Protein AF-S3B3E5-F1 (afdb_monomer_lite)

Foldseek 3Di:
DDDDQQDLVNLQVLLLVLLLVLLQLLLVVLVVVVVPDDPPCPPDDPPDPDPDDDPDVDFPDFQLAFQLLLLSLLLSLVRHDPVSVVSSLSSLVSSLVRHPVAPAFCFCDRSYLLSSLLNLLSNCVSPVVSVVVSVVSLVVSLPDDPPPPVVPPDPPPCDPDDDDDDDDDDDDDDDDDDDDDDDDDDDDDDDDDDDDDDDDDDDDDDDDDDDDDDDDDDDDDDDDDDDPPDDDDDDDDDDDDDDDDDDDDDDDDDDDDDDDDDDDDDDDDDDDDDDDDDDDDDDDDDDDDDDDDDDDDDDDDDDDDDDDDDDDDDDDDDDDDDDDDPPPDPPDPPDPDDDDLDQQEDFQCDAFLGRHLLVSLLSVLLVPVPPPDDCPSVCVSLLSLLVCLVDLQSSSQQHHQPPPPVCNVSRRWAFLWCGRGLLSSLLSLLSVCVVPNDDPSSLSSNVSSLNQSVVQWDQAPLRQTKHDRTRCSPPDDDHHDDQQPFLGGMLLSNLLSQLSSCVSNVNVVSNVVSLVNVLSCLVSDDLVRNQDDPALLSQQFCGGHLLVQLLSLLLCVVVVGDPSSVVSNSVSSVVVSVCSVSLSVQSSSHSGQGRGNSVNSSSSSVSSPTDCSSSSSSSGD

Secondary structure (DSSP, 8-state):
-------HHHHHHHHHHHHHHHHHHHHHHHHHHHHTS-GGGTTS---PPPS-S----PPP---TT-SHHHHHHHHHHHHS-HHHHHHHHHHHHHHHHHTT-S---S-SSTT-HHHHHHHHHHHHTT-GGGHHHHHHHHHHHHHS-GGGGGGGS----------PPPPPPS--PPPPPPP--------PPPPP---------------------------PPPP----TT-------PPP-------------------PPPPP----------------------------------PPPPPPP-PPPP-----------PPPPP-----------------TT-B-HHHH-SSSSHHHHHHHHHH-TT-SSS-THHHHHHHHHHHHHT-STT-GGGBB--TT-TTTGGGTTSBB-STTTSHHHHHHHHHHHHHHH---HHHHHHHHHHHHHHHHT-EE-TTS-EE--SB--TTPPPPPS-----SSSSSHHHHHHHHHHHHHHHT-HHHHHHHHHHHHHHHHH--HHHHS--SSHHHHHSTTTSHHHHHHHHHHHHHTT--THHHHHHHHHHHHHHHTHHHHHHHHHH---TTTSHHHHHHHHHHHTT---TTGGGGT--

Radius of gyration: 34.85 Å; chains: 1; bounding box: 92×115×108 Å

pLDDT: mean 74.47, std 27.52, range [24.61, 98.88]

Sequence (621 aa):
MSQHALTHAGARAVALRLAVAALELWTERARCAAAQRPPDLLGGSLQVPGPSGEAGRGRPVEFPSDPGVPVLARLVAAMGDTEAANVAARACAVWARGAGRGPGHRGLYDGGLAGTLVGLRQGAVLHPALHPVADRLRERLLDQPNGALRGRAEPNSSGPRPAGPGPARPGDRPGPPGTGGAVRPAGPPGPVRPRTGGDGRPAAPGAGDRYAAPGTGDRPFPSGTTDPFRPANGGTAPSGSGGLPLSGTGGPAPSGNGGPPPPRNGGPASSRNGRPGAAGSGGPAPNGADTATPPGARPAPPQATGPGAGRPAGGGDGHPAPPVENVAGRRGAGLALVGDVRYGAVRFPDYDLILGPSGLLLAFVVDDAVRGTEGEGYGRYAAQLAQLCGEEGLPGLRAHYPDHPLLGWLHGRINTGMGHGAAGVVAALSAVVRRLGPRADLVSALRYACRWLRGESFDDARDIRTWAGCGLDGERRPPGAHARQAWCYGTPGVSWALWEAGEVLGDRDLADWAGAAFTSFADGFHEGFHLFGDDPGDRLGLCHGAAGVLAVADAVRRCGGPPAGAVLVERMLSHLVAHEEELWQLARERCGLLGGAGGVLAAMLTATGGDRSWLPCLGLR

Structure (mmCIF, N/CA/C/O backbone):
data_AF-S3B3E5-F1
#
_entry.id   AF-S3B3E5-F1
#
loop_
_atom_site.group_PDB
_atom_site.id
_atom_site.type_symbol
_atom_site.label_atom_id
_atom_site.label_alt_id
_atom_site.label_comp_id
_atom_site.label_asym_id
_atom_site.label_entity_id
_atom_site.label_seq_id
_atom_site.pdbx_PDB_ins_code
_atom_site.Cartn_x
_atom_site.Cartn_y
_atom_site.Cartn_z
_atom_site.occupancy
_atom_site.B_iso_or_equiv
_atom_site.auth_seq_id
_atom_site.auth_comp_id
_atom_site.auth_asym_id
_atom_site.auth_atom_id
_atom_site.pdbx_PDB_model_num
ATOM 1 N N . MET A 1 1 ? 26.149 -3.620 24.934 1.00 41.78 1 MET A N 1
ATOM 2 C CA . MET A 1 1 ? 24.822 -3.786 25.567 1.00 41.78 1 MET A CA 1
ATOM 3 C C . MET A 1 1 ? 24.129 -4.923 24.846 1.00 41.78 1 MET A C 1
ATOM 5 O O . MET A 1 1 ? 24.091 -4.868 23.623 1.00 41.78 1 MET A O 1
ATOM 9 N N . SER A 1 2 ? 23.641 -5.949 25.543 1.00 44.34 2 SER A N 1
ATOM 10 C CA . SER A 1 2 ? 22.840 -6.989 24.887 1.00 44.34 2 SER A CA 1
ATOM 11 C C . SER A 1 2 ? 21.527 -6.369 24.421 1.00 44.34 2 SER A C 1
ATOM 13 O O . SER A 1 2 ? 20.757 -5.885 25.249 1.00 44.34 2 SER A O 1
ATOM 15 N N . GLN A 1 3 ? 21.275 -6.365 23.112 1.00 51.59 3 GLN A N 1
ATOM 16 C CA . GLN A 1 3 ? 19.937 -6.095 22.599 1.00 51.59 3 GLN A CA 1
ATOM 17 C C . GLN A 1 3 ? 19.033 -7.221 23.107 1.00 51.59 3 GLN A C 1
ATOM 19 O O . GLN A 1 3 ? 19.159 -8.365 22.674 1.00 51.59 3 GLN A O 1
ATOM 24 N N . HIS A 1 4 ? 18.154 -6.918 24.065 1.00 57.66 4 HIS A N 1
ATOM 25 C CA . HIS A 1 4 ? 17.066 -7.830 24.393 1.00 57.66 4 HIS A CA 1
ATOM 26 C C . HIS A 1 4 ? 16.243 -8.029 23.122 1.00 57.66 4 HIS A C 1
ATOM 28 O O . HIS A 1 4 ? 15.758 -7.050 22.556 1.00 57.66 4 HIS A O 1
ATOM 34 N N . ALA A 1 5 ? 16.109 -9.280 22.676 1.00 74.25 5 ALA A N 1
ATOM 35 C CA . ALA A 1 5 ? 15.309 -9.615 21.507 1.00 74.25 5 ALA A CA 1
ATOM 36 C C . ALA A 1 5 ? 13.889 -9.063 21.697 1.00 74.25 5 ALA A C 1
ATOM 38 O O . ALA A 1 5 ? 13.175 -9.464 22.623 1.00 74.25 5 ALA A O 1
ATOM 39 N N . LEU A 1 6 ? 13.507 -8.100 20.856 1.00 82.38 6 LEU A N 1
ATOM 40 C CA . LEU A 1 6 ? 12.206 -7.455 20.939 1.00 82.38 6 LEU A CA 1
ATOM 41 C C . LEU A 1 6 ? 11.133 -8.495 20.618 1.00 82.38 6 LEU A C 1
ATOM 43 O O . LEU A 1 6 ? 11.014 -8.964 19.490 1.00 82.38 6 LEU A O 1
ATOM 47 N N . THR A 1 7 ? 10.331 -8.857 21.614 1.00 91.75 7 THR A N 1
ATOM 48 C CA . THR A 1 7 ? 9.237 -9.801 21.389 1.00 91.75 7 THR A CA 1
ATOM 49 C C . THR A 1 7 ? 8.143 -9.146 20.545 1.00 91.75 7 THR A C 1
ATOM 51 O O . THR A 1 7 ? 7.864 -7.951 20.678 1.00 91.75 7 THR A O 1
ATOM 54 N N . HIS A 1 8 ? 7.438 -9.942 19.733 1.00 94.25 8 HIS A N 1
ATOM 55 C CA . HIS A 1 8 ? 6.239 -9.480 19.019 1.00 94.25 8 HIS A CA 1
ATOM 56 C C . HIS A 1 8 ? 5.201 -8.848 19.969 1.00 94.25 8 HIS A C 1
ATOM 58 O O . HIS A 1 8 ? 4.501 -7.915 19.583 1.00 94.25 8 HIS A O 1
ATOM 64 N N . ALA A 1 9 ? 5.126 -9.315 21.222 1.00 95.88 9 ALA A N 1
ATOM 65 C CA . ALA A 1 9 ? 4.278 -8.729 22.257 1.00 95.88 9 ALA A CA 1
ATOM 66 C C . ALA A 1 9 ? 4.731 -7.311 22.661 1.00 95.88 9 ALA A C 1
ATOM 68 O O . ALA A 1 9 ? 3.890 -6.423 22.788 1.00 95.88 9 ALA A O 1
ATOM 69 N N . GLY A 1 10 ? 6.041 -7.075 22.801 1.00 96.44 10 GLY A N 1
ATOM 70 C CA . GLY A 1 10 ? 6.601 -5.744 23.049 1.00 96.44 10 GLY A CA 1
ATOM 71 C C . GLY A 1 10 ? 6.325 -4.775 21.897 1.00 96.44 10 GLY A C 1
ATOM 72 O O . GLY A 1 10 ? 5.800 -3.685 22.122 1.00 96.44 10 GLY A O 1
ATOM 73 N N . ALA A 1 11 ? 6.577 -5.204 20.655 1.00 97.31 11 ALA A N 1
ATOM 74 C CA . ALA A 1 11 ? 6.283 -4.400 19.466 1.00 97.31 11 ALA A CA 1
ATOM 75 C C . ALA A 1 11 ? 4.782 -4.065 19.343 1.00 97.31 11 ALA A C 1
ATOM 77 O O . ALA A 1 11 ? 4.423 -2.918 19.067 1.00 97.31 11 ALA A O 1
ATOM 78 N N . ARG A 1 12 ? 3.898 -5.035 19.630 1.00 97.94 12 ARG A N 1
ATOM 79 C CA . ARG A 1 12 ? 2.440 -4.832 19.689 1.00 97.94 12 ARG A CA 1
ATOM 80 C C . ARG A 1 12 ? 2.042 -3.805 20.748 1.00 97.94 12 ARG A C 1
ATOM 82 O O . ARG A 1 12 ? 1.206 -2.953 20.466 1.00 97.94 12 ARG A O 1
ATOM 89 N N . ALA A 1 13 ? 2.609 -3.885 21.952 1.00 97.69 13 ALA A N 1
ATOM 90 C CA . ALA A 1 13 ? 2.275 -2.982 23.053 1.00 97.69 13 ALA A CA 1
ATOM 91 C C . ALA A 1 13 ? 2.666 -1.526 22.747 1.00 97.69 13 ALA A C 1
ATOM 93 O O . ALA A 1 13 ? 1.877 -0.613 22.997 1.00 97.69 13 ALA A O 1
ATOM 94 N N . VAL A 1 14 ? 3.844 -1.310 22.146 1.00 97.62 14 VAL A N 1
ATOM 95 C CA . VAL A 1 14 ? 4.280 0.013 21.663 1.00 97.62 14 VAL A CA 1
ATOM 96 C C . VAL A 1 14 ? 3.331 0.530 20.580 1.00 97.62 14 VAL A C 1
ATOM 98 O O . VAL A 1 14 ? 2.771 1.617 20.729 1.00 97.62 14 VAL A O 1
ATOM 101 N N . ALA A 1 15 ? 3.077 -0.269 19.537 1.00 98.25 15 ALA A N 1
ATOM 102 C CA . ALA A 1 15 ? 2.210 0.127 18.429 1.00 98.25 15 ALA A CA 1
ATOM 103 C C . ALA A 1 15 ? 0.779 0.461 18.884 1.00 98.25 15 ALA A C 1
ATOM 105 O O . ALA A 1 15 ? 0.219 1.465 18.452 1.00 98.25 15 ALA A O 1
ATOM 106 N N . LEU A 1 16 ? 0.195 -0.338 19.784 1.00 98.38 16 LEU A N 1
ATOM 107 C CA . LEU A 1 16 ? -1.163 -0.124 20.288 1.00 98.38 16 LEU A CA 1
ATOM 108 C C . LEU A 1 16 ? -1.272 1.157 21.130 1.00 98.38 16 LEU A C 1
ATOM 110 O O . LEU A 1 16 ? -2.195 1.941 20.914 1.00 98.38 16 LEU A O 1
ATOM 114 N N . ARG A 1 17 ? -0.315 1.408 22.037 1.00 98.06 17 ARG A N 1
ATOM 115 C CA . ARG A 1 17 ? -0.258 2.641 22.847 1.00 98.06 17 ARG A CA 1
ATOM 116 C C . ARG A 1 17 ? -0.176 3.887 21.962 1.00 98.06 17 ARG A C 1
ATOM 118 O O . ARG A 1 17 ? -0.951 4.823 22.148 1.00 98.06 17 ARG A O 1
ATOM 125 N N . LEU A 1 18 ? 0.731 3.880 20.982 1.00 98.12 18 LEU A N 1
ATOM 126 C CA . LEU A 1 18 ? 0.880 4.980 20.027 1.00 98.12 18 LEU A CA 1
ATOM 127 C C . LEU A 1 18 ? -0.372 5.152 19.157 1.00 98.12 18 LEU A C 1
ATOM 129 O O . LEU A 1 18 ? -0.779 6.280 18.899 1.00 98.12 18 LEU A O 1
ATOM 133 N N . ALA A 1 19 ? -1.015 4.057 18.742 1.00 98.56 19 ALA A N 1
ATOM 134 C CA . ALA A 1 19 ? -2.210 4.092 17.903 1.00 98.56 19 ALA A CA 1
ATOM 135 C C . ALA A 1 19 ? -3.426 4.706 18.608 1.00 98.56 19 ALA A C 1
ATOM 137 O O . ALA A 1 19 ? -4.119 5.526 18.007 1.00 98.56 19 ALA A O 1
ATOM 138 N N . VAL A 1 20 ? -3.660 4.368 19.880 1.00 98.50 20 VAL A N 1
ATOM 139 C CA . VAL A 1 20 ? -4.708 5.003 20.696 1.00 98.50 20 VAL A CA 1
ATOM 140 C C . VAL A 1 20 ? -4.463 6.513 20.776 1.00 98.50 20 VAL A C 1
ATOM 142 O O . VAL A 1 20 ? -5.323 7.299 20.377 1.00 98.50 20 VAL A O 1
ATOM 145 N N . ALA A 1 21 ? -3.261 6.925 21.186 1.00 97.69 21 ALA A N 1
ATOM 146 C CA . ALA A 1 21 ? -2.917 8.337 21.344 1.00 97.69 21 ALA A CA 1
ATOM 147 C C . ALA A 1 21 ? -2.948 9.125 20.012 1.00 97.69 21 ALA A C 1
ATOM 149 O O . ALA A 1 21 ? -3.395 10.274 19.977 1.00 97.69 21 ALA A O 1
ATOM 150 N N . ALA A 1 22 ? -2.542 8.504 18.897 1.00 97.38 22 ALA A N 1
ATOM 151 C CA . ALA A 1 22 ? -2.638 9.084 17.557 1.00 97.38 22 ALA A CA 1
ATOM 152 C C . ALA A 1 22 ? -4.097 9.307 17.121 1.00 97.38 22 ALA A C 1
ATOM 154 O O . ALA A 1 22 ? -4.416 10.355 16.558 1.00 97.38 22 ALA A O 1
ATOM 155 N N . LEU A 1 23 ? -4.996 8.355 17.403 1.00 98.00 23 LEU A N 1
ATOM 156 C CA . LEU A 1 23 ? -6.424 8.480 17.095 1.00 98.00 23 LEU A CA 1
ATOM 157 C C . LEU A 1 23 ? -7.102 9.568 17.935 1.00 98.00 23 LEU A C 1
ATOM 159 O O . LEU A 1 23 ? -7.920 10.317 17.397 1.00 98.00 23 LEU A O 1
ATOM 163 N N . GLU A 1 24 ? -6.762 9.707 19.219 1.00 97.75 24 GLU A N 1
ATOM 164 C CA . GLU A 1 24 ? -7.287 10.790 20.063 1.00 97.75 24 GLU A CA 1
ATOM 165 C C . GLU A 1 24 ? -6.828 12.165 19.584 1.00 97.75 24 GLU A C 1
ATOM 167 O O . GLU A 1 24 ? -7.657 13.048 19.345 1.00 97.75 24 GLU A O 1
ATOM 172 N N . LEU A 1 25 ? -5.522 12.328 19.357 1.00 96.12 25 LEU A N 1
ATOM 173 C CA . LEU A 1 25 ? -4.958 13.578 18.863 1.00 96.12 25 LEU A CA 1
ATOM 174 C C . LEU A 1 25 ? -5.537 13.955 17.495 1.00 96.12 25 LEU A C 1
ATOM 176 O O . LEU A 1 25 ? -5.918 15.106 17.275 1.00 96.12 25 LEU A O 1
ATOM 180 N N . TRP A 1 26 ? -5.661 12.986 16.585 1.00 96.31 26 TRP A N 1
ATOM 181 C CA . TRP A 1 26 ? -6.309 13.195 15.295 1.00 96.31 26 TRP A CA 1
ATOM 182 C C . TRP A 1 26 ? -7.766 13.656 15.460 1.00 96.31 26 TRP A C 1
ATOM 184 O O . TRP A 1 26 ? -8.177 14.637 14.835 1.00 96.31 26 TRP A O 1
ATOM 194 N N . THR A 1 27 ? -8.525 12.996 16.343 1.00 96.19 27 THR A N 1
ATOM 195 C CA . THR A 1 27 ? -9.937 13.307 16.619 1.00 96.19 27 THR A CA 1
ATOM 196 C C . THR A 1 27 ? -10.112 14.743 17.101 1.00 96.19 27 THR A C 1
ATOM 198 O O . THR A 1 27 ? -11.030 15.431 16.649 1.00 96.19 27 THR A O 1
ATOM 201 N N . GLU A 1 28 ? -9.232 15.213 17.986 1.00 95.62 28 GLU A N 1
ATOM 202 C CA . GLU A 1 28 ? -9.309 16.570 18.524 1.00 95.62 28 GLU A CA 1
ATOM 203 C C . GLU A 1 28 ? -8.972 17.626 17.461 1.00 95.62 28 GLU A C 1
ATOM 205 O O . GLU A 1 28 ? -9.754 18.553 17.237 1.00 95.62 28 GLU A O 1
ATOM 210 N N . ARG A 1 29 ? -7.889 17.429 16.691 1.00 93.88 29 ARG A N 1
ATOM 211 C CA . ARG A 1 29 ? -7.556 18.305 15.549 1.00 93.88 29 ARG A CA 1
ATOM 212 C C . ARG A 1 29 ? -8.717 18.405 14.555 1.00 93.88 29 ARG A C 1
ATOM 214 O O . ARG A 1 29 ? -9.050 19.503 14.111 1.00 93.88 29 ARG A O 1
ATOM 221 N N . ALA A 1 30 ? -9.350 17.278 14.223 1.00 92.50 30 ALA A N 1
ATOM 222 C CA . ALA A 1 30 ? -10.464 17.226 13.281 1.00 92.50 30 ALA A CA 1
ATOM 223 C C . ALA A 1 30 ? -11.719 17.955 13.802 1.00 92.50 30 ALA A C 1
ATOM 225 O O . ALA A 1 30 ? -12.419 18.603 13.020 1.00 92.50 30 ALA A O 1
ATOM 226 N N . ARG A 1 31 ? -11.988 17.909 15.115 1.00 93.62 31 ARG A N 1
ATOM 227 C CA . ARG A 1 31 ? -13.070 18.677 15.760 1.00 93.62 31 ARG A CA 1
ATOM 228 C C . ARG A 1 31 ? -12.788 20.174 15.761 1.00 93.62 31 ARG A C 1
ATOM 230 O O . ARG A 1 31 ? -13.644 20.937 15.318 1.00 93.62 31 ARG A O 1
ATOM 237 N N . CYS A 1 32 ? -11.588 20.584 16.172 1.00 93.31 32 CYS A N 1
ATOM 238 C CA . CYS A 1 32 ? -11.148 21.978 16.114 1.00 93.31 32 CYS A CA 1
ATOM 239 C C . CYS A 1 32 ? -11.257 22.547 14.688 1.00 93.31 32 CYS A C 1
ATOM 241 O O . CYS A 1 32 ? -11.866 23.595 14.481 1.00 93.31 32 CYS A O 1
ATOM 243 N N . ALA A 1 33 ? -10.759 21.815 13.686 1.00 89.56 33 ALA A N 1
ATOM 244 C CA . ALA A 1 33 ? -10.844 22.213 12.282 1.00 89.56 33 ALA A CA 1
ATOM 245 C C . ALA A 1 33 ? -12.290 22.272 11.751 1.00 89.56 33 ALA A C 1
ATOM 247 O O . ALA A 1 33 ? -12.587 23.080 10.873 1.00 89.56 33 ALA A O 1
ATOM 248 N N . ALA A 1 34 ? -13.203 21.439 12.264 1.00 88.38 34 ALA A N 1
ATOM 249 C CA . ALA A 1 34 ? -14.621 21.509 11.918 1.00 88.38 34 ALA A CA 1
ATOM 250 C C . ALA A 1 34 ? -15.319 22.724 12.555 1.00 88.38 34 ALA A C 1
ATOM 252 O O . ALA A 1 34 ? -16.128 23.361 11.886 1.00 88.38 34 ALA A O 1
ATOM 253 N N . ALA A 1 35 ? -14.985 23.067 13.804 1.00 90.38 35 ALA A N 1
ATOM 254 C CA . ALA A 1 35 ? -15.540 24.221 14.516 1.00 90.38 35 ALA A CA 1
ATOM 255 C C . ALA A 1 35 ? -15.065 25.574 13.950 1.00 90.38 35 ALA A C 1
ATOM 257 O O . ALA A 1 35 ? -15.783 26.564 14.037 1.00 90.38 35 ALA A O 1
ATOM 258 N N . GLN A 1 36 ? -13.875 25.615 13.344 1.00 89.00 36 GLN A N 1
ATOM 259 C CA . GLN A 1 36 ? -13.301 26.816 12.722 1.00 89.00 36 GLN A CA 1
ATOM 260 C C . GLN A 1 36 ? -13.810 27.095 11.295 1.00 89.00 36 GLN A C 1
ATOM 262 O O . GLN A 1 36 ? -13.456 28.121 10.715 1.00 89.00 36 GLN A O 1
ATOM 267 N N . ARG A 1 37 ? -14.611 26.205 10.689 1.00 83.69 37 ARG A N 1
ATOM 268 C CA . ARG A 1 37 ? -15.130 26.417 9.327 1.00 83.69 37 ARG A CA 1
ATOM 269 C C . ARG A 1 37 ? -16.278 27.435 9.331 1.00 83.69 37 ARG A C 1
ATOM 271 O O . ARG A 1 37 ? -17.260 27.201 10.033 1.00 83.69 37 ARG A O 1
ATOM 278 N N . PRO A 1 38 ? -16.216 28.503 8.510 1.00 83.69 38 PRO A N 1
ATOM 279 C CA . PRO A 1 38 ? -17.339 29.420 8.344 1.00 83.69 38 PRO A CA 1
ATOM 280 C C . PRO A 1 38 ? -18.590 28.675 7.844 1.00 83.69 38 PRO A C 1
ATOM 282 O O . PRO A 1 38 ? -18.464 27.848 6.933 1.00 83.69 38 PRO A O 1
ATOM 285 N N . PRO A 1 39 ? -19.789 28.965 8.384 1.00 75.31 39 PRO A N 1
ATOM 286 C CA . PRO A 1 39 ? -21.024 28.296 7.967 1.00 75.31 39 PRO A CA 1
ATOM 287 C C . PRO A 1 39 ? -21.385 28.557 6.492 1.00 75.31 39 PRO A C 1
ATOM 289 O O . PRO A 1 39 ? -21.977 27.695 5.844 1.00 75.31 39 PRO A O 1
ATOM 292 N N . ASP A 1 40 ? -20.971 29.696 5.934 1.00 68.50 40 ASP A N 1
ATOM 293 C CA . ASP A 1 40 ? -21.466 30.193 4.642 1.00 68.50 40 ASP A CA 1
ATOM 294 C C . ASP A 1 40 ? -20.775 29.585 3.404 1.00 68.50 40 ASP A C 1
ATOM 296 O O . ASP A 1 40 ? -21.212 29.798 2.275 1.00 68.50 40 ASP A O 1
ATOM 300 N N . LEU A 1 41 ? -19.715 28.783 3.579 1.00 58.56 41 LEU A N 1
ATOM 301 C CA . LEU A 1 41 ? -18.969 28.171 2.464 1.00 58.56 41 LEU A CA 1
ATOM 302 C C . LEU A 1 41 ? -19.491 26.786 2.034 1.00 58.56 41 LEU A C 1
ATOM 304 O O . LEU A 1 41 ? -18.889 26.137 1.180 1.00 58.56 41 LEU A O 1
ATOM 308 N N . LEU A 1 42 ? -20.622 26.325 2.577 1.00 55.38 42 LEU A N 1
ATOM 309 C CA . LEU A 1 42 ? -21.165 24.980 2.319 1.00 55.38 42 LEU A CA 1
ATOM 310 C C . LEU A 1 42 ? -21.646 24.730 0.872 1.00 55.38 42 LEU A C 1
ATOM 3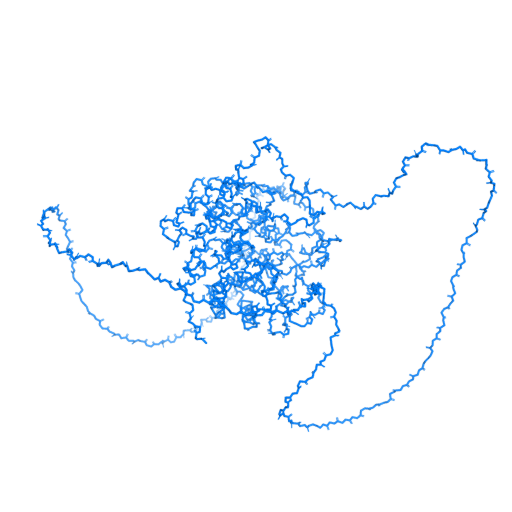12 O O . LEU A 1 42 ? -21.879 23.575 0.517 1.00 55.38 42 LEU A O 1
ATOM 316 N N . GLY A 1 43 ? -21.774 25.770 0.039 1.00 55.69 43 GLY A N 1
ATOM 317 C CA . GLY A 1 43 ? -22.126 25.657 -1.387 1.00 55.69 43 GLY A CA 1
ATOM 318 C C . GLY A 1 43 ? -20.952 25.789 -2.369 1.00 55.69 43 GLY A C 1
ATOM 319 O O . GLY A 1 43 ? -21.117 25.516 -3.557 1.00 55.69 43 GLY A O 1
ATOM 320 N N . GLY A 1 44 ? -19.772 26.213 -1.907 1.00 53.06 44 GLY A N 1
ATOM 321 C CA . GLY A 1 44 ? -18.610 26.439 -2.767 1.00 53.06 44 GLY A CA 1
ATOM 322 C C . GLY A 1 44 ? -17.811 25.159 -2.997 1.00 53.06 44 GLY A C 1
ATOM 323 O O . GLY A 1 44 ? -17.344 24.537 -2.044 1.00 53.06 44 GLY A O 1
ATOM 324 N N . SER A 1 45 ? -17.582 24.787 -4.260 1.00 53.03 45 SER A N 1
ATOM 325 C CA . SER A 1 45 ? -16.545 23.802 -4.588 1.00 53.03 45 SER A CA 1
ATOM 326 C C . SER A 1 45 ? -15.205 24.343 -4.098 1.00 53.03 45 SER A C 1
ATOM 328 O O . SER A 1 45 ? -14.717 25.327 -4.650 1.00 53.03 45 SER A O 1
ATOM 330 N N . LEU A 1 46 ? -14.612 23.710 -3.081 1.00 51.81 46 LEU A N 1
ATOM 331 C CA . LEU A 1 46 ? -13.271 24.045 -2.604 1.00 51.81 46 LEU A CA 1
ATOM 332 C C . LEU A 1 46 ? -12.287 23.887 -3.768 1.00 51.81 46 LEU A C 1
ATOM 334 O O . LEU A 1 46 ? -11.895 22.771 -4.108 1.00 51.81 46 LEU A O 1
ATOM 338 N N . GLN A 1 47 ? -11.900 25.003 -4.389 1.00 45.47 47 GLN A N 1
ATOM 339 C CA . GLN A 1 47 ? -10.752 25.027 -5.281 1.00 45.47 47 GLN A CA 1
ATOM 340 C C . GLN A 1 47 ? -9.527 24.728 -4.422 1.00 45.47 47 GLN A C 1
ATOM 342 O O . GLN A 1 47 ? -9.088 25.558 -3.627 1.00 45.47 47 GLN A O 1
ATOM 347 N N . VAL A 1 48 ? -9.008 23.508 -4.555 1.00 47.09 48 VAL A N 1
ATOM 348 C CA . VAL A 1 48 ? -7.679 23.169 -4.050 1.00 47.09 48 VAL A CA 1
ATOM 349 C C . VAL A 1 48 ? -6.702 24.115 -4.758 1.00 47.09 48 VAL A C 1
ATOM 351 O O . VAL A 1 48 ? -6.740 24.162 -5.991 1.00 47.09 48 VAL A O 1
ATOM 354 N N . PRO A 1 49 ? -5.871 24.886 -4.032 1.00 41.91 49 PRO A N 1
ATOM 355 C CA . PRO A 1 49 ? -4.888 25.759 -4.660 1.00 41.91 49 PRO A CA 1
ATOM 356 C C . PRO A 1 49 ? -4.031 24.967 -5.648 1.00 41.91 49 PRO A C 1
ATOM 358 O O . PRO A 1 49 ? -3.569 23.868 -5.332 1.00 41.91 49 PRO A O 1
ATOM 361 N N . GLY A 1 50 ? -3.850 25.505 -6.856 1.00 40.09 50 GLY A N 1
ATOM 362 C CA . GLY A 1 50 ? -3.029 24.857 -7.875 1.00 40.09 50 GLY A CA 1
ATOM 363 C C . GLY A 1 50 ? -1.586 24.657 -7.385 1.00 40.09 50 GLY A C 1
ATOM 364 O O . GLY A 1 50 ? -1.107 25.450 -6.576 1.00 40.09 50 GLY A O 1
ATOM 365 N N . PRO A 1 51 ? -0.856 23.642 -7.883 1.00 37.25 51 PRO A N 1
ATOM 366 C CA . PRO A 1 51 ? 0.491 23.289 -7.411 1.00 37.25 51 PRO A CA 1
ATOM 367 C C . PRO A 1 51 ? 1.592 24.309 -7.782 1.00 37.25 51 PRO A C 1
ATOM 369 O O . PRO A 1 51 ? 2.778 23.989 -7.751 1.00 37.25 51 PRO A O 1
ATOM 372 N N . SER A 1 52 ? 1.224 25.529 -8.173 1.00 36.03 52 SER A N 1
ATOM 373 C CA . SER A 1 52 ? 2.100 26.543 -8.753 1.00 36.03 52 SER A CA 1
ATOM 374 C C . SER A 1 52 ? 2.227 27.775 -7.854 1.00 36.03 52 SER A C 1
ATOM 376 O O . SER A 1 52 ? 1.352 28.638 -7.865 1.00 36.03 52 SER A O 1
ATOM 378 N N . GLY A 1 53 ? 3.371 27.897 -7.172 1.00 41.00 53 GLY A N 1
ATOM 379 C CA . GLY A 1 53 ? 3.904 29.197 -6.746 1.00 41.00 53 GLY A CA 1
ATOM 380 C C . GLY A 1 53 ? 3.544 29.682 -5.340 1.00 41.00 53 GLY A C 1
ATOM 381 O O . GLY A 1 53 ? 2.843 30.673 -5.206 1.00 41.00 53 GLY A O 1
ATOM 382 N N . GLU A 1 54 ? 4.073 29.020 -4.308 1.00 36.91 54 GLU A N 1
ATOM 383 C CA . GLU A 1 54 ? 4.979 29.607 -3.294 1.00 36.91 54 GLU A CA 1
ATOM 384 C C . GLU A 1 54 ? 5.090 28.665 -2.087 1.00 36.91 54 GLU A C 1
ATOM 386 O O . GLU A 1 54 ? 4.101 28.303 -1.453 1.00 36.91 54 GLU A O 1
ATOM 391 N N . ALA A 1 55 ? 6.320 28.267 -1.747 1.00 39.91 55 ALA A N 1
ATOM 392 C CA . ALA A 1 55 ? 6.611 27.326 -0.665 1.00 39.91 55 ALA A CA 1
ATOM 393 C C . ALA A 1 55 ? 6.575 27.990 0.727 1.00 39.91 55 ALA A C 1
ATOM 395 O O . ALA A 1 55 ? 7.491 27.837 1.540 1.00 39.91 55 ALA A O 1
ATOM 396 N N . GLY A 1 56 ? 5.488 28.704 1.031 1.00 39.44 56 GLY A N 1
ATOM 397 C CA . GLY A 1 56 ? 5.107 28.914 2.421 1.00 39.44 56 GLY A CA 1
ATOM 398 C C . GLY A 1 56 ? 4.948 27.544 3.082 1.00 39.44 56 GLY A C 1
ATOM 399 O O . GLY A 1 56 ? 4.292 26.666 2.524 1.00 39.44 56 GLY A O 1
ATOM 400 N N . ARG A 1 57 ? 5.553 27.337 4.261 1.00 50.25 57 ARG A N 1
ATOM 401 C CA . ARG A 1 57 ? 5.504 26.066 5.017 1.00 50.25 57 ARG A CA 1
ATOM 402 C C . ARG A 1 57 ? 4.123 25.820 5.651 1.00 50.25 57 ARG A C 1
ATOM 404 O O . ARG A 1 57 ? 4.011 25.549 6.846 1.00 50.25 57 ARG A O 1
ATOM 411 N N . GLY A 1 58 ? 3.059 25.963 4.864 1.00 49.94 58 GLY A N 1
ATOM 412 C CA . GLY A 1 58 ? 1.717 25.551 5.239 1.00 49.94 58 GLY A CA 1
ATOM 413 C C . GLY A 1 58 ? 1.719 24.050 5.495 1.00 49.94 58 GLY A C 1
ATOM 414 O O . GLY A 1 58 ? 2.258 23.282 4.698 1.00 49.94 58 GLY A O 1
ATOM 415 N N . ARG A 1 59 ? 1.147 23.629 6.627 1.00 55.44 59 ARG A N 1
ATOM 416 C CA . ARG A 1 59 ? 1.025 22.204 6.949 1.00 55.44 59 ARG A CA 1
ATOM 417 C C . ARG A 1 59 ? 0.311 21.481 5.799 1.00 55.44 59 ARG A C 1
ATOM 419 O O . ARG A 1 59 ? -0.727 21.985 5.361 1.00 55.44 59 ARG A O 1
ATOM 426 N N . PRO A 1 60 ? 0.817 20.324 5.331 1.00 54.75 60 PRO A N 1
ATOM 427 C CA . PRO A 1 60 ? 0.149 19.562 4.286 1.00 54.75 60 PRO A CA 1
ATOM 428 C C . PRO A 1 60 ? -1.283 19.247 4.724 1.00 54.75 60 PRO A C 1
ATOM 430 O O . PRO A 1 60 ? -1.518 18.780 5.841 1.00 54.75 60 PRO A O 1
ATOM 433 N N . VAL A 1 61 ? -2.247 19.557 3.856 1.00 57.41 61 VAL A N 1
ATOM 434 C CA . VAL A 1 61 ? -3.668 19.381 4.161 1.00 57.41 61 VAL A CA 1
ATOM 435 C C . VAL A 1 61 ? -3.969 17.888 4.208 1.00 57.41 61 VAL A C 1
ATOM 437 O O . VAL A 1 61 ? -3.952 17.204 3.190 1.00 57.41 61 VAL A O 1
ATOM 440 N N . GLU A 1 62 ? -4.251 17.381 5.404 1.00 67.56 62 GLU A N 1
ATOM 441 C CA . GLU A 1 62 ? -4.661 15.996 5.601 1.00 67.56 62 GLU A CA 1
ATOM 442 C C . GLU A 1 62 ? -6.005 15.758 4.896 1.00 67.56 62 GLU A C 1
ATOM 444 O O . GLU A 1 62 ? -7.027 16.352 5.253 1.00 67.56 62 GLU A O 1
ATOM 449 N N . PHE A 1 63 ? -6.004 14.922 3.854 1.00 72.12 63 PHE A N 1
ATOM 450 C CA . PHE A 1 63 ? -7.195 14.683 3.045 1.00 72.12 63 PHE A CA 1
ATOM 451 C C . PHE A 1 63 ? -8.284 13.985 3.883 1.00 72.12 63 PHE A C 1
ATOM 453 O O . PHE A 1 63 ? -8.057 12.861 4.335 1.00 72.12 63 PHE A O 1
ATOM 460 N N . PRO A 1 64 ? -9.503 14.554 4.029 1.00 73.62 64 PRO A N 1
ATOM 461 C CA . PRO A 1 64 ? -10.580 13.989 4.865 1.00 73.62 64 PRO A CA 1
ATOM 462 C C . PRO A 1 64 ? -11.131 12.623 4.422 1.00 73.62 64 PRO A C 1
ATOM 464 O O . PRO A 1 64 ? -12.128 12.151 4.958 1.00 73.62 64 PRO A O 1
ATOM 467 N N . SER A 1 65 ? -10.554 12.045 3.371 1.00 84.12 65 SER A N 1
ATOM 468 C CA . SER A 1 65 ? -11.019 10.863 2.645 1.00 84.12 65 SER A CA 1
ATOM 469 C C . SER A 1 65 ? -9.934 9.782 2.520 1.00 84.12 65 SER A C 1
ATOM 471 O O . SER A 1 65 ? -10.160 8.768 1.868 1.00 84.12 65 SER A O 1
ATOM 473 N N . ASP A 1 66 ? -8.767 9.978 3.147 1.00 91.44 66 ASP A N 1
ATOM 474 C CA . ASP A 1 66 ? -7.739 8.940 3.269 1.00 91.44 66 ASP A CA 1
ATOM 475 C C . ASP A 1 66 ? -8.188 7.829 4.255 1.00 91.44 66 ASP A C 1
ATOM 477 O O . ASP A 1 66 ? -8.758 8.145 5.307 1.00 91.44 66 ASP A O 1
ATOM 481 N N . PRO A 1 67 ? -7.959 6.535 3.945 1.00 95.88 67 PRO A N 1
ATOM 482 C CA . PRO A 1 67 ? -8.418 5.411 4.766 1.00 95.88 67 PRO A CA 1
ATOM 483 C C . PRO A 1 67 ? -7.581 5.129 6.030 1.00 95.88 67 PRO A C 1
ATOM 485 O O . PRO A 1 67 ? -7.953 4.243 6.797 1.00 95.88 67 PRO A O 1
ATOM 488 N N . GLY A 1 68 ? -6.478 5.842 6.286 1.00 96.75 68 GLY A N 1
ATOM 489 C CA . GLY A 1 68 ? -5.555 5.563 7.395 1.00 96.75 68 GLY A CA 1
ATOM 490 C C . GLY A 1 68 ? -6.217 5.553 8.774 1.00 96.75 68 GLY A C 1
ATOM 491 O O . GLY A 1 68 ? -6.024 4.615 9.546 1.00 96.75 68 GLY A O 1
ATOM 492 N N . VAL A 1 69 ? -7.070 6.541 9.055 1.00 97.50 69 VAL A N 1
ATOM 493 C CA . VAL A 1 69 ? -7.795 6.657 10.332 1.00 97.50 69 VAL A CA 1
ATOM 494 C C . VAL A 1 69 ? -8.770 5.491 10.570 1.00 97.50 69 VAL A C 1
ATOM 496 O O . VAL A 1 69 ? -8.646 4.849 11.613 1.00 97.50 69 VAL A O 1
ATOM 499 N N . PRO A 1 70 ? -9.721 5.157 9.669 1.00 98.06 70 PRO A N 1
ATOM 500 C CA . PRO A 1 70 ? -10.616 4.017 9.883 1.00 98.06 70 PRO A CA 1
ATOM 501 C C . PRO A 1 70 ? -9.902 2.654 9.857 1.00 98.06 70 PRO A C 1
ATOM 503 O O . PRO A 1 70 ? -10.314 1.759 10.594 1.00 98.06 70 PRO A O 1
ATOM 506 N N . VAL A 1 71 ? -8.816 2.492 9.085 1.00 98.38 71 VAL A N 1
ATOM 507 C CA . VAL A 1 71 ? -7.965 1.285 9.133 1.00 98.38 71 VAL A CA 1
ATOM 508 C C . VAL A 1 71 ? -7.331 1.126 10.517 1.00 98.38 71 VAL A C 1
ATOM 510 O O . VAL A 1 71 ? -7.476 0.073 11.144 1.00 98.38 71 VAL A O 1
ATOM 513 N N . LEU A 1 72 ? -6.682 2.177 11.032 1.00 98.62 72 LEU A N 1
ATOM 514 C CA . LEU A 1 72 ? -6.060 2.144 12.355 1.00 98.62 72 LEU A CA 1
ATOM 515 C C . LEU A 1 72 ? -7.105 1.942 13.462 1.00 98.62 72 LEU A C 1
ATOM 517 O O . LEU A 1 72 ? -6.887 1.146 14.371 1.00 98.62 72 LEU A O 1
ATOM 521 N N . ALA A 1 73 ? -8.263 2.601 13.363 1.00 98.56 73 ALA A N 1
ATOM 522 C CA . ALA A 1 73 ? -9.359 2.449 14.316 1.00 98.56 73 ALA A CA 1
ATOM 523 C C . ALA A 1 73 ? -9.854 0.995 14.407 1.00 98.56 73 ALA A C 1
ATOM 525 O O . ALA A 1 73 ? -9.979 0.468 15.513 1.00 98.56 73 ALA A O 1
ATOM 526 N N . ARG A 1 74 ? -10.077 0.307 13.276 1.00 98.25 74 ARG A N 1
ATOM 527 C CA . ARG A 1 74 ? -10.463 -1.117 13.287 1.00 98.25 74 ARG A CA 1
ATOM 528 C C . ARG A 1 74 ? -9.418 -1.979 13.998 1.00 98.25 74 ARG A C 1
ATOM 530 O O . ARG A 1 74 ? -9.785 -2.815 14.820 1.00 98.25 74 ARG A O 1
ATOM 537 N N . LEU A 1 75 ? -8.134 -1.768 13.707 1.00 98.50 75 LEU A N 1
ATOM 538 C CA . LEU A 1 75 ? -7.037 -2.518 14.326 1.00 98.50 75 LEU A CA 1
ATOM 539 C C . LEU A 1 75 ? -6.958 -2.288 15.840 1.00 98.50 75 LEU A C 1
ATOM 541 O O . LEU A 1 75 ? -6.871 -3.250 16.599 1.00 98.50 75 LEU A O 1
ATOM 545 N N . VAL A 1 76 ? -7.052 -1.033 16.283 1.00 98.62 76 VAL A N 1
ATOM 546 C CA . VAL A 1 76 ? -7.055 -0.668 17.708 1.00 98.62 76 VAL A CA 1
ATOM 547 C C . VAL A 1 76 ? -8.240 -1.300 18.440 1.00 98.62 76 VAL A C 1
ATOM 549 O O . VAL A 1 76 ? -8.045 -1.904 19.491 1.00 98.62 76 VAL A O 1
ATOM 552 N N . ALA A 1 77 ? -9.446 -1.238 17.871 1.00 98.25 77 ALA A N 1
ATOM 553 C CA . ALA A 1 77 ? -10.635 -1.839 18.473 1.00 98.25 77 ALA A CA 1
ATOM 554 C C . ALA A 1 77 ? -10.596 -3.377 18.518 1.00 98.25 77 ALA A C 1
ATOM 556 O O . ALA A 1 77 ? -11.135 -3.971 19.445 1.00 98.25 77 ALA A O 1
ATOM 557 N N . ALA A 1 78 ? -9.958 -4.027 17.538 1.00 97.75 78 ALA A N 1
ATOM 558 C CA . ALA A 1 78 ? -9.819 -5.483 17.500 1.00 97.75 78 ALA A CA 1
ATOM 559 C C . ALA A 1 78 ? -8.700 -6.024 18.413 1.00 97.75 78 ALA A C 1
ATOM 561 O O . ALA A 1 78 ? -8.709 -7.205 18.757 1.00 97.75 78 ALA A O 1
ATOM 562 N N . MET A 1 79 ? -7.709 -5.196 18.768 1.00 97.44 79 MET A N 1
ATOM 563 C CA . MET A 1 79 ? -6.496 -5.631 19.479 1.00 97.44 79 MET A CA 1
ATOM 564 C C . MET A 1 79 ? -6.319 -5.045 20.883 1.00 97.44 79 MET A C 1
ATOM 566 O O . MET A 1 79 ? -5.461 -5.554 21.616 1.00 97.44 79 MET A O 1
ATOM 570 N N . GLY A 1 80 ? -7.053 -3.985 21.223 1.00 95.88 80 GLY A N 1
ATOM 571 C CA . GLY A 1 80 ? -7.020 -3.310 22.517 1.00 95.88 80 GLY A CA 1
ATOM 572 C C . GLY A 1 80 ? -8.163 -3.699 23.451 1.00 95.88 80 GLY A C 1
ATOM 573 O O . GLY A 1 80 ? -8.879 -4.673 23.227 1.00 95.88 80 GLY A O 1
ATOM 574 N N . ASP A 1 81 ? -8.301 -2.931 24.527 1.00 96.75 81 ASP A N 1
ATOM 575 C CA . ASP A 1 81 ? -9.379 -3.058 25.504 1.00 96.75 81 ASP A CA 1
ATOM 576 C C . ASP A 1 81 ? -10.606 -2.195 25.139 1.00 96.75 81 ASP A C 1
ATOM 578 O O . ASP A 1 81 ? -10.680 -1.559 24.083 1.00 96.75 81 ASP A O 1
ATOM 582 N N . THR A 1 82 ? -11.592 -2.166 26.036 1.00 97.75 82 THR A N 1
ATOM 583 C CA . THR A 1 82 ? -12.821 -1.375 25.894 1.00 97.75 82 THR A CA 1
ATOM 584 C C . THR A 1 82 ? -12.558 0.130 25.749 1.00 97.75 82 THR A C 1
ATOM 586 O O . THR A 1 82 ? -13.313 0.816 25.061 1.00 97.75 82 THR A O 1
ATOM 589 N N . GLU A 1 83 ? -11.512 0.677 26.373 1.00 97.94 83 GLU A N 1
ATOM 590 C CA . GLU A 1 83 ? -11.185 2.103 26.278 1.00 97.94 83 GLU A CA 1
ATOM 591 C C . GLU A 1 83 ? -10.577 2.428 24.908 1.00 97.94 83 GLU A C 1
ATOM 593 O O . GLU A 1 83 ? -11.060 3.331 24.216 1.00 97.94 83 GLU A O 1
ATOM 598 N N . ALA A 1 84 ? -9.621 1.614 24.458 1.00 97.94 84 ALA A N 1
ATOM 599 C CA . ALA A 1 84 ? -9.046 1.686 23.118 1.00 97.94 84 ALA A CA 1
ATOM 600 C C . ALA A 1 84 ? -10.117 1.533 22.016 1.00 97.94 84 ALA A C 1
ATOM 602 O O . ALA A 1 84 ? -10.142 2.305 21.052 1.00 97.94 84 ALA A O 1
ATOM 603 N N . ALA A 1 85 ? -11.060 0.599 22.178 1.00 98.06 85 ALA A N 1
ATOM 604 C CA . ALA A 1 85 ? -12.191 0.430 21.264 1.00 98.06 85 ALA A CA 1
ATOM 605 C C . ALA A 1 85 ? -13.116 1.663 21.234 1.00 98.06 85 ALA A C 1
ATOM 607 O O . ALA A 1 85 ? -13.549 2.092 20.161 1.00 98.06 85 ALA A O 1
ATOM 608 N N . ASN A 1 86 ? -13.364 2.296 22.386 1.00 98.25 86 ASN A N 1
ATOM 609 C CA . ASN A 1 86 ? -14.129 3.543 22.462 1.00 98.25 86 ASN A CA 1
ATOM 610 C C . ASN A 1 86 ? -13.403 4.717 21.779 1.00 98.25 86 ASN A C 1
ATOM 612 O O . ASN A 1 86 ? -14.049 5.516 21.098 1.00 98.25 86 ASN A O 1
ATOM 616 N N . VAL A 1 87 ? -12.077 4.828 21.919 1.00 98.44 87 VAL A N 1
ATOM 617 C CA . VAL A 1 87 ? -11.248 5.806 21.186 1.00 98.44 87 VAL A CA 1
ATOM 618 C C . VAL A 1 87 ? -11.387 5.606 19.677 1.00 98.44 87 VAL A C 1
ATOM 620 O O . VAL A 1 87 ? -11.736 6.544 18.954 1.00 98.44 87 VAL A O 1
ATOM 623 N N . ALA A 1 88 ? -11.190 4.374 19.208 1.00 98.44 88 ALA A N 1
ATOM 624 C CA . ALA A 1 88 ? -11.314 4.004 17.804 1.00 98.44 88 ALA A CA 1
ATOM 625 C C . ALA A 1 88 ? -12.701 4.328 17.227 1.00 98.44 88 ALA A C 1
ATOM 627 O O . ALA A 1 88 ? -12.808 4.951 16.165 1.00 98.44 88 ALA A O 1
ATOM 628 N N . ALA A 1 89 ? -13.772 3.981 17.948 1.00 98.50 89 ALA A N 1
ATOM 629 C CA . ALA A 1 89 ? -15.135 4.298 17.542 1.00 98.50 89 ALA A CA 1
ATOM 630 C C . ALA A 1 89 ? -15.360 5.819 17.431 1.00 98.50 89 ALA A C 1
ATOM 632 O O . ALA A 1 89 ? -15.933 6.273 16.436 1.00 98.50 89 ALA A O 1
ATOM 633 N N . ARG A 1 90 ? -14.870 6.627 18.387 1.00 98.25 90 ARG A N 1
ATOM 634 C CA . ARG A 1 90 ? -14.961 8.101 18.321 1.00 98.25 90 ARG A CA 1
ATOM 635 C C . ARG A 1 90 ? -14.212 8.672 17.115 1.00 98.25 90 ARG A C 1
ATOM 637 O O . ARG A 1 90 ? -14.780 9.509 16.411 1.00 98.25 90 ARG A O 1
ATOM 644 N N . ALA A 1 91 ? -12.987 8.215 16.861 1.00 97.62 91 ALA A N 1
ATOM 645 C CA . ALA A 1 91 ? -12.172 8.675 15.737 1.00 97.62 91 ALA A CA 1
ATOM 646 C C . ALA A 1 91 ? -12.840 8.359 14.391 1.00 97.62 91 ALA A C 1
ATOM 648 O O . ALA A 1 91 ? -13.042 9.253 13.565 1.00 97.62 91 ALA A O 1
ATOM 649 N N . CYS A 1 92 ? -13.302 7.118 14.211 1.00 98.12 92 CYS A N 1
ATOM 650 C CA . CYS A 1 92 ? -14.032 6.703 13.015 1.00 98.12 92 CYS A CA 1
ATOM 651 C C . CYS A 1 92 ? -15.320 7.526 12.795 1.00 98.12 92 CYS A C 1
ATOM 653 O O . CYS A 1 92 ? -15.610 7.936 11.671 1.00 98.12 92 CYS A O 1
ATOM 655 N N . ALA A 1 93 ? -16.071 7.833 13.860 1.00 97.50 93 ALA A N 1
ATOM 656 C CA . ALA A 1 93 ? -17.288 8.648 13.785 1.00 97.50 93 ALA A CA 1
ATOM 657 C C . ALA A 1 93 ? -17.034 10.136 13.475 1.00 97.50 93 ALA A C 1
ATOM 659 O O . ALA A 1 93 ? -17.951 10.839 13.040 1.00 97.50 93 ALA A O 1
ATOM 660 N N . VAL A 1 94 ? -15.823 10.647 13.722 1.00 96.31 94 VAL A N 1
ATOM 661 C CA . VAL A 1 94 ? -15.409 11.996 13.304 1.00 96.31 94 VAL A CA 1
ATOM 662 C C . VAL A 1 94 ? -14.926 11.976 11.852 1.00 96.31 94 VAL A C 1
ATOM 664 O O . VAL A 1 94 ? -15.384 12.805 11.065 1.00 96.31 94 VAL A O 1
ATOM 667 N N . TRP A 1 95 ? -14.119 10.983 11.461 1.00 96.44 95 TRP A N 1
ATOM 668 C CA . TRP A 1 95 ? -13.691 10.762 10.071 1.00 96.44 95 TRP A CA 1
ATOM 669 C C . TRP A 1 95 ? -14.881 10.633 9.112 1.00 96.44 95 TRP A C 1
ATOM 671 O O . TRP A 1 95 ? -14.950 11.345 8.111 1.00 96.44 95 TRP A O 1
ATOM 681 N N . ALA A 1 96 ? -15.894 9.838 9.467 1.00 96.50 96 ALA A N 1
ATOM 682 C CA . ALA A 1 96 ? -17.069 9.605 8.624 1.00 96.50 96 ALA A CA 1
ATOM 683 C C . ALA A 1 96 ? -17.876 10.879 8.280 1.00 96.50 96 ALA A C 1
ATOM 685 O O . ALA A 1 96 ? -18.579 10.903 7.274 1.00 96.50 96 ALA A O 1
ATOM 686 N N . ARG A 1 97 ? -17.762 11.965 9.064 1.00 94.62 97 ARG A N 1
ATOM 687 C CA . ARG A 1 97 ? -18.411 13.265 8.766 1.00 94.62 97 ARG A CA 1
ATOM 688 C C . ARG A 1 97 ? -17.678 14.057 7.674 1.00 94.62 97 ARG A C 1
ATOM 690 O O . ARG A 1 97 ? -18.270 14.950 7.052 1.00 94.62 97 ARG A O 1
ATOM 697 N N . GLY A 1 98 ? -16.390 13.762 7.487 1.00 90.25 98 GLY A N 1
ATOM 698 C CA . GLY A 1 98 ? -15.505 14.313 6.460 1.00 90.25 98 GLY A CA 1
ATOM 699 C C . GLY A 1 98 ? -15.326 13.411 5.235 1.00 90.25 98 GLY A C 1
ATOM 700 O O . GLY A 1 98 ? -14.937 13.921 4.187 1.00 90.25 98 GLY A O 1
ATOM 701 N N . ALA A 1 99 ? -15.651 12.120 5.334 1.00 90.75 99 ALA A N 1
ATOM 702 C CA . ALA A 1 99 ? -15.560 11.159 4.237 1.00 90.75 99 ALA A CA 1
ATOM 703 C C . ALA A 1 99 ? -16.267 11.662 2.961 1.00 90.75 99 ALA A C 1
ATOM 705 O O . ALA A 1 99 ? -17.380 12.191 3.010 1.00 90.75 99 ALA A O 1
ATOM 706 N N . GLY A 1 100 ? -15.599 11.538 1.811 1.00 83.12 100 GLY A N 1
ATOM 707 C CA . GLY A 1 100 ? -16.068 12.056 0.522 1.00 83.12 100 GLY A CA 1
ATOM 708 C C . GLY A 1 100 ? -15.877 13.567 0.313 1.00 83.12 100 GLY A C 1
ATOM 709 O O . GLY A 1 100 ? -16.055 14.042 -0.808 1.00 83.12 100 GLY A O 1
ATOM 710 N N . ARG A 1 101 ? -15.469 14.338 1.335 1.00 83.50 101 ARG A N 1
ATOM 711 C CA . ARG A 1 101 ? -15.056 15.750 1.191 1.00 83.50 101 ARG A CA 1
ATOM 712 C C . ARG A 1 101 ? -13.579 15.833 0.782 1.00 83.50 101 ARG A C 1
ATOM 714 O O . ARG A 1 101 ? -12.735 16.291 1.550 1.00 83.50 101 ARG A O 1
ATOM 721 N N . GLY A 1 102 ? -13.275 15.352 -0.419 1.00 79.19 102 GLY A N 1
ATOM 722 C CA . GLY A 1 102 ? -11.944 15.383 -1.032 1.00 79.19 102 GLY A CA 1
ATOM 723 C C . GLY A 1 102 ? -11.999 15.865 -2.486 1.00 79.19 102 GLY A C 1
ATOM 724 O O . GLY A 1 102 ? -13.061 16.297 -2.939 1.00 79.19 102 GLY A O 1
ATOM 725 N N . PRO A 1 103 ? -10.898 15.756 -3.254 1.00 79.25 103 PRO A N 1
ATOM 726 C CA . PRO A 1 103 ? -10.872 16.174 -4.659 1.00 79.25 103 PRO A CA 1
ATOM 727 C C . PRO A 1 103 ? -11.783 15.332 -5.575 1.00 79.25 103 PRO A C 1
ATOM 729 O O . PRO A 1 103 ? -11.975 15.674 -6.738 1.00 79.25 103 PRO A O 1
ATOM 732 N N . GLY A 1 104 ? -12.352 14.226 -5.074 1.00 83.75 104 GLY A N 1
ATOM 733 C CA . GLY A 1 104 ? -13.420 13.477 -5.747 1.00 83.75 104 GLY A CA 1
ATOM 734 C C . GLY A 1 104 ? -12.975 12.643 -6.953 1.00 83.75 104 GLY A C 1
ATOM 735 O O . GLY A 1 104 ? -13.824 12.118 -7.676 1.00 83.75 104 GLY A O 1
ATOM 736 N N . HIS A 1 105 ? -11.665 12.504 -7.173 1.00 89.06 105 HIS A N 1
ATOM 737 C CA . HIS A 1 105 ? -11.103 11.568 -8.149 1.00 89.06 105 HIS A CA 1
ATOM 738 C C . HIS A 1 105 ? -11.339 10.112 -7.715 1.00 89.06 105 HIS A C 1
ATOM 740 O O . HIS A 1 105 ? -11.684 9.842 -6.565 1.00 89.06 105 HIS A O 1
ATOM 746 N N . ARG A 1 106 ? -11.198 9.152 -8.636 1.00 90.50 106 ARG A N 1
ATOM 747 C CA . ARG A 1 106 ? -11.524 7.736 -8.364 1.00 90.50 106 ARG A CA 1
ATOM 748 C C . ARG A 1 106 ? -10.408 6.942 -7.685 1.00 90.50 106 ARG A C 1
ATOM 750 O O . ARG A 1 106 ? -10.642 5.781 -7.366 1.00 90.50 106 ARG A O 1
ATOM 757 N N . GLY A 1 107 ? -9.245 7.551 -7.468 1.00 92.31 107 GLY A N 1
ATOM 758 C CA . GLY A 1 107 ? -8.070 6.888 -6.923 1.00 92.31 107 GLY A CA 1
ATOM 759 C C . GLY A 1 107 ? -8.269 6.304 -5.530 1.00 92.31 107 GLY A C 1
ATOM 760 O O . GLY A 1 107 ? -9.226 6.612 -4.807 1.00 92.31 107 GLY A O 1
ATOM 761 N N . LEU A 1 108 ? -7.329 5.441 -5.163 1.00 94.31 108 LEU A N 1
ATOM 762 C CA . LEU A 1 108 ? -7.277 4.793 -3.859 1.00 94.31 108 LEU A CA 1
ATOM 763 C C . LEU A 1 108 ? -6.709 5.722 -2.777 1.00 94.31 108 LEU A C 1
ATOM 765 O O . LEU A 1 108 ? -7.092 5.614 -1.616 1.00 94.31 108 LEU A O 1
ATOM 769 N N . TYR A 1 109 ? -5.846 6.660 -3.163 1.00 94.44 109 TYR A N 1
ATOM 770 C CA . TYR A 1 109 ? -5.177 7.589 -2.250 1.00 94.44 109 TYR A CA 1
ATOM 771 C C . TYR A 1 109 ? -5.460 9.054 -2.614 1.00 94.44 109 TYR A C 1
ATOM 773 O O . TYR A 1 109 ? -6.380 9.339 -3.380 1.00 94.44 109 TYR A O 1
ATOM 781 N N . ASP A 1 110 ? -4.754 10.001 -1.988 1.00 87.19 110 ASP A N 1
ATOM 782 C CA . ASP A 1 110 ? -4.884 11.454 -2.207 1.00 87.19 110 ASP A CA 1
ATOM 783 C C . ASP A 1 110 ? -6.328 11.982 -2.094 1.00 87.19 110 ASP A C 1
ATOM 785 O O . ASP A 1 110 ? -6.790 12.834 -2.856 1.00 87.19 110 ASP A O 1
ATOM 789 N N . GLY A 1 111 ? -7.088 11.416 -1.150 1.00 86.81 111 GLY A N 1
ATOM 790 C CA . GLY A 1 111 ? -8.494 11.754 -0.919 1.00 86.81 111 GLY A CA 1
ATOM 791 C C . GLY A 1 111 ? -9.466 11.258 -1.997 1.00 86.81 111 GLY A C 1
ATOM 792 O O . GLY A 1 111 ? -10.558 11.817 -2.128 1.00 86.81 111 GLY A O 1
ATOM 793 N N . GLY A 1 112 ? -9.077 10.246 -2.774 1.00 93.12 112 GLY A N 1
ATOM 794 C CA . GLY A 1 112 ? -9.916 9.623 -3.789 1.00 93.12 112 GLY A CA 1
ATOM 795 C C . GLY A 1 112 ? -11.074 8.784 -3.229 1.00 93.12 112 GLY A C 1
ATOM 796 O O . GLY A 1 112 ? -11.136 8.393 -2.056 1.00 93.12 112 GLY A O 1
ATOM 797 N N . LEU A 1 113 ? -12.047 8.518 -4.098 1.00 94.75 113 LEU A N 1
ATOM 798 C CA . LEU A 1 113 ? -13.295 7.842 -3.753 1.00 94.75 113 LEU A CA 1
ATOM 799 C C . LEU A 1 113 ? -13.114 6.340 -3.478 1.00 94.75 113 LEU A C 1
ATOM 801 O O . LEU A 1 113 ? -13.870 5.797 -2.675 1.00 94.75 113 LEU A O 1
ATOM 805 N N . ALA A 1 114 ? -12.117 5.672 -4.069 1.00 94.81 114 ALA A N 1
ATOM 806 C CA . ALA A 1 114 ? -11.813 4.280 -3.727 1.00 94.81 114 ALA A CA 1
ATOM 807 C C . ALA A 1 114 ? -11.203 4.172 -2.316 1.00 94.81 114 ALA A C 1
ATOM 809 O O . ALA A 1 114 ? -11.600 3.300 -1.545 1.00 94.81 114 ALA A O 1
ATOM 810 N N . GLY A 1 115 ? -10.347 5.125 -1.923 1.00 95.81 115 GLY A N 1
ATOM 811 C CA . GLY A 1 115 ? -9.875 5.265 -0.538 1.00 95.81 115 GLY A CA 1
ATOM 812 C C . GLY A 1 115 ? -11.011 5.531 0.446 1.00 95.81 115 GLY A C 1
ATOM 813 O O . GLY A 1 115 ? -11.091 4.905 1.503 1.00 95.81 115 GLY A O 1
ATOM 814 N N . THR A 1 116 ? -11.964 6.379 0.052 1.00 96.38 116 THR A N 1
ATOM 815 C CA . THR A 1 116 ? -13.188 6.621 0.832 1.00 96.38 116 THR A CA 1
ATOM 816 C C . THR A 1 116 ? -14.013 5.340 1.005 1.00 96.38 116 THR A C 1
ATOM 818 O O . THR A 1 116 ? -14.472 5.061 2.111 1.00 96.38 116 THR A O 1
ATOM 821 N N . LEU A 1 117 ? -14.187 4.540 -0.057 1.00 96.19 117 LEU A N 1
ATOM 822 C CA . LEU A 1 117 ? -14.905 3.260 -0.008 1.00 96.19 117 LEU A CA 1
ATOM 823 C C . LEU A 1 117 ? -14.238 2.280 0.967 1.00 96.19 117 LEU A C 1
ATOM 825 O O . LEU A 1 117 ? -14.923 1.726 1.828 1.00 96.19 117 LEU A O 1
ATOM 829 N N . VAL A 1 118 ? -12.913 2.122 0.883 1.00 96.81 118 VAL A N 1
ATOM 830 C CA . VAL A 1 118 ? -12.131 1.328 1.844 1.00 96.81 118 VAL A CA 1
ATOM 831 C C . VAL A 1 118 ? -12.373 1.833 3.263 1.00 96.81 118 VAL A C 1
ATOM 833 O O . VAL A 1 118 ? -12.762 1.053 4.128 1.00 96.81 118 VAL A O 1
ATOM 836 N N . GLY A 1 119 ? -12.207 3.135 3.509 1.00 96.94 119 GLY A N 1
ATOM 837 C CA . GLY A 1 119 ? -12.377 3.711 4.841 1.00 96.94 119 GLY A CA 1
ATOM 838 C C . GLY A 1 119 ? -13.784 3.509 5.414 1.00 96.94 119 GLY A C 1
ATOM 839 O O . GLY A 1 119 ? -13.925 3.182 6.591 1.00 96.94 119 GLY A O 1
ATOM 840 N N . LEU A 1 120 ? -14.827 3.603 4.583 1.00 97.12 120 LEU A N 1
ATOM 841 C CA . LEU A 1 120 ? -16.205 3.310 4.987 1.00 97.12 120 LEU A CA 1
ATOM 842 C C . LEU A 1 120 ? -16.406 1.825 5.323 1.00 97.12 120 LEU A C 1
ATOM 844 O O . LEU A 1 120 ? -17.044 1.528 6.329 1.00 97.12 120 LEU A O 1
ATOM 848 N N . ARG A 1 121 ? -15.847 0.891 4.538 1.00 96.38 121 ARG A N 1
ATOM 849 C CA . ARG A 1 121 ? -15.920 -0.557 4.828 1.00 96.38 121 ARG A CA 1
ATOM 850 C C . ARG A 1 121 ? -15.171 -0.929 6.106 1.00 96.38 121 ARG A C 1
ATOM 852 O O . ARG A 1 121 ? -15.689 -1.704 6.903 1.00 96.38 121 ARG A O 1
ATOM 859 N N . GLN A 1 122 ? -13.993 -0.349 6.325 1.00 97.25 122 GLN A N 1
ATOM 860 C CA . GLN A 1 122 ? -13.202 -0.571 7.537 1.00 97.25 122 GLN A CA 1
ATOM 861 C C . GLN A 1 122 ? -13.884 0.035 8.772 1.00 97.25 122 GLN A C 1
ATOM 863 O O . G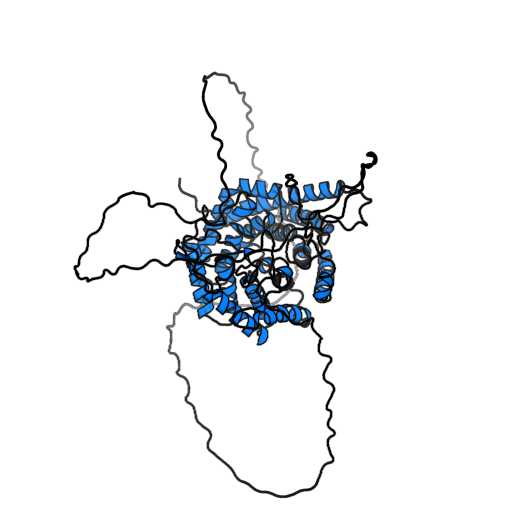LN A 1 122 ? -13.989 -0.617 9.809 1.00 97.25 122 GLN A O 1
ATOM 868 N N . GLY A 1 123 ? -14.446 1.239 8.632 1.00 97.31 123 GLY A N 1
ATOM 869 C CA . GLY A 1 123 ? -15.219 1.899 9.679 1.00 97.31 123 GLY A CA 1
ATOM 870 C C . GLY A 1 123 ? -16.560 1.233 9.999 1.00 97.31 123 GLY A C 1
ATOM 871 O O . GLY A 1 123 ? -17.034 1.345 11.129 1.00 97.31 123 GLY A O 1
ATOM 872 N N . ALA A 1 124 ? -17.168 0.512 9.051 1.00 97.38 124 ALA A N 1
ATOM 873 C CA . ALA A 1 124 ? -18.466 -0.137 9.244 1.00 97.38 124 ALA A CA 1
ATOM 874 C C . ALA A 1 124 ? -18.456 -1.237 10.322 1.00 97.38 124 ALA A C 1
ATOM 876 O O . ALA A 1 124 ? -19.486 -1.482 10.943 1.00 97.38 124 ALA A O 1
ATOM 877 N N . VAL A 1 125 ? -17.287 -1.818 10.623 1.00 96.31 125 VAL A N 1
ATOM 878 C CA . VAL A 1 125 ? -17.090 -2.736 11.763 1.00 96.31 125 VAL A CA 1
ATOM 879 C C . VAL A 1 125 ? -17.390 -2.053 13.105 1.00 96.31 125 VAL A C 1
ATOM 881 O O . VAL A 1 125 ? -17.896 -2.690 14.023 1.00 96.31 125 VAL A O 1
ATOM 884 N N . LEU A 1 126 ? -17.102 -0.752 13.214 1.00 97.62 126 LEU A N 1
ATOM 885 C CA . LEU A 1 126 ? -17.351 0.059 14.413 1.00 97.62 126 LEU A CA 1
ATOM 886 C C . LEU A 1 126 ? -18.694 0.797 14.342 1.00 97.62 126 LEU A C 1
ATOM 888 O O . LEU A 1 126 ? -19.312 1.061 15.370 1.00 97.62 126 LEU A O 1
ATOM 892 N N . HIS A 1 127 ? -19.144 1.129 13.129 1.00 97.94 127 HIS A N 1
ATOM 893 C CA . HIS A 1 127 ? -20.374 1.873 12.859 1.00 97.94 127 HIS A CA 1
ATOM 894 C C . HIS A 1 127 ? -21.158 1.222 11.711 1.00 97.94 127 HIS A C 1
ATOM 896 O O . HIS A 1 127 ? -21.061 1.691 10.575 1.00 97.94 127 HIS A O 1
ATOM 902 N N . PRO A 1 128 ? -21.981 0.186 11.968 1.00 97.31 128 PRO A N 1
ATOM 903 C CA . PRO A 1 128 ? -22.691 -0.553 10.915 1.00 97.31 128 PRO A CA 1
ATOM 904 C C . PRO A 1 128 ? -23.561 0.315 9.988 1.00 97.31 128 PRO A C 1
ATOM 906 O O . PRO A 1 128 ? -23.763 -0.021 8.822 1.00 97.31 128 PRO A O 1
ATOM 909 N N . ALA A 1 129 ? -24.006 1.486 10.458 1.00 96.94 129 ALA A N 1
ATOM 910 C CA . ALA A 1 129 ? -24.701 2.496 9.654 1.00 96.94 129 ALA A CA 1
ATOM 911 C C . ALA A 1 129 ? -23.880 3.050 8.463 1.00 96.94 129 ALA A C 1
ATOM 913 O O . ALA A 1 129 ? -24.445 3.702 7.585 1.00 96.94 129 ALA A O 1
ATOM 914 N N . LEU A 1 130 ? -22.568 2.790 8.398 1.00 96.62 130 LEU A N 1
ATOM 915 C CA . LEU A 1 130 ? -21.722 3.127 7.250 1.00 96.62 130 LEU A CA 1
ATOM 916 C C . LEU A 1 130 ? -21.866 2.138 6.081 1.00 96.62 130 LEU A C 1
ATOM 918 O O . LEU A 1 130 ? -21.551 2.526 4.956 1.00 96.62 130 LEU A O 1
ATOM 922 N N . HIS A 1 131 ? -22.384 0.915 6.292 1.00 95.19 131 HIS A N 1
ATOM 923 C CA . HIS A 1 131 ? -22.552 -0.070 5.210 1.00 95.19 131 HIS A CA 1
ATOM 924 C C . HIS A 1 131 ? -23.362 0.490 4.021 1.00 95.19 131 HIS A C 1
ATOM 926 O O . HIS A 1 131 ? -22.793 0.552 2.931 1.00 95.19 131 HIS A O 1
ATOM 932 N N . PRO A 1 132 ? -24.584 1.047 4.191 1.00 95.31 132 PRO A N 1
ATOM 933 C CA . PRO A 1 132 ? -25.352 1.579 3.061 1.00 95.31 132 PRO A CA 1
ATOM 934 C C . PRO A 1 132 ? -24.697 2.787 2.373 1.00 95.31 132 PRO A C 1
ATOM 936 O O . PRO A 1 132 ? -25.028 3.104 1.233 1.00 95.31 132 PRO A O 1
ATOM 939 N N . VAL A 1 133 ? -23.794 3.501 3.057 1.00 95.88 133 VAL A N 1
ATOM 940 C CA . VAL A 1 133 ? -23.014 4.596 2.454 1.00 95.88 133 VAL A CA 1
ATOM 941 C C . VAL A 1 133 ? -21.909 4.024 1.564 1.00 95.88 133 VAL A C 1
ATOM 943 O O . VAL A 1 133 ? -21.716 4.508 0.450 1.00 95.88 133 VAL A O 1
ATOM 946 N N . ALA A 1 134 ? -21.228 2.974 2.031 1.00 95.38 134 ALA A N 1
ATOM 947 C CA . ALA A 1 134 ? -20.227 2.242 1.264 1.00 95.38 134 ALA A CA 1
ATOM 948 C C . ALA A 1 134 ? -20.841 1.565 0.025 1.00 95.38 134 ALA A C 1
ATOM 950 O O . ALA A 1 134 ? -20.284 1.684 -1.062 1.00 95.38 134 ALA A O 1
ATOM 951 N N . ASP A 1 135 ? -22.012 0.931 0.160 1.00 93.25 135 ASP A N 1
ATOM 952 C CA . ASP A 1 135 ? -22.720 0.289 -0.957 1.00 93.25 135 ASP A CA 1
ATOM 953 C C . ASP A 1 135 ? -23.074 1.294 -2.067 1.00 93.25 135 ASP A C 1
ATOM 955 O O . ASP A 1 135 ? -22.664 1.101 -3.212 1.00 93.25 135 ASP A O 1
ATOM 959 N N . ARG A 1 136 ? -23.691 2.435 -1.719 1.00 93.81 136 ARG A N 1
ATOM 960 C CA . ARG A 1 136 ? -23.994 3.509 -2.687 1.00 93.81 136 ARG A CA 1
ATOM 961 C C . ARG A 1 136 ? -22.747 4.121 -3.329 1.00 93.81 136 ARG A C 1
ATOM 963 O O . ARG A 1 136 ? -22.787 4.548 -4.483 1.00 93.81 136 ARG A O 1
ATOM 970 N N . LEU A 1 137 ? -21.637 4.213 -2.590 1.00 94.38 137 LEU A N 1
ATOM 971 C CA . LEU A 1 137 ? -20.377 4.711 -3.144 1.00 94.38 137 LEU A CA 1
ATOM 972 C C . LEU A 1 137 ? -19.756 3.703 -4.120 1.00 94.38 137 LEU A C 1
ATOM 974 O O . LEU A 1 137 ? -19.268 4.119 -5.171 1.00 94.38 137 LEU A O 1
ATOM 978 N N . ARG A 1 138 ? -19.814 2.398 -3.815 1.00 92.81 138 ARG A N 1
ATOM 979 C CA . ARG A 1 138 ? -19.423 1.331 -4.748 1.00 92.81 138 ARG A CA 1
ATOM 980 C C . ARG A 1 138 ? -20.251 1.410 -6.025 1.00 92.81 138 ARG A C 1
ATOM 982 O O . ARG A 1 138 ? -19.658 1.494 -7.091 1.00 92.81 138 ARG A O 1
ATOM 989 N N . GLU A 1 139 ? -21.580 1.415 -5.925 1.00 91.06 139 GLU A N 1
ATOM 990 C CA . GLU A 1 139 ? -22.496 1.497 -7.078 1.00 91.06 139 GLU A CA 1
ATOM 991 C C . GLU A 1 139 ? -22.112 2.668 -7.993 1.00 91.06 139 GLU A C 1
ATOM 993 O O . GLU A 1 139 ? -21.767 2.473 -9.157 1.00 91.06 139 GLU A O 1
ATOM 998 N N . ARG A 1 140 ? -21.962 3.869 -7.422 1.00 91.56 140 ARG A N 1
ATOM 999 C CA . ARG A 1 140 ? -21.495 5.057 -8.151 1.00 91.56 140 ARG A CA 1
ATOM 1000 C C . ARG A 1 140 ? -20.117 4.889 -8.816 1.00 91.56 140 ARG A C 1
ATOM 1002 O O . ARG A 1 140 ? -19.886 5.474 -9.874 1.00 91.56 140 ARG A O 1
ATOM 1009 N N . LEU A 1 141 ? -19.183 4.155 -8.211 1.00 91.06 141 LEU A N 1
ATOM 1010 C CA . LEU A 1 141 ? -17.858 3.890 -8.790 1.00 91.06 141 LEU A CA 1
ATOM 1011 C C . LEU A 1 141 ? -17.897 2.871 -9.942 1.00 91.06 141 LEU A C 1
ATOM 1013 O O . LEU A 1 141 ? -17.039 2.926 -10.829 1.00 91.06 141 LEU A O 1
ATOM 1017 N N . LEU A 1 142 ? -18.885 1.975 -9.953 1.00 88.50 142 LEU A N 1
ATOM 1018 C CA . LEU A 1 142 ? -19.138 1.042 -11.052 1.00 88.50 142 LEU A CA 1
ATOM 1019 C C . LEU A 1 142 ? -19.849 1.755 -12.218 1.00 88.50 142 LEU A C 1
ATOM 1021 O O . LEU A 1 142 ? -19.372 1.693 -13.354 1.00 88.50 142 LEU A O 1
ATOM 1025 N N . ASP A 1 143 ? -20.908 2.513 -11.925 1.00 85.62 143 ASP A N 1
ATOM 1026 C CA . ASP A 1 143 ? -21.785 3.143 -12.923 1.00 85.62 143 ASP A CA 1
ATOM 1027 C C . ASP A 1 143 ? -21.101 4.236 -13.755 1.00 85.62 143 ASP A C 1
ATOM 1029 O O . ASP A 1 143 ? -21.361 4.384 -14.950 1.00 85.62 143 ASP A O 1
ATOM 1033 N N . GLN A 1 144 ? -20.220 5.046 -13.156 1.00 77.38 144 GLN A N 1
ATOM 1034 C CA . GLN A 1 144 ? -19.657 6.188 -13.879 1.00 77.38 144 GLN A CA 1
ATOM 1035 C C . GLN A 1 144 ? -18.684 5.748 -14.991 1.00 77.38 144 GLN A C 1
ATOM 1037 O O . GLN A 1 144 ? -17.660 5.134 -14.676 1.00 77.38 144 GLN A O 1
ATOM 1042 N N . PRO A 1 145 ? -18.870 6.142 -16.268 1.00 66.44 145 PRO A N 1
ATOM 1043 C CA . PRO A 1 145 ? -17.932 5.824 -17.349 1.00 66.44 145 PRO A CA 1
ATOM 1044 C C . PRO A 1 145 ? -16.583 6.545 -17.175 1.00 66.44 145 PRO A C 1
ATOM 1046 O O . PRO A 1 145 ? -16.509 7.631 -16.597 1.00 66.44 145 PRO A O 1
ATOM 1049 N N . ASN A 1 146 ? -15.490 5.959 -17.677 1.00 59.97 146 ASN A N 1
ATOM 1050 C CA . ASN A 1 146 ? -14.127 6.503 -17.520 1.00 59.97 146 ASN A CA 1
ATOM 1051 C C . ASN A 1 146 ? -13.938 7.892 -18.152 1.00 59.97 146 ASN A C 1
ATOM 1053 O O . ASN A 1 146 ? -13.257 8.738 -17.580 1.00 59.97 146 ASN A O 1
ATOM 1057 N N . GLY A 1 147 ? -14.575 8.157 -19.297 1.00 56.19 147 GLY A N 1
ATOM 1058 C CA . GLY A 1 147 ? -14.418 9.430 -20.011 1.00 56.19 147 GLY A CA 1
ATOM 1059 C C . GLY A 1 147 ? -15.017 10.649 -19.296 1.00 56.19 147 GLY A C 1
ATOM 1060 O O . GLY A 1 147 ? -14.515 11.757 -19.468 1.00 56.19 147 GLY A O 1
ATOM 1061 N N . ALA A 1 148 ? -16.046 10.468 -18.459 1.00 48.25 148 ALA A N 1
ATOM 1062 C CA . ALA A 1 148 ? -16.861 11.575 -17.939 1.00 48.25 148 ALA A CA 1
ATOM 1063 C C . ALA A 1 148 ? -16.135 12.531 -16.969 1.00 48.25 148 ALA A C 1
ATOM 1065 O O . ALA A 1 148 ? -16.640 13.619 -16.708 1.00 48.25 148 ALA A O 1
ATOM 1066 N N . LEU A 1 149 ? -14.961 12.157 -16.446 1.00 47.16 149 LEU A N 1
ATOM 1067 C CA . LEU A 1 149 ? -14.165 13.007 -15.547 1.00 47.16 149 LEU A CA 1
ATOM 1068 C C . LEU A 1 149 ? -12.936 13.646 -16.216 1.00 47.16 149 LEU A C 1
ATOM 1070 O O . LEU A 1 149 ? -12.372 14.582 -15.654 1.00 47.16 149 LEU A O 1
ATOM 1074 N N . ARG A 1 150 ? -12.556 13.235 -17.438 1.00 52.47 150 ARG A N 1
ATOM 1075 C CA . ARG A 1 150 ? -11.460 13.889 -18.184 1.00 52.47 150 ARG A CA 1
ATOM 1076 C C . ARG A 1 150 ? -11.790 15.344 -18.569 1.00 52.47 150 ARG A C 1
ATOM 1078 O O . ARG A 1 150 ? -10.879 16.131 -18.782 1.00 52.47 150 ARG A O 1
ATOM 1085 N N . GLY A 1 151 ? -13.072 15.720 -18.608 1.00 39.31 151 GLY A N 1
ATOM 1086 C CA . GLY A 1 151 ? -13.552 17.038 -19.052 1.00 39.31 151 GLY A CA 1
ATOM 1087 C C . GLY A 1 151 ? -13.486 18.195 -18.041 1.00 39.31 151 GLY A C 1
ATOM 1088 O O . GLY A 1 151 ? -14.096 19.227 -18.303 1.00 39.31 151 GLY A O 1
ATOM 1089 N N . ARG A 1 152 ? -12.820 18.048 -16.883 1.00 42.84 152 ARG A N 1
ATOM 1090 C CA . ARG A 1 152 ? -12.656 19.139 -15.889 1.00 42.84 152 ARG A CA 1
ATOM 1091 C C . ARG A 1 152 ? -11.225 19.380 -15.394 1.00 42.84 152 ARG A C 1
ATOM 1093 O O . ARG A 1 152 ? -11.026 20.257 -14.562 1.00 42.84 152 ARG A O 1
ATOM 1100 N N . ALA A 1 153 ? -10.233 18.652 -15.904 1.00 42.00 153 ALA A N 1
ATOM 1101 C CA . ALA A 1 153 ? -8.841 19.048 -15.714 1.00 42.00 153 ALA A CA 1
ATOM 1102 C C . ALA A 1 153 ? -8.550 20.230 -16.651 1.00 42.00 153 ALA A C 1
ATOM 1104 O O . ALA A 1 153 ? -8.535 20.055 -17.870 1.00 42.00 153 ALA A O 1
ATOM 1105 N N . GLU A 1 154 ? -8.384 21.432 -16.095 1.00 38.38 154 GLU A N 1
ATOM 1106 C CA . GLU A 1 154 ? -8.109 22.634 -16.888 1.00 38.38 154 GLU A CA 1
ATOM 1107 C C . GLU A 1 154 ? -6.816 22.490 -17.711 1.00 38.38 154 GLU A C 1
ATOM 1109 O O . GLU A 1 154 ? -5.846 21.879 -17.244 1.00 38.38 154 GLU A O 1
ATOM 1114 N N . PRO A 1 155 ? -6.754 23.079 -18.920 1.00 37.12 155 PRO A N 1
ATOM 1115 C CA . PRO A 1 155 ? -5.534 23.131 -19.708 1.00 37.12 155 PRO A CA 1
ATOM 1116 C C . PRO A 1 155 ? -4.563 24.158 -19.107 1.00 37.12 155 PRO A C 1
ATOM 1118 O O . PRO A 1 155 ? -4.370 25.245 -19.651 1.00 37.12 155 PRO A O 1
ATOM 1121 N N . ASN A 1 156 ? -3.892 23.787 -18.013 1.00 39.91 156 ASN A N 1
ATOM 1122 C CA . ASN A 1 156 ? -2.709 24.487 -17.503 1.00 39.91 156 ASN A CA 1
ATOM 1123 C C . ASN A 1 156 ? -1.488 24.223 -18.405 1.00 39.91 156 ASN A C 1
ATOM 1125 O O . ASN A 1 156 ? -0.453 23.709 -17.992 1.00 39.91 156 ASN A O 1
ATOM 1129 N N . SER A 1 157 ? -1.631 24.605 -19.672 1.00 40.03 157 SER A N 1
ATOM 1130 C CA . SER A 1 157 ? -0.548 24.853 -20.613 1.00 40.03 157 SER A CA 1
ATOM 1131 C C . SER A 1 157 ? -0.527 26.352 -20.904 1.00 40.03 157 SER A C 1
ATOM 1133 O O . SER A 1 157 ? -0.867 26.801 -22.002 1.00 40.03 157 SER A O 1
ATOM 1135 N N . SER A 1 158 ? -0.148 27.142 -19.898 1.00 37.28 158 SER A N 1
ATOM 1136 C CA . SER A 1 158 ? 0.192 28.554 -20.066 1.00 37.28 158 SER A CA 1
ATOM 1137 C C . SER A 1 158 ? 1.525 28.676 -20.812 1.00 37.28 158 SER A C 1
ATOM 1139 O O . SER A 1 158 ? 2.540 29.085 -20.248 1.00 37.28 158 SER A O 1
ATOM 1141 N N . GLY A 1 159 ? 1.524 28.303 -22.094 1.00 39.31 159 GLY A N 1
ATOM 1142 C CA . GLY A 1 159 ? 2.571 28.720 -23.015 1.00 39.31 159 GLY A CA 1
ATOM 1143 C C . GLY A 1 159 ? 2.630 30.253 -23.043 1.00 39.31 159 GLY A C 1
ATOM 1144 O O . GLY A 1 159 ? 1.588 30.903 -22.879 1.00 39.31 159 GLY A O 1
ATOM 1145 N N . PRO A 1 160 ? 3.817 30.856 -23.217 1.00 34.50 160 PRO A N 1
ATOM 1146 C CA . PRO A 1 160 ? 3.952 32.305 -23.211 1.00 34.50 160 PRO A CA 1
ATOM 1147 C C . PRO A 1 160 ? 3.085 32.905 -24.321 1.00 34.50 160 PRO A C 1
ATOM 1149 O O . PRO A 1 160 ? 3.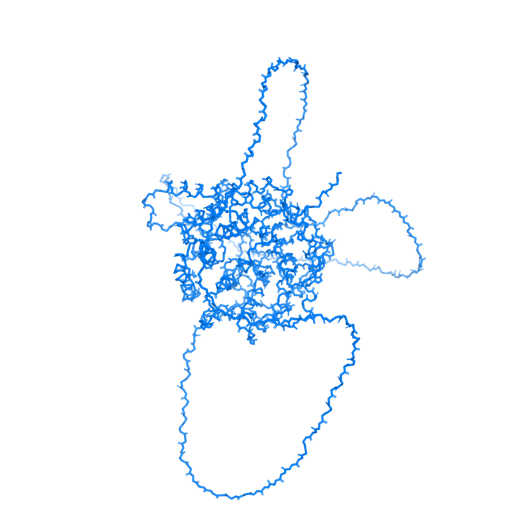326 32.681 -25.508 1.00 34.50 160 PRO A O 1
ATOM 1152 N N . ARG A 1 161 ? 2.060 33.678 -23.937 1.00 39.31 161 ARG A N 1
ATOM 1153 C CA . ARG A 1 161 ? 1.303 34.487 -24.898 1.00 39.31 161 ARG A CA 1
ATOM 1154 C C . ARG A 1 161 ? 2.286 35.443 -25.585 1.00 39.31 161 ARG A C 1
ATOM 1156 O O . ARG A 1 161 ? 3.044 36.104 -24.870 1.00 39.31 161 ARG A O 1
ATOM 1163 N N . PRO A 1 162 ? 2.274 35.569 -26.925 1.00 39.16 162 PRO A N 1
ATOM 1164 C CA . PRO A 1 162 ? 3.044 36.615 -27.585 1.00 39.16 162 PRO A CA 1
ATOM 1165 C C . PRO A 1 162 ? 2.591 37.973 -27.041 1.00 39.16 162 PRO A C 1
ATOM 1167 O O . PRO A 1 162 ? 1.393 38.207 -26.862 1.00 39.16 162 PRO A O 1
ATOM 1170 N N . ALA A 1 163 ? 3.551 38.844 -26.734 1.00 38.78 163 ALA A N 1
ATOM 1171 C CA . ALA A 1 163 ? 3.271 40.135 -26.123 1.00 38.78 163 ALA A CA 1
ATOM 1172 C C . ALA A 1 163 ? 2.416 40.999 -27.065 1.00 38.78 163 ALA A C 1
ATOM 1174 O O . ALA A 1 163 ? 2.896 41.489 -28.086 1.00 38.78 163 ALA A O 1
ATOM 1175 N N . GLY A 1 164 ? 1.144 41.190 -26.710 1.00 45.50 164 GLY A N 1
ATOM 1176 C CA . GLY A 1 164 ? 0.314 42.222 -27.323 1.00 45.50 164 GLY A CA 1
ATOM 1177 C C . GLY A 1 164 ? 0.873 43.612 -26.987 1.00 45.50 164 GLY A C 1
ATOM 1178 O O . GLY A 1 164 ? 1.423 43.791 -25.897 1.00 45.50 164 GLY A O 1
ATOM 1179 N N . PRO A 1 165 ? 0.756 44.601 -27.891 1.00 40.12 165 PRO A N 1
ATOM 1180 C CA . PRO A 1 165 ? 1.278 45.939 -27.645 1.00 40.12 165 PRO A CA 1
ATOM 1181 C C . PRO A 1 165 ? 0.559 46.584 -26.453 1.00 40.12 165 PRO A C 1
ATOM 1183 O O . PRO A 1 165 ? -0.669 46.669 -26.424 1.00 40.12 165 PRO A O 1
ATOM 1186 N N . GLY A 1 166 ? 1.333 47.027 -25.460 1.00 48.44 166 GLY A N 1
ATOM 1187 C CA . GLY A 1 166 ? 0.804 47.713 -24.282 1.00 48.44 166 GLY A CA 1
ATOM 1188 C C . GLY A 1 166 ? 0.224 49.098 -24.615 1.00 48.44 166 GLY A C 1
ATOM 1189 O O . GLY A 1 166 ? 0.622 49.708 -25.611 1.00 48.44 166 GLY A O 1
ATOM 1190 N N . PRO A 1 167 ? -0.702 49.623 -23.792 1.00 41.25 167 PRO A N 1
ATOM 1191 C CA . PRO A 1 167 ? -1.316 50.925 -24.028 1.00 41.25 167 PRO A CA 1
ATOM 1192 C C . PRO A 1 167 ? -0.292 52.062 -23.901 1.00 41.25 167 PRO A C 1
ATOM 1194 O O . PRO A 1 167 ? 0.514 52.098 -22.969 1.00 41.25 167 PRO A O 1
ATOM 1197 N N . ALA A 1 168 ? -0.345 53.009 -24.838 1.00 38.44 168 ALA A N 1
ATOM 1198 C CA . ALA A 1 168 ? 0.550 54.159 -24.872 1.00 38.44 168 ALA A CA 1
ATOM 1199 C C . ALA A 1 168 ? 0.334 55.098 -23.671 1.00 38.44 168 ALA A C 1
ATOM 1201 O O . ALA A 1 168 ? -0.800 55.384 -23.281 1.00 38.44 168 ALA A O 1
ATOM 1202 N N . ARG A 1 169 ? 1.431 55.634 -23.118 1.00 43.88 169 ARG A N 1
ATOM 1203 C CA . ARG A 1 169 ? 1.371 56.761 -22.176 1.00 43.88 169 ARG A CA 1
ATOM 1204 C C . ARG A 1 169 ? 1.068 58.061 -22.937 1.00 43.88 169 ARG A C 1
ATOM 1206 O O . ARG A 1 169 ? 1.614 58.251 -24.023 1.00 43.88 169 ARG A O 1
ATOM 1213 N N . PRO A 1 170 ? 0.239 58.966 -22.390 1.00 40.66 170 PRO A N 1
ATOM 1214 C CA . PRO A 1 170 ? -0.022 60.256 -23.012 1.00 40.66 170 PRO A CA 1
ATOM 1215 C C . PRO A 1 170 ? 1.135 61.227 -22.749 1.00 40.66 170 PRO A C 1
ATOM 1217 O O . PRO A 1 170 ? 1.509 61.445 -21.599 1.00 40.66 170 PRO A O 1
ATOM 1220 N N . GLY A 1 171 ? 1.641 61.853 -23.813 1.00 46.66 171 GLY A N 1
ATOM 1221 C CA . GLY A 1 171 ? 2.607 62.948 -23.723 1.00 46.66 171 GLY A CA 1
ATOM 1222 C C . GLY A 1 171 ? 3.943 62.665 -24.398 1.00 46.66 171 GLY A C 1
ATOM 1223 O O . GLY A 1 171 ? 4.921 62.417 -23.712 1.00 46.66 171 GLY A O 1
ATOM 1224 N N . ASP A 1 172 ? 3.972 62.772 -25.727 1.00 36.34 172 ASP A N 1
ATOM 1225 C CA . ASP A 1 172 ? 5.017 63.521 -26.436 1.00 36.34 172 ASP A CA 1
ATOM 1226 C C . ASP A 1 172 ? 4.524 63.910 -27.842 1.00 36.34 172 ASP A C 1
ATOM 1228 O O . ASP A 1 172 ? 3.700 63.217 -28.445 1.00 36.34 172 ASP A O 1
ATOM 1232 N N . ARG A 1 173 ? 4.954 65.078 -28.338 1.00 41.69 173 ARG A N 1
ATOM 1233 C CA . ARG A 1 173 ? 4.547 65.626 -29.650 1.00 41.69 173 ARG A CA 1
ATOM 1234 C C . ARG A 1 173 ? 5.516 65.187 -30.764 1.00 41.69 173 ARG A C 1
ATOM 1236 O O . ARG A 1 173 ? 6.691 64.966 -30.485 1.00 41.69 173 ARG A O 1
ATOM 1243 N N . PRO A 1 174 ? 5.059 65.079 -32.027 1.00 45.25 174 PRO A N 1
ATOM 1244 C CA . PRO A 1 174 ? 5.854 64.493 -33.105 1.00 45.25 174 PRO A CA 1
ATOM 1245 C C . PRO A 1 174 ? 6.866 65.465 -33.732 1.00 45.25 174 PRO A C 1
ATOM 1247 O O . PRO A 1 174 ? 6.567 66.641 -33.945 1.00 45.25 174 PRO A O 1
ATOM 1250 N N . GLY A 1 175 ? 8.027 64.929 -34.120 1.00 45.25 175 GLY A N 1
ATOM 1251 C CA . GLY A 1 175 ? 8.935 65.520 -35.110 1.00 45.25 175 GLY A CA 1
ATOM 1252 C C . GLY A 1 175 ? 8.697 64.943 -36.522 1.00 45.25 175 GLY A C 1
ATOM 1253 O O . GLY A 1 175 ? 8.139 63.850 -36.639 1.00 45.25 175 GLY A O 1
ATOM 1254 N N . PRO A 1 176 ? 9.076 65.661 -37.599 1.00 52.00 176 PRO A N 1
ATOM 1255 C CA . PRO A 1 176 ? 8.753 65.297 -38.986 1.00 52.00 176 PRO A CA 1
ATOM 1256 C C . PRO A 1 176 ? 9.643 64.171 -39.568 1.00 52.00 176 PRO A C 1
ATOM 1258 O O . PRO A 1 176 ? 10.704 63.874 -39.015 1.00 52.00 176 PRO A O 1
ATOM 1261 N N . PRO A 1 177 ? 9.233 63.529 -40.683 1.00 47.66 177 PRO A N 1
ATOM 1262 C CA . PRO A 1 177 ? 9.835 62.278 -41.150 1.00 47.66 177 PRO A CA 1
ATOM 1263 C C . PRO A 1 177 ? 11.141 62.464 -41.940 1.00 47.66 177 PRO A C 1
ATOM 1265 O O . PRO A 1 177 ? 11.202 63.232 -42.900 1.00 47.66 177 PRO A O 1
ATOM 1268 N N . GLY A 1 178 ? 12.160 61.677 -41.583 1.00 37.88 178 GLY A N 1
ATOM 1269 C CA . GLY A 1 178 ? 13.389 61.488 -42.361 1.00 37.88 178 GLY A CA 1
ATOM 1270 C C . GLY A 1 178 ? 13.309 60.251 -43.264 1.00 37.88 178 GLY A C 1
ATOM 1271 O O . GLY A 1 178 ? 12.812 59.202 -42.860 1.00 37.88 178 GLY A O 1
ATOM 1272 N N . THR A 1 179 ? 13.787 60.377 -44.501 1.00 40.59 179 THR A N 1
ATOM 1273 C CA . THR A 1 179 ? 13.654 59.372 -45.568 1.00 40.59 179 THR A CA 1
ATOM 1274 C C . THR A 1 179 ? 14.812 58.372 -45.657 1.00 40.59 179 THR A C 1
ATOM 1276 O O . THR A 1 179 ? 15.968 58.784 -45.676 1.00 40.59 179 THR A O 1
ATOM 1279 N N . GLY A 1 180 ? 14.483 57.112 -45.964 1.00 35.47 180 GLY A N 1
ATOM 1280 C CA . GLY A 1 180 ? 15.310 56.235 -46.811 1.00 35.47 180 GLY A CA 1
ATOM 1281 C C . GLY A 1 180 ? 16.342 55.334 -46.116 1.00 35.47 180 GLY A C 1
ATOM 1282 O O . GLY A 1 180 ? 16.949 55.700 -45.118 1.00 35.47 180 GLY A O 1
ATOM 1283 N N . GLY A 1 181 ? 16.565 54.145 -46.693 1.00 33.91 181 GLY A N 1
ATOM 1284 C CA . GLY A 1 181 ? 17.610 53.208 -46.254 1.00 33.91 181 GLY A CA 1
ATOM 1285 C C . GLY A 1 181 ? 17.306 51.745 -46.589 1.00 33.91 181 GLY A C 1
ATOM 1286 O O . GLY A 1 181 ? 16.798 51.009 -45.751 1.00 33.91 181 GLY A O 1
ATOM 1287 N N . ALA A 1 182 ? 17.609 51.309 -47.816 1.00 40.59 182 ALA A N 1
ATOM 1288 C CA . ALA A 1 182 ? 17.471 49.906 -48.218 1.00 40.59 182 ALA A CA 1
ATOM 1289 C C . ALA A 1 182 ? 18.649 49.045 -47.720 1.00 40.59 182 ALA A C 1
ATOM 1291 O O . ALA A 1 182 ? 19.791 49.502 -47.724 1.00 40.59 182 ALA A O 1
ATOM 1292 N N . VAL A 1 183 ? 18.396 47.771 -47.392 1.00 39.53 183 VAL A N 1
ATOM 1293 C CA . VAL A 1 183 ? 19.441 46.769 -47.098 1.00 39.53 183 VAL A CA 1
ATOM 1294 C C . VAL A 1 183 ? 19.219 45.514 -47.953 1.00 39.53 183 VAL A C 1
ATOM 1296 O O . VAL A 1 183 ? 18.093 45.051 -48.122 1.00 39.53 183 VAL A O 1
ATOM 1299 N N . ARG A 1 184 ? 20.308 45.004 -48.545 1.00 39.34 184 ARG A N 1
ATOM 1300 C CA . ARG A 1 184 ? 20.353 43.863 -49.484 1.00 39.34 184 ARG A CA 1
ATOM 1301 C C . ARG A 1 184 ? 20.572 42.519 -48.747 1.00 39.34 184 ARG A C 1
ATOM 1303 O O . ARG A 1 184 ? 20.996 42.541 -47.594 1.00 39.34 184 ARG A O 1
ATOM 1310 N N . PRO A 1 185 ? 20.284 41.361 -49.381 1.00 51.25 185 PRO A N 1
ATOM 1311 C CA . PRO A 1 185 ? 20.273 40.057 -48.707 1.00 51.25 185 PRO A CA 1
ATOM 1312 C C . PRO A 1 185 ? 21.657 39.395 -48.542 1.00 51.25 185 PRO A C 1
ATOM 1314 O O . PRO A 1 185 ? 22.672 39.879 -49.039 1.00 51.25 185 PRO A O 1
ATOM 1317 N N . ALA A 1 186 ? 21.649 38.270 -47.819 1.00 38.09 186 ALA A N 1
ATOM 1318 C CA . ALA A 1 186 ? 22.800 37.522 -47.309 1.00 38.09 186 ALA A CA 1
ATOM 1319 C C . ALA A 1 186 ? 23.726 36.875 -48.364 1.00 38.09 186 ALA A C 1
ATOM 1321 O O . ALA A 1 186 ? 23.314 36.566 -49.481 1.00 38.09 186 ALA A O 1
ATOM 1322 N N . GLY A 1 187 ? 24.969 36.598 -47.944 1.00 38.25 187 GLY A N 1
ATOM 1323 C CA . GLY A 1 187 ? 25.953 35.776 -48.662 1.00 38.25 187 GLY A CA 1
ATOM 1324 C C . GLY A 1 187 ? 26.169 34.382 -48.026 1.00 38.25 187 GLY A C 1
ATOM 1325 O O . GLY A 1 187 ? 25.806 34.187 -46.865 1.00 38.25 187 GLY A O 1
ATOM 1326 N N . PRO A 1 188 ? 26.737 33.409 -48.771 1.00 55.28 188 PRO A N 1
ATOM 1327 C CA . PRO A 1 188 ? 26.848 31.996 -48.371 1.00 55.28 188 PRO A CA 1
ATOM 1328 C C . PRO A 1 188 ? 28.118 31.652 -47.547 1.00 55.28 188 PRO A C 1
ATOM 1330 O O . PRO A 1 188 ? 29.050 32.456 -47.491 1.00 55.28 188 PRO A O 1
ATOM 1333 N N . PRO A 1 189 ? 28.183 30.458 -46.911 1.00 52.91 189 PRO A N 1
ATOM 1334 C CA . PRO A 1 189 ? 29.264 30.073 -45.992 1.00 52.91 189 PRO A CA 1
ATOM 1335 C C . PRO A 1 189 ? 30.548 29.563 -46.678 1.00 52.91 189 PRO A C 1
ATOM 1337 O O . PRO A 1 189 ? 30.522 29.049 -47.795 1.00 52.91 189 PRO A O 1
ATOM 1340 N N . GLY A 1 190 ? 31.678 29.670 -45.964 1.00 41.78 190 GLY A N 1
ATOM 1341 C CA . GLY A 1 190 ? 33.006 29.212 -46.404 1.00 41.78 190 GLY A CA 1
ATOM 1342 C C . GLY A 1 190 ? 33.344 27.744 -46.058 1.00 41.78 190 GLY A C 1
ATOM 1343 O O . GLY A 1 190 ? 32.632 27.117 -45.272 1.00 41.78 190 GLY A O 1
ATOM 1344 N N . PRO A 1 191 ? 34.428 27.178 -46.634 1.00 57.16 191 PRO A N 1
ATOM 1345 C CA . PRO A 1 191 ? 34.676 25.733 -46.648 1.00 57.16 191 PRO A CA 1
ATOM 1346 C C . PRO A 1 191 ? 35.559 25.191 -45.507 1.00 57.16 191 PRO A C 1
ATOM 1348 O O . PRO A 1 191 ? 36.440 25.864 -44.972 1.00 57.16 191 PRO A O 1
ATOM 1351 N N . VAL A 1 192 ? 35.367 23.901 -45.219 1.00 41.47 192 VAL A N 1
ATOM 1352 C CA . VAL A 1 192 ? 36.150 23.078 -44.279 1.00 41.47 192 VAL A CA 1
ATOM 1353 C C . VAL A 1 192 ? 37.495 22.650 -44.895 1.00 41.47 192 VAL A C 1
ATOM 1355 O O . VAL A 1 192 ? 37.563 22.336 -46.082 1.00 41.47 192 VAL A O 1
ATOM 1358 N N . ARG A 1 193 ? 38.563 22.572 -44.084 1.00 42.69 193 ARG A N 1
ATOM 1359 C CA . ARG A 1 193 ? 39.848 21.932 -44.448 1.00 42.69 193 ARG A CA 1
ATOM 1360 C C . ARG A 1 193 ? 40.018 20.567 -43.757 1.00 42.69 193 ARG A C 1
ATOM 1362 O O . ARG A 1 193 ? 39.647 20.451 -42.591 1.00 42.69 193 ARG A O 1
ATOM 1369 N N . PRO A 1 194 ? 40.632 19.566 -44.416 1.00 53.03 194 PRO A N 1
ATOM 1370 C CA . PRO A 1 194 ? 40.923 18.266 -43.815 1.00 53.03 194 PRO A CA 1
ATOM 1371 C C . PRO A 1 194 ? 42.270 18.245 -43.071 1.00 53.03 194 PRO A C 1
ATOM 1373 O O . PRO A 1 194 ? 43.165 19.049 -43.345 1.00 53.03 194 PRO A O 1
ATOM 1376 N N . ARG A 1 195 ? 42.444 17.252 -42.191 1.00 43.50 195 ARG A N 1
ATOM 1377 C CA . ARG A 1 195 ? 43.750 16.812 -41.677 1.00 43.50 195 ARG A CA 1
ATOM 1378 C C . ARG A 1 195 ? 43.924 15.312 -41.923 1.00 43.50 195 ARG A C 1
ATOM 1380 O O . ARG A 1 195 ? 43.192 14.500 -41.370 1.00 43.50 195 ARG A O 1
ATOM 1387 N N . THR A 1 196 ? 44.919 14.975 -42.737 1.00 42.69 196 THR A N 1
ATOM 1388 C CA . THR A 1 196 ? 45.678 13.716 -42.657 1.00 42.69 196 THR A CA 1
ATOM 1389 C C . THR A 1 196 ? 46.399 13.669 -41.295 1.00 42.69 196 THR A C 1
ATOM 1391 O O . THR A 1 196 ? 46.596 14.717 -40.679 1.00 42.69 196 THR A O 1
ATOM 1394 N N . GLY A 1 197 ? 46.826 12.549 -40.715 1.00 35.09 197 GLY A N 1
ATOM 1395 C CA . GLY A 1 197 ? 47.001 11.159 -41.158 1.00 35.09 197 GLY A CA 1
ATOM 1396 C C . GLY A 1 197 ? 48.214 10.601 -40.381 1.00 35.09 197 GLY A C 1
ATOM 1397 O O . GLY A 1 197 ? 49.103 11.386 -40.050 1.00 35.09 197 GLY A O 1
ATOM 1398 N N . GLY A 1 198 ? 48.266 9.309 -40.039 1.00 32.19 198 GLY A N 1
ATOM 1399 C CA . GLY A 1 198 ? 49.402 8.757 -39.281 1.00 32.19 198 GLY A CA 1
ATOM 1400 C C . GLY A 1 198 ? 49.150 7.380 -38.665 1.00 32.19 198 GLY A C 1
ATOM 1401 O O . GLY A 1 198 ? 48.437 7.263 -37.671 1.00 32.19 198 GLY A O 1
ATOM 1402 N N . ASP A 1 199 ? 49.753 6.355 -39.264 1.00 41.19 199 ASP A N 1
ATOM 1403 C CA . ASP A 1 199 ? 49.694 4.949 -38.846 1.00 41.19 199 ASP A CA 1
ATOM 1404 C C . ASP A 1 199 ? 50.599 4.621 -37.642 1.00 41.19 199 ASP A C 1
ATOM 1406 O O . ASP A 1 199 ? 51.537 5.356 -37.334 1.00 41.19 199 ASP A O 1
ATOM 1410 N N . GLY A 1 200 ? 50.377 3.465 -36.996 1.00 31.11 200 GLY A N 1
ATOM 1411 C CA . GLY A 1 200 ? 51.310 2.953 -35.980 1.00 31.11 200 GLY A CA 1
ATOM 1412 C C . GLY A 1 200 ? 50.814 1.794 -35.106 1.00 31.11 200 GLY A C 1
ATOM 1413 O O . GLY A 1 200 ? 50.552 1.980 -33.922 1.00 31.11 200 GLY A O 1
ATOM 1414 N N . ARG A 1 201 ? 50.744 0.575 -35.654 1.00 41.06 201 ARG A N 1
ATOM 1415 C CA . ARG A 1 201 ? 50.745 -0.698 -34.887 1.00 41.06 201 ARG A CA 1
ATOM 1416 C C . ARG A 1 201 ? 52.157 -1.309 -34.997 1.00 41.06 201 ARG A C 1
ATOM 1418 O O . ARG A 1 201 ? 52.776 -1.082 -36.037 1.00 41.06 201 ARG A O 1
ATOM 1425 N N . PRO A 1 202 ? 52.671 -2.095 -34.019 1.00 52.28 202 PRO A N 1
ATOM 1426 C CA . PRO A 1 202 ? 52.243 -3.505 -33.936 1.00 52.28 202 PRO A CA 1
ATOM 1427 C C . PRO A 1 202 ? 52.340 -4.229 -32.560 1.00 52.28 202 PRO A C 1
ATOM 1429 O O . PRO A 1 202 ? 52.952 -3.752 -31.618 1.00 52.28 202 PRO A O 1
ATOM 1432 N N . ALA A 1 203 ? 51.778 -5.449 -32.552 1.00 32.81 203 ALA A N 1
ATOM 1433 C CA . ALA A 1 203 ? 52.183 -6.674 -31.826 1.00 32.81 203 ALA A CA 1
ATOM 1434 C C . ALA A 1 203 ? 52.232 -6.766 -30.271 1.00 32.81 203 ALA A C 1
ATOM 1436 O O . ALA A 1 203 ? 52.913 -6.025 -29.574 1.00 32.81 203 ALA A O 1
ATOM 1437 N N . ALA A 1 204 ? 51.578 -7.825 -29.768 1.00 35.91 204 ALA A N 1
ATOM 1438 C CA . ALA A 1 204 ? 51.846 -8.524 -28.493 1.00 35.91 204 ALA A CA 1
ATOM 1439 C C . ALA A 1 204 ? 52.906 -9.656 -28.744 1.00 35.91 204 ALA A C 1
ATOM 1441 O O . ALA A 1 204 ? 53.358 -9.712 -29.892 1.00 35.91 204 ALA A O 1
ATOM 1442 N N . PRO A 1 205 ? 53.318 -10.575 -27.818 1.00 51.91 205 PRO A N 1
ATOM 1443 C CA . PRO A 1 205 ? 52.552 -11.191 -26.711 1.00 51.91 205 PRO A CA 1
ATOM 1444 C C . PRO A 1 205 ? 53.331 -11.454 -25.387 1.00 51.91 205 PRO A C 1
ATOM 1446 O O . PRO A 1 205 ? 54.516 -11.162 -25.270 1.00 51.91 205 PRO A O 1
ATOM 1449 N N . GLY A 1 206 ? 52.675 -12.082 -24.398 1.00 28.36 206 GLY A N 1
ATOM 1450 C CA . GLY A 1 206 ? 53.331 -12.671 -23.217 1.00 28.36 206 GLY A CA 1
ATOM 1451 C C . GLY A 1 206 ? 52.338 -13.231 -22.187 1.00 28.36 206 GLY A C 1
ATOM 1452 O O . GLY A 1 206 ? 51.419 -12.526 -21.785 1.00 28.36 206 GLY A O 1
ATOM 1453 N N . ALA A 1 207 ? 52.509 -14.490 -21.769 1.00 33.19 207 ALA A N 1
ATOM 1454 C CA . ALA A 1 207 ? 51.676 -15.176 -20.768 1.00 33.19 207 ALA A CA 1
ATOM 1455 C C . ALA A 1 207 ? 52.487 -15.504 -19.497 1.00 33.19 207 ALA A C 1
ATOM 1457 O O . ALA A 1 207 ? 53.704 -15.660 -19.592 1.00 33.19 207 ALA A O 1
ATOM 1458 N N . GLY A 1 208 ? 51.833 -15.664 -18.334 1.00 28.17 208 GLY A N 1
ATOM 1459 C CA . GLY A 1 208 ? 52.506 -16.160 -17.120 1.00 28.17 208 GLY A CA 1
ATOM 1460 C C . GLY A 1 208 ? 51.815 -15.903 -15.768 1.00 28.17 208 GLY A C 1
ATOM 1461 O O . GLY A 1 208 ? 52.161 -14.959 -15.073 1.00 28.17 208 GLY A O 1
ATOM 1462 N N . ASP A 1 209 ? 50.881 -16.777 -15.384 1.00 29.97 209 ASP A N 1
ATOM 1463 C CA . ASP A 1 209 ? 50.878 -17.515 -14.102 1.00 29.97 209 ASP A CA 1
ATOM 1464 C C . ASP A 1 209 ? 51.529 -16.903 -12.825 1.00 29.97 209 ASP A C 1
ATOM 1466 O O . ASP A 1 209 ? 52.750 -16.962 -12.675 1.00 29.97 209 ASP A O 1
ATOM 1470 N N . ARG A 1 210 ? 50.716 -16.530 -11.807 1.00 29.56 210 ARG A N 1
ATOM 1471 C CA . ARG A 1 210 ? 50.569 -17.242 -10.493 1.00 29.56 210 ARG A CA 1
ATOM 1472 C C . ARG A 1 210 ? 49.966 -16.417 -9.337 1.00 29.56 210 ARG A C 1
ATOM 1474 O O . ARG A 1 210 ? 50.041 -15.197 -9.283 1.00 29.56 210 ARG A O 1
ATOM 1481 N N . TYR A 1 211 ? 49.404 -17.167 -8.385 1.00 31.14 211 TYR A N 1
ATOM 1482 C CA . TYR A 1 211 ? 48.895 -16.765 -7.066 1.00 31.14 211 TYR A CA 1
ATOM 1483 C C . TYR A 1 211 ? 49.822 -15.842 -6.249 1.00 31.14 211 TYR A C 1
ATOM 1485 O O . TYR A 1 211 ? 50.968 -16.211 -6.003 1.00 31.14 211 TYR A O 1
ATOM 1493 N N . ALA A 1 212 ? 49.249 -14.786 -5.653 1.00 28.34 212 ALA A N 1
ATOM 1494 C CA . ALA A 1 212 ? 49.472 -14.416 -4.247 1.00 28.34 212 ALA A CA 1
ATOM 1495 C C . ALA A 1 212 ? 48.420 -13.400 -3.746 1.00 28.34 212 ALA A C 1
ATOM 1497 O O . ALA A 1 212 ? 48.144 -12.395 -4.392 1.00 28.34 212 ALA A O 1
ATOM 1498 N N . ALA A 1 213 ? 47.894 -13.645 -2.549 1.00 30.30 213 ALA A N 1
ATOM 1499 C CA . ALA A 1 213 ? 47.232 -12.679 -1.667 1.00 30.30 213 ALA A CA 1
ATOM 1500 C C . ALA A 1 213 ? 47.831 -12.880 -0.252 1.00 30.30 213 ALA A C 1
ATOM 1502 O O . ALA A 1 213 ? 48.461 -13.923 -0.044 1.00 30.30 213 ALA A O 1
ATOM 1503 N N . PRO A 1 214 ? 47.639 -11.981 0.736 1.00 44.78 214 PRO A N 1
ATOM 1504 C CA . PRO A 1 214 ? 46.863 -10.738 0.718 1.00 44.78 214 PRO A CA 1
ATOM 1505 C C . PRO A 1 214 ? 47.692 -9.480 1.062 1.00 44.78 214 PRO A C 1
ATOM 1507 O O . PRO A 1 214 ? 48.792 -9.563 1.603 1.00 44.78 214 PRO A O 1
ATOM 1510 N N . GLY A 1 215 ? 47.129 -8.294 0.815 1.00 27.72 215 GLY A N 1
ATOM 1511 C CA . GLY A 1 215 ? 47.723 -7.018 1.226 1.00 27.72 215 GLY A CA 1
ATOM 1512 C C . GLY A 1 215 ? 46.662 -5.945 1.455 1.00 27.72 215 GLY A C 1
ATOM 1513 O O . GLY A 1 215 ? 46.051 -5.461 0.508 1.00 27.72 215 GLY A O 1
ATOM 1514 N N . THR A 1 216 ? 46.441 -5.579 2.716 1.00 38.47 216 THR A N 1
ATOM 1515 C CA . THR A 1 216 ? 45.595 -4.447 3.123 1.00 38.47 216 THR A CA 1
ATOM 1516 C C . THR A 1 216 ? 46.243 -3.121 2.723 1.00 38.47 216 THR A C 1
ATOM 1518 O O . THR A 1 216 ? 47.400 -2.888 3.075 1.00 38.47 216 THR A O 1
ATOM 1521 N N . GLY A 1 217 ? 45.509 -2.229 2.053 1.00 28.17 217 GLY A N 1
ATOM 1522 C CA . GLY A 1 217 ? 46.032 -0.913 1.683 1.00 28.17 217 GLY A CA 1
ATOM 1523 C C . GLY A 1 217 ? 44.962 0.069 1.211 1.00 28.17 217 GLY A C 1
ATOM 1524 O O . GLY A 1 217 ? 44.551 0.031 0.054 1.00 28.17 217 GLY A O 1
ATOM 1525 N N . ASP A 1 218 ? 44.566 0.987 2.092 1.00 35.75 218 ASP A N 1
ATOM 1526 C CA . ASP A 1 218 ? 43.748 2.154 1.752 1.00 35.75 218 ASP A CA 1
ATOM 1527 C C . ASP A 1 218 ? 44.463 3.071 0.749 1.00 35.75 218 ASP A C 1
ATOM 1529 O O . ASP A 1 218 ? 45.497 3.645 1.096 1.00 35.75 218 ASP A O 1
ATOM 1533 N N . ARG A 1 219 ? 43.869 3.307 -0.434 1.00 33.06 219 ARG A N 1
ATOM 1534 C CA . ARG A 1 219 ? 43.954 4.585 -1.180 1.00 33.06 219 ARG A CA 1
ATOM 1535 C C . ARG A 1 219 ? 42.696 4.819 -2.037 1.00 33.06 219 ARG A C 1
ATOM 1537 O O . ARG A 1 219 ? 42.123 3.856 -2.541 1.00 33.06 219 ARG A O 1
ATOM 1544 N N . PRO A 1 220 ? 42.258 6.081 -2.217 1.00 36.62 220 PRO A N 1
ATOM 1545 C CA . PRO A 1 220 ? 41.007 6.403 -2.902 1.00 36.62 220 PRO A CA 1
ATOM 1546 C C . PRO A 1 220 ? 41.152 6.447 -4.432 1.00 36.62 220 PRO A C 1
ATOM 1548 O O . PRO A 1 220 ? 42.168 6.907 -4.954 1.00 36.62 220 PRO A O 1
ATOM 1551 N N . PHE A 1 221 ? 40.090 6.062 -5.145 1.00 31.02 221 PHE A N 1
ATOM 1552 C CA . PHE A 1 221 ? 39.904 6.350 -6.574 1.00 31.02 221 PHE A CA 1
ATOM 1553 C C . PHE A 1 221 ? 38.981 7.572 -6.779 1.00 31.02 221 PHE A C 1
ATOM 1555 O O . PHE A 1 221 ? 38.158 7.868 -5.909 1.00 31.02 221 PHE A O 1
ATOM 1562 N N . PRO A 1 222 ? 39.119 8.313 -7.897 1.00 37.00 222 PRO A N 1
ATOM 1563 C CA . PRO A 1 222 ? 38.440 9.588 -8.097 1.00 37.00 222 PRO A CA 1
ATOM 1564 C C . PRO A 1 222 ? 36.987 9.417 -8.556 1.00 37.00 222 PRO A C 1
ATOM 1566 O O . PRO A 1 222 ? 36.658 8.544 -9.359 1.00 37.00 222 PRO A O 1
ATOM 1569 N N . SER A 1 223 ? 36.120 10.307 -8.080 1.00 32.09 223 SER A N 1
ATOM 1570 C CA . SER A 1 223 ? 34.721 10.411 -8.491 1.00 32.09 223 SER A CA 1
ATOM 1571 C C . SER A 1 223 ? 34.574 11.163 -9.819 1.00 32.09 223 SER A C 1
ATOM 1573 O O . SER A 1 223 ? 35.199 12.200 -10.036 1.00 32.09 223 SER A O 1
ATOM 1575 N N . GLY A 1 224 ? 33.716 10.657 -10.710 1.00 29.64 224 GLY A N 1
ATOM 1576 C CA . GLY A 1 224 ? 33.545 11.233 -12.045 1.00 29.64 224 GLY A CA 1
ATOM 1577 C C . GLY A 1 224 ? 32.358 10.677 -12.826 1.00 29.64 224 GLY A C 1
ATOM 1578 O O . GLY A 1 224 ? 32.549 10.029 -13.849 1.00 29.64 224 GLY A O 1
ATOM 1579 N N . THR A 1 225 ? 31.133 10.907 -12.349 1.00 31.14 225 THR A N 1
ATOM 1580 C CA . THR A 1 225 ? 29.889 10.960 -13.154 1.00 31.14 225 THR A CA 1
ATOM 1581 C C . THR A 1 225 ? 28.740 11.463 -12.273 1.00 31.14 225 THR A C 1
ATOM 1583 O O . THR A 1 225 ? 28.703 11.177 -11.079 1.00 31.14 225 THR A O 1
ATOM 1586 N N . THR A 1 226 ? 27.836 12.268 -12.833 1.00 31.28 226 THR A N 1
ATOM 1587 C CA . THR A 1 226 ? 26.757 12.944 -12.091 1.00 31.28 226 THR A CA 1
ATOM 1588 C C . THR A 1 226 ? 25.446 12.162 -12.141 1.00 31.28 226 THR A C 1
ATOM 1590 O O . THR A 1 226 ? 24.877 11.991 -13.217 1.00 31.28 226 THR A O 1
ATOM 1593 N N . ASP A 1 227 ? 24.954 11.752 -10.974 1.00 38.91 227 ASP A N 1
ATOM 1594 C CA . ASP A 1 227 ? 23.617 11.183 -10.761 1.00 38.91 227 ASP A CA 1
ATOM 1595 C C . ASP A 1 227 ? 22.583 12.320 -10.564 1.00 38.91 227 ASP A C 1
ATOM 1597 O O . ASP A 1 227 ? 22.826 13.204 -9.733 1.00 38.91 227 ASP A O 1
ATOM 1601 N N . PRO A 1 228 ? 21.448 12.341 -11.295 1.00 33.06 228 PRO A N 1
ATOM 1602 C CA . PRO A 1 228 ? 20.413 13.368 -11.150 1.00 33.06 228 PRO A CA 1
ATOM 1603 C C . PRO A 1 228 ? 19.631 13.346 -9.818 1.00 33.06 228 PRO A C 1
ATOM 1605 O O . PRO A 1 228 ? 18.829 14.252 -9.599 1.00 33.06 228 PRO A O 1
ATOM 1608 N N . PHE A 1 229 ? 19.839 12.376 -8.917 1.00 37.97 229 PHE A N 1
ATOM 1609 C CA . PHE A 1 229 ? 19.068 12.241 -7.666 1.00 37.97 229 PHE A CA 1
ATOM 1610 C C . PHE A 1 229 ? 19.723 12.813 -6.390 1.00 37.97 229 PHE A C 1
ATOM 1612 O O . PHE A 1 229 ? 19.294 12.487 -5.281 1.00 37.97 229 PHE A O 1
ATOM 1619 N N . ARG A 1 230 ? 20.734 13.690 -6.494 1.00 32.91 230 ARG A N 1
ATOM 1620 C CA . ARG A 1 230 ? 21.429 14.248 -5.314 1.00 32.91 230 ARG A CA 1
ATOM 1621 C C . ARG A 1 230 ? 21.010 15.695 -4.976 1.00 32.91 230 ARG A C 1
ATOM 1623 O O . ARG A 1 230 ? 21.273 16.586 -5.783 1.00 32.91 230 ARG A O 1
ATOM 1630 N N . PRO A 1 231 ? 20.445 15.979 -3.782 1.00 34.16 231 PRO A N 1
ATOM 1631 C CA . PRO A 1 231 ? 20.209 17.352 -3.331 1.00 34.16 231 PRO A CA 1
ATOM 1632 C C . PRO A 1 231 ? 21.524 18.064 -2.962 1.00 34.16 231 PRO A C 1
ATOM 1634 O O . PRO A 1 231 ? 22.507 17.439 -2.553 1.00 34.16 231 PRO A O 1
ATOM 1637 N N . ALA A 1 232 ? 21.547 19.390 -3.113 1.00 30.20 232 ALA A N 1
ATOM 1638 C CA . ALA A 1 232 ? 22.726 20.215 -2.861 1.00 30.20 232 ALA A CA 1
ATOM 1639 C C . ALA A 1 232 ? 22.852 20.599 -1.374 1.00 30.20 232 ALA A C 1
ATOM 1641 O O . ALA A 1 232 ? 22.083 21.414 -0.868 1.00 30.20 232 ALA A O 1
ATOM 1642 N N . ASN A 1 233 ? 23.865 20.065 -0.685 1.00 33.16 233 ASN A N 1
ATOM 1643 C CA . ASN A 1 233 ? 24.160 20.424 0.705 1.00 33.16 233 ASN A CA 1
ATOM 1644 C C . ASN A 1 233 ? 24.909 21.764 0.798 1.00 33.16 233 ASN A C 1
ATOM 1646 O O . ASN A 1 233 ? 26.123 21.822 0.599 1.00 33.16 233 ASN A O 1
ATOM 1650 N N . GLY A 1 234 ? 24.195 22.829 1.168 1.00 31.19 234 GLY A N 1
ATOM 1651 C CA . GLY A 1 234 ? 24.790 24.084 1.633 1.00 31.19 234 GLY A CA 1
ATOM 1652 C C . GLY A 1 234 ? 25.142 24.001 3.119 1.00 31.19 234 GLY A C 1
ATOM 1653 O O . GLY A 1 234 ? 24.255 24.063 3.965 1.00 31.19 234 GLY A O 1
ATOM 1654 N N . GLY A 1 235 ? 26.427 23.847 3.447 1.00 27.73 235 GLY A N 1
ATOM 1655 C CA . GLY A 1 235 ? 26.899 23.781 4.832 1.00 27.73 235 GLY A CA 1
ATOM 1656 C C . GLY A 1 235 ? 27.309 25.144 5.395 1.00 27.73 235 GLY A C 1
ATOM 1657 O O . GLY A 1 235 ? 28.160 25.819 4.819 1.00 27.73 235 GLY A O 1
ATOM 1658 N N . THR A 1 236 ? 26.782 25.506 6.566 1.00 30.56 236 THR A N 1
ATOM 1659 C CA . THR A 1 236 ? 27.315 26.582 7.421 1.00 30.56 236 THR A CA 1
ATOM 1660 C C . THR A 1 236 ? 27.812 25.989 8.735 1.00 30.56 236 THR A C 1
ATOM 1662 O O . THR A 1 236 ? 27.032 25.397 9.480 1.00 30.56 236 THR A O 1
ATOM 1665 N N . ALA A 1 237 ? 29.106 26.139 9.019 1.00 28.52 237 ALA A N 1
ATOM 1666 C CA . ALA A 1 237 ? 29.727 25.648 10.248 1.00 28.52 237 ALA A CA 1
ATOM 1667 C C . ALA A 1 237 ? 29.504 26.611 11.434 1.00 28.52 237 ALA A C 1
ATOM 1669 O O . ALA A 1 237 ? 29.519 27.826 11.226 1.00 28.52 237 ALA A O 1
ATOM 1670 N N . PRO A 1 238 ? 29.373 26.110 12.677 1.00 35.62 238 PRO A N 1
ATOM 1671 C CA . PRO A 1 238 ? 29.423 26.938 13.875 1.00 35.62 238 PRO A CA 1
ATOM 1672 C C . PRO A 1 238 ? 30.857 27.050 14.417 1.00 35.62 238 PRO A C 1
ATOM 1674 O O . PRO A 1 238 ? 31.544 26.051 14.634 1.00 35.62 238 PRO A O 1
ATOM 1677 N N . SER A 1 239 ? 31.296 28.276 14.694 1.00 30.62 239 SER A N 1
ATOM 1678 C CA . SER A 1 239 ? 32.466 28.553 15.530 1.00 30.62 239 SER A CA 1
ATOM 1679 C C . SER A 1 239 ? 32.101 28.411 17.013 1.00 30.62 239 SER A C 1
ATOM 1681 O O . SER A 1 239 ? 31.054 28.881 17.452 1.00 30.62 239 SER A O 1
ATOM 1683 N N . GLY A 1 240 ? 32.964 27.769 17.802 1.00 27.27 240 GLY A N 1
ATOM 1684 C CA . GLY A 1 240 ? 32.792 27.655 19.255 1.00 27.27 240 GLY A CA 1
ATOM 1685 C C . GLY A 1 240 ? 33.764 28.537 20.038 1.00 27.27 240 GLY A C 1
ATOM 1686 O O . GLY A 1 240 ? 34.815 28.905 19.516 1.00 27.27 240 GLY A O 1
ATOM 1687 N N . SER A 1 241 ? 33.436 28.836 21.302 1.00 28.73 241 SER A N 1
ATOM 1688 C CA . SER A 1 241 ? 34.354 28.807 22.468 1.00 28.73 241 SER A CA 1
ATOM 1689 C C . SER A 1 241 ? 33.776 29.523 23.704 1.00 28.73 241 SER A C 1
ATOM 1691 O O . SER A 1 241 ? 33.103 30.539 23.578 1.00 28.73 241 SER A O 1
ATOM 1693 N N . GLY A 1 242 ? 34.125 29.024 24.903 1.00 25.02 242 GLY A N 1
ATOM 1694 C CA . GLY A 1 242 ? 34.280 29.855 26.110 1.00 25.02 242 GLY A CA 1
ATOM 1695 C C . GLY A 1 242 ? 33.357 29.605 27.319 1.00 25.02 242 GLY A C 1
ATOM 1696 O O . GLY A 1 242 ? 32.209 30.022 27.312 1.00 25.02 242 GLY A O 1
ATOM 1697 N N . GLY A 1 243 ? 33.930 29.102 28.427 1.00 24.61 243 GLY A N 1
ATOM 1698 C CA . GLY A 1 243 ? 33.646 29.678 29.761 1.00 24.61 243 GLY A CA 1
ATOM 1699 C C . GLY A 1 243 ? 32.871 28.858 30.811 1.00 24.61 243 GLY A C 1
ATOM 1700 O O . GLY A 1 243 ? 31.657 28.948 30.907 1.00 24.61 243 GLY A O 1
ATOM 1701 N N . LEU A 1 244 ? 33.625 28.161 31.670 1.00 27.70 244 LEU A N 1
ATOM 1702 C CA . LEU A 1 244 ? 33.310 27.634 33.024 1.00 27.70 244 LEU A CA 1
ATOM 1703 C C . LEU A 1 244 ? 32.883 28.740 34.051 1.00 27.70 244 LEU A C 1
ATOM 1705 O O . LEU A 1 244 ? 32.935 29.904 33.652 1.00 27.70 244 LEU A O 1
ATOM 1709 N N . PRO A 1 245 ? 32.610 28.483 35.372 1.00 43.06 245 PRO A N 1
ATOM 1710 C CA . PRO A 1 245 ? 32.639 27.230 36.169 1.00 43.06 245 PRO A CA 1
ATOM 1711 C C . PRO A 1 245 ? 31.464 26.979 37.175 1.00 43.06 245 PRO A C 1
ATOM 1713 O O . PRO A 1 245 ? 30.536 27.759 37.346 1.00 43.06 245 PRO A O 1
ATOM 1716 N N . LEU A 1 246 ? 31.607 25.849 37.883 1.00 32.53 246 LEU A N 1
ATOM 1717 C CA . LEU A 1 246 ? 30.877 25.255 39.023 1.00 32.53 246 LEU A CA 1
ATOM 1718 C C . LEU A 1 246 ? 30.412 26.160 40.197 1.00 32.53 246 LEU A C 1
ATOM 1720 O O . LEU A 1 246 ? 31.211 26.908 40.759 1.00 32.53 246 LEU A O 1
ATOM 1724 N N . SER A 1 247 ? 29.176 25.911 40.678 1.00 29.25 247 SER A N 1
ATOM 1725 C CA . SER A 1 247 ? 28.669 25.949 42.085 1.00 29.25 247 SER A CA 1
ATOM 1726 C C . SER A 1 247 ? 27.181 25.504 42.126 1.00 29.25 247 SER A C 1
ATOM 1728 O O . SER A 1 247 ? 26.525 25.574 41.093 1.00 29.25 247 SER A O 1
ATOM 1730 N N . GLY A 1 248 ? 26.555 25.045 43.225 1.00 27.91 248 GLY A N 1
ATOM 1731 C CA . GLY A 1 248 ? 27.053 24.631 44.551 1.00 27.91 248 GLY A CA 1
ATOM 1732 C C . GLY A 1 248 ? 25.910 24.292 45.553 1.00 27.91 248 GLY A C 1
ATOM 1733 O O . GLY A 1 248 ? 24.911 24.993 45.578 1.00 27.91 248 GLY A O 1
ATOM 1734 N N . THR A 1 249 ? 26.065 23.212 46.345 1.00 30.64 249 THR A N 1
ATOM 1735 C CA . THR A 1 249 ? 25.397 22.838 47.637 1.00 30.64 249 THR A CA 1
ATOM 1736 C C . THR A 1 249 ? 23.957 23.289 47.993 1.00 30.64 249 THR A C 1
ATOM 1738 O O . THR A 1 249 ? 23.709 24.479 48.161 1.00 30.64 249 THR A O 1
ATOM 1741 N N . GLY A 1 250 ? 23.083 22.341 48.391 1.00 28.30 250 GLY A N 1
ATOM 1742 C CA . GLY A 1 250 ? 21.938 22.632 49.285 1.00 28.30 250 GLY A CA 1
ATOM 1743 C C . GLY A 1 250 ? 20.776 21.619 49.284 1.00 28.30 250 GLY A C 1
ATOM 1744 O O . GLY A 1 250 ? 19.979 21.605 48.355 1.00 28.30 250 GLY A O 1
ATOM 1745 N N . GLY A 1 251 ? 20.646 20.806 50.344 1.00 25.84 251 GLY A N 1
ATOM 1746 C CA . GLY A 1 251 ? 19.379 20.133 50.717 1.00 25.84 251 GLY A CA 1
ATOM 1747 C C . GLY A 1 251 ? 18.484 21.045 51.588 1.00 25.84 251 GLY A C 1
ATOM 1748 O O . GLY A 1 251 ? 18.828 22.222 51.706 1.00 25.84 251 GLY A O 1
ATOM 1749 N N . PRO A 1 252 ? 17.405 20.558 52.254 1.00 42.88 252 PRO A N 1
ATOM 1750 C CA . PRO A 1 252 ? 17.153 19.166 52.661 1.00 42.88 252 PRO A CA 1
ATOM 1751 C C . PRO A 1 252 ? 15.727 18.622 52.363 1.00 42.88 252 PRO A C 1
ATOM 1753 O O . PRO A 1 252 ? 14.865 19.307 51.822 1.00 42.88 252 PRO A O 1
ATOM 1756 N N . ALA A 1 253 ? 15.481 17.367 52.762 1.00 33.66 253 ALA A N 1
ATOM 1757 C CA . ALA A 1 253 ? 14.155 16.732 52.805 1.00 33.66 253 ALA A CA 1
ATOM 1758 C C . ALA A 1 253 ? 13.296 17.219 53.997 1.00 33.66 253 ALA A C 1
ATOM 1760 O O . ALA A 1 253 ? 13.811 17.880 54.903 1.00 33.66 253 ALA A O 1
ATOM 1761 N N . PRO A 1 254 ? 12.014 16.806 54.066 1.00 49.94 254 PRO A N 1
ATOM 1762 C CA . PRO A 1 254 ? 11.667 15.920 55.184 1.00 49.94 254 PRO A CA 1
ATOM 1763 C C . PRO A 1 254 ? 10.767 14.712 54.846 1.00 49.94 254 PRO A C 1
ATOM 1765 O O . PRO A 1 254 ? 10.176 14.581 53.779 1.00 49.94 254 PRO A O 1
ATOM 1768 N N . SER A 1 255 ? 10.708 13.820 55.833 1.00 34.22 255 SER A N 1
ATOM 1769 C CA . SER A 1 255 ? 10.016 12.529 55.928 1.00 34.22 255 SER A CA 1
ATOM 1770 C C . SER A 1 255 ? 8.484 12.542 55.815 1.00 34.22 255 SER A C 1
ATOM 1772 O O . SER A 1 255 ? 7.834 13.459 56.310 1.00 34.22 255 SER A O 1
ATOM 1774 N N . GLY A 1 256 ? 7.911 11.412 55.376 1.00 33.69 256 GLY A N 1
ATOM 1775 C CA . GLY A 1 256 ? 6.493 11.072 55.563 1.00 33.69 256 GLY A CA 1
ATOM 1776 C C . GLY A 1 256 ? 6.228 9.565 55.435 1.00 33.69 256 GLY A C 1
ATOM 1777 O O . GLY A 1 256 ? 6.056 9.061 54.331 1.00 33.69 256 GLY A O 1
ATOM 1778 N N . ASN A 1 257 ? 6.204 8.839 56.559 1.00 34.00 257 ASN A N 1
ATOM 1779 C CA . ASN A 1 257 ? 5.890 7.402 56.591 1.00 34.00 257 ASN A CA 1
ATOM 1780 C C . ASN A 1 257 ? 4.385 7.144 56.396 1.00 34.00 257 ASN A C 1
ATOM 1782 O O . ASN A 1 257 ? 3.567 7.724 57.107 1.00 34.00 257 ASN A O 1
ATOM 1786 N N . GLY A 1 258 ? 4.032 6.188 55.531 1.00 36.12 258 GLY A N 1
ATOM 1787 C CA . GLY A 1 258 ? 2.680 5.632 55.405 1.00 36.12 258 GLY A CA 1
ATOM 1788 C C . GLY A 1 258 ? 2.743 4.122 55.166 1.00 36.12 258 GLY A C 1
ATOM 1789 O O . GLY A 1 258 ? 3.204 3.685 54.117 1.00 36.12 258 GLY A O 1
ATOM 1790 N N . GLY A 1 259 ? 2.339 3.326 56.161 1.00 36.75 259 GLY A N 1
ATOM 1791 C CA . GLY A 1 259 ? 2.396 1.858 56.106 1.00 36.75 259 GLY A CA 1
ATOM 1792 C C . GLY A 1 259 ? 1.235 1.208 55.329 1.00 36.75 259 GLY A C 1
ATOM 1793 O O . GLY A 1 259 ? 0.227 1.865 55.063 1.00 36.75 259 GLY A O 1
ATOM 1794 N N . PRO A 1 260 ? 1.349 -0.087 54.975 1.00 47.94 260 PRO A N 1
ATOM 1795 C CA . PRO A 1 260 ? 0.331 -0.808 54.210 1.00 47.94 260 PRO A CA 1
ATOM 1796 C C . PRO A 1 260 ? -0.888 -1.220 55.065 1.00 47.94 260 PRO A C 1
ATOM 1798 O O . PRO A 1 260 ? -0.747 -1.451 56.269 1.00 47.94 260 PRO A O 1
ATOM 1801 N N . PRO A 1 261 ? -2.086 -1.367 54.462 1.00 52.75 261 PRO A N 1
ATOM 1802 C CA . PRO A 1 261 ? -3.290 -1.814 55.164 1.00 52.75 261 PRO A CA 1
ATOM 1803 C C . PRO A 1 261 ? -3.300 -3.336 55.448 1.00 52.75 261 PRO A C 1
ATOM 1805 O O . PRO A 1 261 ? -2.682 -4.108 54.711 1.00 52.75 261 PRO A O 1
ATOM 1808 N N . PRO A 1 262 ? -4.027 -3.792 56.491 1.00 53.88 262 PRO A N 1
ATOM 1809 C CA . PRO A 1 262 ? -4.073 -5.195 56.918 1.00 53.88 262 PRO A CA 1
ATOM 1810 C C . PRO A 1 262 ? -4.979 -6.093 56.041 1.00 53.88 262 PRO A C 1
ATOM 1812 O O . PRO A 1 262 ? -5.852 -5.592 55.324 1.00 53.88 262 PRO A O 1
ATOM 1815 N N . PRO A 1 263 ? -4.819 -7.432 56.110 1.00 52.19 263 PRO A N 1
ATOM 1816 C CA . PRO A 1 263 ? -5.538 -8.377 55.256 1.00 52.19 263 PRO A CA 1
ATOM 1817 C C . PRO A 1 263 ? -7.003 -8.583 55.676 1.00 52.19 263 PRO A C 1
ATOM 1819 O O . PRO A 1 263 ? -7.337 -8.603 56.860 1.00 52.19 263 PRO A O 1
ATOM 1822 N N . ARG A 1 264 ? -7.879 -8.833 54.694 1.00 45.59 264 ARG A N 1
ATOM 1823 C CA . ARG A 1 264 ? -9.264 -9.276 54.921 1.00 45.59 264 ARG A CA 1
ATOM 1824 C C . ARG A 1 264 ? -9.369 -10.799 54.828 1.00 45.59 264 ARG A C 1
ATOM 1826 O O . ARG A 1 264 ? -9.322 -11.347 53.733 1.00 45.59 264 ARG A O 1
ATOM 1833 N N . ASN A 1 265 ? -9.598 -11.453 55.966 1.00 40.59 265 ASN A N 1
ATOM 1834 C CA . ASN A 1 265 ? -10.117 -12.821 56.023 1.00 40.59 265 ASN A CA 1
ATOM 1835 C C . ASN A 1 265 ? -11.646 -12.785 56.178 1.00 40.59 265 ASN A C 1
ATOM 1837 O O . ASN A 1 265 ? -12.162 -12.089 57.048 1.00 40.59 265 ASN A O 1
ATOM 1841 N N . GLY A 1 266 ? -12.361 -13.560 55.361 1.00 38.06 266 GLY A N 1
ATOM 1842 C CA . GLY A 1 266 ? -13.816 -13.715 55.426 1.00 38.06 266 GLY A CA 1
ATOM 1843 C C . GLY A 1 266 ? -14.246 -14.958 54.651 1.00 38.06 266 GLY A C 1
ATOM 1844 O O . GLY A 1 266 ? -14.125 -14.990 53.431 1.00 38.06 266 GLY A O 1
ATOM 1845 N N . GLY A 1 267 ? -14.667 -15.996 55.379 1.00 35.59 267 GLY A N 1
ATOM 1846 C CA . GLY A 1 267 ? -14.974 -17.326 54.845 1.00 35.59 267 GLY A CA 1
ATOM 1847 C C . GLY A 1 267 ? -16.328 -17.454 54.121 1.00 35.59 267 GLY A C 1
ATOM 1848 O O . GLY A 1 267 ? -17.023 -16.462 53.903 1.00 35.59 267 GLY A O 1
ATOM 1849 N N . PRO A 1 268 ? -16.698 -18.684 53.717 1.00 51.78 268 PRO A N 1
ATOM 1850 C CA . PRO A 1 268 ? -17.645 -18.920 52.628 1.00 51.78 268 PRO A CA 1
ATOM 1851 C C . PRO A 1 268 ? -19.118 -18.965 53.056 1.00 51.78 268 PRO A C 1
ATOM 1853 O O . PRO A 1 268 ? -19.460 -19.452 54.133 1.00 51.78 268 PRO A O 1
ATOM 1856 N N . ALA A 1 269 ? -20.005 -18.579 52.136 1.00 36.59 269 ALA A N 1
ATOM 1857 C CA . ALA A 1 269 ? -21.441 -18.833 52.227 1.00 36.59 269 ALA A CA 1
ATOM 1858 C C . ALA A 1 269 ? -21.830 -20.033 51.347 1.00 36.59 269 ALA A C 1
ATOM 1860 O O . ALA A 1 269 ? -21.511 -20.077 50.160 1.00 36.59 269 ALA A O 1
ATOM 1861 N N . SER A 1 270 ? -22.539 -21.000 51.932 1.00 36.59 270 SER A N 1
ATOM 1862 C CA . SER A 1 270 ? -23.054 -22.186 51.243 1.00 36.59 270 SER A CA 1
ATOM 1863 C C . SER A 1 270 ? -24.565 -22.307 51.432 1.00 36.59 270 SER A C 1
ATOM 1865 O O . SER A 1 270 ? -25.060 -22.209 52.551 1.00 36.59 270 SER A O 1
ATOM 1867 N N . SER A 1 271 ? -25.300 -22.494 50.334 1.00 34.06 271 SER A N 1
ATOM 1868 C CA . SER A 1 271 ? -26.667 -23.049 50.220 1.00 34.06 271 SER A CA 1
ATOM 1869 C C . SER A 1 271 ? -27.239 -22.641 48.857 1.00 34.06 271 SER A C 1
ATOM 1871 O O . SER A 1 271 ? -26.881 -21.595 48.336 1.00 34.06 271 SER A O 1
ATOM 1873 N N . ARG A 1 272 ? -28.175 -23.336 48.215 1.00 33.53 272 ARG A N 1
ATOM 1874 C CA . ARG A 1 272 ? -28.609 -24.743 48.102 1.00 33.53 272 ARG A CA 1
ATOM 1875 C C . ARG A 1 272 ? -29.889 -24.646 47.253 1.00 33.53 272 ARG A C 1
ATOM 1877 O O . ARG A 1 272 ? -30.705 -23.773 47.514 1.00 33.53 272 ARG A O 1
ATOM 1884 N N . ASN A 1 273 ? -30.098 -25.615 46.364 1.00 34.38 273 ASN A N 1
ATOM 1885 C CA . ASN A 1 273 ? -31.362 -25.914 45.668 1.00 34.38 273 ASN A CA 1
ATOM 1886 C C . ASN A 1 273 ? -31.808 -24.904 44.569 1.00 34.38 273 ASN A C 1
ATOM 1888 O O . ASN A 1 273 ? -31.731 -23.699 44.746 1.00 34.38 273 ASN A O 1
ATOM 1892 N N . GLY A 1 274 ? -32.302 -25.352 43.407 1.00 30.67 274 GLY A N 1
ATOM 1893 C CA . GLY A 1 274 ? -32.473 -26.747 42.984 1.00 30.67 274 GLY A CA 1
ATOM 1894 C C . GLY A 1 274 ? -32.754 -26.950 41.488 1.00 30.67 274 GLY A C 1
ATOM 1895 O O . GLY A 1 274 ? -33.095 -26.025 40.759 1.00 30.67 274 GLY A O 1
ATOM 1896 N N . ARG A 1 275 ? -32.598 -28.209 41.061 1.00 40.72 275 ARG A N 1
ATOM 1897 C CA . ARG A 1 275 ? -33.075 -28.808 39.798 1.00 40.72 275 ARG A CA 1
ATOM 1898 C C . ARG A 1 275 ? -34.287 -29.701 40.129 1.00 40.72 275 ARG A C 1
ATOM 1900 O O . ARG A 1 275 ? -34.363 -30.172 41.266 1.00 40.72 275 ARG A O 1
ATOM 1907 N N . PRO A 1 276 ? -35.212 -29.953 39.186 1.00 52.94 276 PRO A N 1
ATOM 1908 C CA . PRO A 1 276 ? -35.095 -31.146 38.321 1.00 52.94 276 PRO A CA 1
ATOM 1909 C C . PRO A 1 276 ? -35.496 -30.876 36.848 1.00 52.94 276 PRO A C 1
ATOM 1911 O O . PRO A 1 276 ? -36.091 -29.848 36.556 1.00 52.94 276 PRO A O 1
ATOM 1914 N N . GLY A 1 277 ? -35.199 -31.739 35.866 1.00 35.22 277 GLY A N 1
ATOM 1915 C CA . GLY A 1 277 ? -34.452 -33.010 35.886 1.00 35.22 277 GLY A CA 1
ATOM 1916 C C . GLY A 1 277 ? -34.502 -33.746 34.523 1.00 35.22 277 GLY A C 1
ATOM 1917 O O . GLY A 1 277 ? -35.113 -33.229 33.598 1.00 35.22 277 GLY A O 1
ATOM 1918 N N . ALA A 1 278 ? -33.908 -34.955 34.463 1.00 36.09 278 ALA A N 1
ATOM 1919 C CA . ALA A 1 278 ? -34.026 -36.004 33.414 1.00 36.09 278 ALA A CA 1
ATOM 1920 C C . ALA A 1 278 ? -33.548 -35.692 31.960 1.00 36.09 278 ALA A C 1
ATOM 1922 O O . ALA A 1 278 ? -33.686 -34.574 31.488 1.00 36.09 278 ALA A O 1
ATOM 1923 N N . ALA A 1 279 ? -33.007 -36.637 31.165 1.00 34.81 279 ALA A N 1
ATOM 1924 C CA . ALA A 1 279 ? -32.414 -37.968 31.429 1.00 34.81 279 ALA A CA 1
ATOM 1925 C C . ALA A 1 279 ? -31.594 -38.477 30.201 1.00 34.81 279 ALA A C 1
ATOM 1927 O O . ALA A 1 279 ? -31.765 -37.958 29.102 1.00 34.81 279 ALA A O 1
ATOM 1928 N N . GLY A 1 280 ? -30.765 -39.522 30.392 1.00 33.12 280 GLY A N 1
ATOM 1929 C CA . GLY A 1 280 ? -30.058 -40.303 29.345 1.00 33.12 280 GLY A CA 1
ATOM 1930 C C . GLY A 1 280 ? -28.532 -40.067 29.309 1.00 33.12 280 GLY A C 1
ATOM 1931 O O . GLY A 1 280 ? -28.113 -38.995 28.895 1.00 33.12 280 GLY A O 1
ATOM 1932 N N . SER A 1 281 ? -27.617 -40.884 29.864 1.00 35.09 281 SER A N 1
ATOM 1933 C CA . SER A 1 281 ? -27.284 -42.324 29.680 1.00 35.09 281 SER A CA 1
ATOM 1934 C C . SER A 1 281 ? -26.828 -42.686 28.251 1.00 35.09 281 SER A C 1
ATOM 1936 O O . SER A 1 281 ? -27.625 -42.532 27.336 1.00 35.09 281 SER A O 1
ATOM 1938 N N . GLY A 1 282 ? -25.624 -43.217 27.988 1.00 31.30 282 GLY A N 1
ATOM 1939 C CA . GLY A 1 282 ? -24.493 -43.579 28.864 1.00 31.30 282 GLY A CA 1
ATOM 1940 C C . GLY A 1 282 ? -23.212 -43.882 28.049 1.00 31.30 282 GLY A C 1
ATOM 1941 O O . GLY A 1 282 ? -23.252 -43.849 26.824 1.00 31.30 282 GLY A O 1
ATOM 1942 N N . GLY A 1 283 ? -22.074 -44.123 28.719 1.00 32.12 283 GLY A N 1
ATOM 1943 C CA . GLY A 1 283 ? -20.776 -44.459 28.086 1.00 32.12 283 GLY A CA 1
ATOM 1944 C C . GLY A 1 283 ? -20.595 -45.968 27.803 1.00 32.12 283 GLY A C 1
ATOM 1945 O O . GLY A 1 283 ? -21.611 -46.654 27.699 1.00 32.12 283 GLY A O 1
ATOM 1946 N N . PRO A 1 284 ? -19.358 -46.529 27.762 1.00 53.44 284 PRO A N 1
ATOM 1947 C CA . PRO A 1 284 ? -18.048 -45.909 28.037 1.00 53.44 284 PRO A CA 1
ATOM 1948 C C . PRO A 1 284 ? -16.949 -46.176 26.968 1.00 53.44 284 PRO A C 1
ATOM 1950 O O . PRO A 1 284 ? -17.127 -46.965 26.046 1.00 53.44 284 PRO A O 1
ATOM 1953 N N . ALA A 1 285 ? -15.772 -45.560 27.141 1.00 41.81 285 ALA A N 1
ATOM 1954 C CA . ALA A 1 285 ? -14.504 -46.010 26.536 1.00 41.81 285 ALA A CA 1
ATOM 1955 C C . ALA A 1 285 ? -13.804 -47.045 27.449 1.00 41.81 285 ALA A C 1
ATOM 1957 O O . ALA A 1 285 ? -14.154 -47.124 28.632 1.00 41.81 285 ALA A O 1
ATOM 1958 N N . PRO A 1 286 ? -12.809 -47.814 26.955 1.00 58.53 286 PRO A N 1
ATOM 1959 C CA . PRO A 1 286 ? -11.424 -47.428 27.292 1.00 58.53 286 PRO A CA 1
ATOM 1960 C C . PRO A 1 286 ? -10.315 -47.790 26.266 1.00 58.53 286 PRO A C 1
ATOM 1962 O O . PRO A 1 286 ? -10.455 -48.717 25.481 1.00 58.53 286 PRO A O 1
ATOM 1965 N N . ASN A 1 287 ? -9.183 -47.079 26.397 1.00 36.31 287 ASN A N 1
ATOM 1966 C CA . ASN A 1 287 ? -7.765 -47.460 26.187 1.00 36.31 287 ASN A CA 1
ATOM 1967 C C . ASN A 1 287 ? -7.309 -48.302 24.968 1.00 36.31 287 ASN A C 1
ATOM 1969 O O . ASN A 1 287 ? -7.733 -49.438 24.788 1.00 36.31 287 ASN A O 1
ATOM 1973 N N . GLY A 1 288 ? -6.249 -47.843 24.279 1.00 31.03 288 GLY A N 1
ATOM 1974 C CA . GLY A 1 288 ? -5.468 -48.698 23.366 1.00 31.03 288 GLY A CA 1
ATOM 1975 C C . GLY A 1 288 ? -4.299 -48.021 22.632 1.00 31.03 288 GLY A C 1
ATOM 1976 O O . GLY A 1 288 ? -4.510 -47.456 21.572 1.00 31.03 288 GLY A O 1
ATOM 1977 N N . ALA A 1 289 ? -3.110 -48.112 23.240 1.00 32.38 289 ALA A N 1
ATOM 1978 C CA . ALA A 1 289 ? -1.718 -48.084 22.741 1.00 32.38 289 ALA A CA 1
ATOM 1979 C C . ALA A 1 289 ? -1.312 -47.696 21.290 1.00 32.38 289 ALA A C 1
ATOM 1981 O O . ALA A 1 289 ? -2.004 -47.909 20.301 1.00 32.38 289 ALA A O 1
ATOM 1982 N N . ASP A 1 290 ? -0.053 -47.248 21.214 1.00 38.12 290 ASP A N 1
ATOM 1983 C CA . ASP A 1 290 ? 0.794 -47.022 20.037 1.00 38.12 290 ASP A CA 1
ATOM 1984 C C . ASP A 1 290 ? 0.775 -48.112 18.948 1.00 38.12 290 ASP A C 1
ATOM 1986 O O . ASP A 1 290 ? 0.731 -49.308 19.238 1.00 38.12 290 ASP A O 1
ATOM 1990 N N . THR A 1 291 ? 1.032 -47.712 17.696 1.00 34.69 291 THR A N 1
ATOM 1991 C CA . THR A 1 291 ? 2.125 -48.297 16.881 1.00 34.69 291 THR A CA 1
ATOM 1992 C C . THR A 1 291 ? 2.416 -47.467 15.625 1.00 34.69 291 THR A C 1
ATOM 1994 O O . THR A 1 291 ? 1.513 -47.001 14.934 1.00 34.69 291 THR A O 1
ATOM 1997 N N . ALA A 1 292 ? 3.701 -47.297 15.301 1.00 39.81 292 ALA A N 1
ATOM 1998 C CA . ALA A 1 292 ? 4.143 -46.687 14.046 1.00 39.81 292 ALA A CA 1
ATOM 1999 C C . ALA A 1 292 ? 4.038 -47.676 12.868 1.00 39.81 292 ALA A C 1
ATOM 2001 O O . ALA A 1 292 ? 4.209 -48.879 13.049 1.00 39.81 292 ALA A O 1
ATOM 2002 N N . THR A 1 293 ? 3.820 -47.174 11.647 1.00 37.44 293 THR A N 1
ATOM 2003 C CA . THR A 1 293 ? 3.875 -47.962 10.398 1.00 37.44 293 THR A CA 1
ATOM 2004 C C . THR A 1 293 ? 4.685 -47.197 9.331 1.00 37.44 293 THR A C 1
ATOM 2006 O O . THR A 1 293 ? 4.480 -45.990 9.190 1.00 37.44 293 THR A O 1
ATOM 2009 N N . PRO A 1 294 ? 5.623 -47.842 8.603 1.00 44.41 294 PRO A N 1
ATOM 2010 C CA . PRO A 1 294 ? 6.511 -47.189 7.628 1.00 44.41 294 PRO A CA 1
ATOM 2011 C C . PRO A 1 294 ? 5.865 -46.999 6.233 1.00 44.41 294 PRO A C 1
ATOM 2013 O O . PRO A 1 294 ? 4.824 -47.594 5.950 1.00 44.41 294 PRO A O 1
ATOM 2016 N N . PRO A 1 295 ? 6.466 -46.190 5.332 1.00 50.91 295 PRO A N 1
ATOM 2017 C CA . PRO A 1 295 ? 5.856 -45.834 4.047 1.00 50.91 295 PRO A CA 1
ATOM 2018 C C . PRO A 1 295 ? 6.019 -46.917 2.966 1.00 50.91 295 PRO A C 1
ATOM 2020 O O . PRO A 1 295 ? 7.116 -47.427 2.738 1.00 50.91 295 PRO A O 1
ATOM 2023 N N . GLY A 1 296 ? 4.934 -47.205 2.239 1.00 37.00 296 GLY A N 1
ATOM 2024 C CA . GLY A 1 296 ? 4.897 -48.164 1.130 1.00 37.00 296 GLY A CA 1
ATOM 2025 C C . GLY A 1 296 ? 4.629 -47.524 -0.241 1.00 37.00 296 GLY A C 1
ATOM 2026 O O . GLY A 1 296 ? 3.651 -46.809 -0.409 1.00 37.00 296 GLY A O 1
ATOM 2027 N N . ALA A 1 297 ? 5.518 -47.824 -1.194 1.00 34.06 297 ALA A N 1
ATOM 2028 C CA . ALA A 1 297 ? 5.384 -47.848 -2.663 1.00 34.06 297 ALA A CA 1
ATOM 2029 C C . ALA A 1 297 ? 4.349 -46.951 -3.400 1.00 34.06 297 ALA A C 1
ATOM 2031 O O . ALA A 1 297 ? 3.135 -47.098 -3.279 1.00 34.06 297 ALA A O 1
ATOM 2032 N N . ARG A 1 298 ? 4.855 -46.152 -4.357 1.00 42.09 298 ARG A N 1
ATOM 2033 C CA . ARG A 1 298 ? 4.069 -45.573 -5.467 1.00 42.09 298 ARG A CA 1
ATOM 2034 C C . ARG A 1 298 ? 3.648 -46.657 -6.481 1.00 42.09 298 ARG A C 1
ATOM 2036 O O . ARG A 1 298 ? 4.502 -47.468 -6.840 1.00 42.09 298 ARG A O 1
ATOM 2043 N N . PRO A 1 299 ? 2.433 -46.608 -7.059 1.00 48.44 299 PRO A N 1
ATOM 2044 C CA . PRO A 1 299 ? 2.111 -47.319 -8.295 1.00 48.44 299 PRO A CA 1
ATOM 2045 C C . PRO A 1 299 ? 2.527 -46.520 -9.548 1.00 48.44 299 PRO A C 1
ATOM 2047 O O . PRO A 1 299 ? 2.508 -45.288 -9.558 1.00 48.44 299 PRO A O 1
ATOM 2050 N N . ALA A 1 300 ? 2.893 -47.235 -10.614 1.00 42.69 300 ALA A N 1
ATOM 2051 C CA . ALA A 1 300 ? 3.186 -46.692 -11.946 1.00 42.69 300 ALA A CA 1
ATOM 2052 C C . ALA A 1 300 ? 1.897 -46.541 -12.797 1.00 42.69 300 ALA A C 1
ATOM 2054 O O . ALA A 1 300 ? 0.898 -47.197 -12.493 1.00 42.69 300 ALA A O 1
ATOM 2055 N N . PRO A 1 301 ? 1.880 -45.697 -13.851 1.00 51.59 301 PRO A N 1
ATOM 2056 C CA . PRO A 1 301 ? 0.673 -45.439 -14.641 1.00 51.59 301 PRO A CA 1
ATOM 2057 C C . PRO A 1 301 ? 0.364 -46.555 -15.662 1.00 51.59 301 PRO A C 1
ATOM 2059 O O . PRO A 1 301 ? 1.291 -47.186 -16.178 1.00 51.59 301 PRO A O 1
ATOM 2062 N N . PRO A 1 302 ? -0.918 -46.778 -16.016 1.00 51.78 302 PRO A N 1
ATOM 2063 C CA . PRO A 1 302 ? -1.302 -47.707 -17.077 1.00 51.78 302 PRO A CA 1
ATOM 2064 C C . PRO A 1 302 ? -0.991 -47.148 -18.476 1.00 51.78 302 PRO A C 1
ATOM 2066 O O . PRO A 1 302 ? -1.079 -45.945 -18.723 1.00 51.78 302 PRO A O 1
ATOM 2069 N N . GLN A 1 303 ? -0.637 -48.045 -19.398 1.00 39.84 303 GLN A N 1
ATOM 2070 C CA . GLN A 1 303 ? -0.289 -47.718 -20.784 1.00 39.84 303 GLN A CA 1
ATOM 2071 C C . GLN A 1 303 ? -1.521 -47.534 -21.685 1.00 39.84 303 GLN A C 1
ATOM 2073 O O . GLN A 1 303 ? -2.614 -48.021 -21.398 1.00 39.84 303 GLN A O 1
ATOM 2078 N N . ALA A 1 304 ? -1.315 -46.842 -22.806 1.00 38.09 304 ALA A N 1
ATOM 2079 C CA . ALA A 1 304 ? -2.338 -46.574 -23.809 1.00 38.09 304 ALA A CA 1
ATOM 2080 C C . ALA A 1 304 ? -2.726 -47.819 -24.629 1.00 38.09 304 ALA A C 1
ATOM 2082 O O . ALA A 1 304 ? -1.888 -48.658 -24.953 1.00 38.09 304 ALA A O 1
ATOM 2083 N N . THR A 1 305 ? -3.985 -47.863 -25.065 1.00 43.75 305 THR A N 1
ATOM 2084 C CA . THR A 1 305 ? -4.451 -48.697 -26.183 1.00 43.75 305 THR A CA 1
ATOM 2085 C C . THR A 1 305 ? -5.138 -47.792 -27.208 1.00 43.75 305 THR A C 1
ATOM 2087 O O . THR A 1 305 ? -5.874 -46.877 -26.841 1.00 43.75 305 THR A O 1
ATOM 2090 N N . GLY A 1 306 ? -4.820 -47.972 -28.493 1.00 38.28 306 GLY A N 1
ATOM 2091 C CA . GLY A 1 306 ? -5.331 -47.130 -29.583 1.00 38.28 306 GLY A CA 1
ATOM 2092 C C . GLY A 1 306 ? -6.614 -47.680 -30.225 1.00 38.28 306 GLY A C 1
ATOM 2093 O O . GLY A 1 306 ? -6.912 -48.865 -30.064 1.00 38.28 306 GLY A O 1
ATOM 2094 N N . PRO A 1 307 ? -7.366 -46.862 -30.985 1.00 48.75 307 PRO A N 1
ATOM 2095 C CA . PRO A 1 307 ? -8.555 -47.315 -31.699 1.00 48.75 307 PRO A CA 1
ATOM 2096 C C . PRO A 1 307 ? -8.220 -47.847 -33.103 1.00 48.75 307 PRO A C 1
ATOM 2098 O O . PRO A 1 307 ? -7.562 -47.180 -33.903 1.00 48.75 307 PRO A O 1
ATOM 2101 N N . GLY A 1 308 ? -8.718 -49.045 -33.414 1.00 37.44 308 GLY A N 1
ATOM 2102 C CA . GLY A 1 308 ? -8.700 -49.616 -34.762 1.00 37.44 308 GLY A CA 1
ATOM 2103 C C . GLY A 1 308 ? -9.808 -49.055 -35.662 1.00 37.44 308 GLY A C 1
ATOM 2104 O O . GLY A 1 308 ? -10.826 -48.552 -35.187 1.00 37.44 308 GLY A O 1
ATOM 2105 N N . ALA A 1 309 ? -9.611 -49.153 -36.977 1.00 40.44 309 ALA A N 1
ATOM 2106 C CA . ALA A 1 309 ? -10.568 -48.686 -37.977 1.00 40.44 309 ALA A CA 1
ATOM 2107 C C . ALA A 1 309 ? -11.788 -49.618 -38.118 1.00 40.44 309 ALA A C 1
ATOM 2109 O O . ALA A 1 309 ? -11.662 -50.838 -38.042 1.00 40.44 309 ALA A O 1
ATOM 2110 N N . GLY A 1 310 ? -12.953 -49.040 -38.425 1.00 33.91 310 GLY A N 1
ATOM 2111 C CA . GLY A 1 310 ? -14.178 -49.781 -38.728 1.00 33.91 310 GLY A CA 1
ATOM 2112 C C . GLY A 1 310 ? -15.170 -48.931 -39.519 1.00 33.91 310 GLY A C 1
ATOM 2113 O O . GLY A 1 310 ? -15.871 -48.098 -38.955 1.00 33.91 310 GLY A O 1
ATOM 2114 N N . ARG A 1 311 ? -15.223 -49.141 -40.837 1.00 43.09 311 ARG A N 1
ATOM 2115 C CA . ARG A 1 311 ? -16.224 -48.571 -41.754 1.00 43.09 311 ARG A CA 1
ATOM 2116 C C . ARG A 1 311 ? -17.196 -49.693 -42.142 1.00 43.09 311 ARG A C 1
ATOM 2118 O O . ARG A 1 311 ? -16.747 -50.826 -42.308 1.00 43.09 311 ARG A O 1
ATOM 2125 N N . PRO A 1 312 ? -18.485 -49.399 -42.344 1.00 52.59 312 PRO A N 1
ATOM 2126 C CA . PRO A 1 312 ? -19.046 -49.696 -43.666 1.00 52.59 312 PRO A CA 1
ATOM 2127 C C . PRO A 1 312 ? -19.915 -48.549 -44.213 1.00 52.59 312 PRO A C 1
ATOM 2129 O O . PRO A 1 312 ? -20.019 -47.485 -43.607 1.00 52.59 312 PRO A O 1
ATOM 2132 N N . ALA A 1 313 ? -20.463 -48.739 -45.415 1.00 44.03 313 ALA A N 1
ATOM 2133 C CA . ALA A 1 313 ? -21.155 -47.717 -46.203 1.00 44.03 313 ALA A CA 1
ATOM 2134 C C . ALA A 1 313 ? -22.498 -48.219 -46.769 1.00 44.03 313 ALA A C 1
ATOM 2136 O O . ALA A 1 313 ? -22.725 -49.425 -46.841 1.00 44.03 313 ALA A O 1
ATOM 2137 N N . GLY A 1 314 ? -23.323 -47.274 -47.242 1.00 34.00 314 GLY A N 1
ATOM 2138 C CA . GLY A 1 314 ? -24.616 -47.489 -47.913 1.00 34.00 314 GLY A CA 1
ATOM 2139 C C . GLY A 1 314 ? -25.816 -47.161 -47.009 1.00 34.00 314 GLY A C 1
ATOM 2140 O O . GLY A 1 314 ? -25.807 -47.527 -45.842 1.00 34.00 314 GLY A O 1
ATOM 2141 N N . GLY A 1 315 ? -26.867 -46.467 -47.459 1.00 34.66 315 GLY A N 1
ATOM 2142 C CA . GLY A 1 315 ? -27.121 -45.813 -48.755 1.00 34.66 315 GLY A CA 1
ATOM 2143 C C . GLY A 1 315 ? -28.635 -45.623 -48.980 1.00 34.66 315 GLY A C 1
ATOM 2144 O O . GLY A 1 315 ? -29.399 -46.465 -48.520 1.00 34.66 315 GLY A O 1
ATOM 2145 N N . GLY A 1 316 ? -29.062 -44.562 -49.683 1.00 30.81 316 GLY A N 1
ATOM 2146 C CA . GLY A 1 316 ? -30.455 -44.383 -50.145 1.00 30.81 316 GLY A CA 1
ATOM 2147 C C . GLY A 1 316 ? -31.186 -43.115 -49.665 1.00 30.81 316 GLY A C 1
ATOM 2148 O O . GLY A 1 316 ? -31.605 -43.030 -48.517 1.00 30.81 316 GLY A O 1
ATOM 2149 N N . ASP A 1 317 ? -31.297 -42.139 -50.572 1.00 33.91 317 ASP A N 1
ATOM 2150 C CA . ASP A 1 317 ? -32.479 -41.350 -51.002 1.00 33.91 317 ASP A CA 1
ATOM 2151 C C . ASP A 1 317 ? -33.770 -41.363 -50.130 1.00 33.91 317 ASP A C 1
ATOM 2153 O O . ASP A 1 317 ? -34.207 -42.410 -49.671 1.00 33.91 317 ASP A O 1
ATOM 2157 N N . GLY A 1 318 ? -34.531 -40.268 -49.951 1.00 31.59 318 GLY A N 1
ATOM 2158 C CA . GLY A 1 318 ? -34.403 -38.890 -50.450 1.00 31.59 318 GLY A CA 1
ATOM 2159 C C . GLY A 1 318 ? -35.681 -38.039 -50.214 1.00 31.59 318 GLY A C 1
ATOM 2160 O O . GLY A 1 318 ? -36.695 -38.549 -49.747 1.00 31.59 318 GLY A O 1
ATOM 2161 N N . HIS A 1 319 ? -35.636 -36.757 -50.619 1.00 33.75 319 HIS A N 1
ATOM 2162 C CA . HIS A 1 319 ? -36.742 -35.762 -50.682 1.00 33.75 319 HIS A CA 1
ATOM 2163 C C . HIS A 1 319 ? -37.193 -35.011 -49.391 1.00 33.75 319 HIS A C 1
ATOM 2165 O O . HIS A 1 319 ? -36.845 -35.419 -48.286 1.00 33.75 319 HIS A O 1
ATOM 2171 N N . PRO A 1 320 ? -37.758 -33.777 -49.521 1.00 38.19 320 PRO A N 1
ATOM 2172 C CA . PRO A 1 320 ? -37.097 -32.617 -48.904 1.00 38.19 320 PRO A CA 1
ATOM 2173 C C . PRO A 1 320 ? -37.886 -31.883 -47.804 1.00 38.19 320 PRO A C 1
ATOM 2175 O O . PRO A 1 320 ? -39.114 -31.849 -47.796 1.00 38.19 320 PRO A O 1
ATOM 2178 N N . ALA A 1 321 ? -37.145 -31.187 -46.937 1.00 33.34 321 ALA A N 1
ATOM 2179 C CA . ALA A 1 321 ? -37.661 -30.216 -45.969 1.00 33.34 321 ALA A CA 1
ATOM 2180 C C . ALA A 1 321 ? -37.507 -28.761 -46.490 1.00 33.34 321 ALA A C 1
ATOM 2182 O O . ALA A 1 321 ? -36.606 -28.502 -47.293 1.00 33.34 321 ALA A O 1
ATOM 2183 N N . PRO A 1 322 ? -38.372 -27.813 -46.069 1.00 36.41 322 PRO A N 1
ATOM 2184 C CA . PRO A 1 322 ? -38.398 -26.437 -46.583 1.00 36.41 322 PRO A CA 1
ATOM 2185 C C . PRO A 1 322 ? -37.172 -25.599 -46.163 1.00 36.41 322 PRO A C 1
ATOM 2187 O O . PRO A 1 322 ? -36.475 -25.958 -45.210 1.00 36.41 322 PRO A O 1
ATOM 2190 N N . PRO A 1 323 ? -36.893 -24.472 -46.852 1.00 31.42 323 PRO A N 1
ATOM 2191 C CA . PRO A 1 323 ? -35.712 -23.658 -46.584 1.00 31.42 323 PRO A CA 1
ATOM 2192 C C . PRO A 1 323 ? -35.769 -23.014 -45.196 1.00 31.42 323 PRO A C 1
ATOM 2194 O O . PRO A 1 323 ? -36.712 -22.299 -44.862 1.00 31.42 323 PRO A O 1
ATOM 2197 N N . VAL A 1 324 ? -34.715 -23.226 -44.407 1.00 32.28 324 VAL A N 1
ATOM 2198 C CA . VAL A 1 324 ? -34.487 -22.483 -43.165 1.00 32.28 324 VAL A CA 1
ATOM 2199 C C . VAL A 1 324 ? -34.004 -21.083 -43.539 1.00 32.28 324 VAL A C 1
ATOM 2201 O O . VAL A 1 324 ? -32.947 -20.933 -44.154 1.00 32.28 324 VAL A O 1
ATOM 2204 N N . GLU A 1 325 ? -34.781 -20.056 -43.194 1.00 29.36 325 GLU A N 1
ATOM 2205 C CA . GLU A 1 325 ? -34.404 -18.668 -43.460 1.00 29.36 325 GLU A CA 1
ATOM 2206 C C . GLU A 1 325 ? -33.118 -18.273 -42.722 1.00 29.36 325 GLU A C 1
ATOM 2208 O O . GLU A 1 325 ? -32.911 -18.576 -41.544 1.00 29.36 325 GLU A O 1
ATOM 2213 N N . ASN A 1 326 ? -32.262 -17.527 -43.422 1.00 30.30 326 ASN A N 1
ATOM 2214 C CA . ASN A 1 326 ? -31.080 -16.896 -42.848 1.00 30.30 326 ASN A CA 1
ATOM 2215 C C . ASN A 1 326 ? -31.489 -15.831 -41.817 1.00 30.30 326 ASN A C 1
ATOM 2217 O O . ASN A 1 326 ? -31.678 -14.666 -42.167 1.00 30.30 326 ASN A O 1
ATOM 2221 N N . VAL A 1 327 ? -31.510 -16.183 -40.527 1.00 30.91 327 VAL A N 1
ATOM 2222 C CA . VAL A 1 327 ? -31.496 -15.190 -39.435 1.00 30.91 327 VAL A CA 1
ATOM 2223 C C . VAL A 1 327 ? -30.071 -14.654 -39.254 1.00 30.91 327 VAL A C 1
ATOM 2225 O O . VAL A 1 327 ? -29.413 -14.821 -38.227 1.00 30.91 327 VAL A O 1
ATOM 2228 N N . ALA A 1 328 ? -29.578 -13.986 -40.293 1.00 28.95 328 ALA A N 1
ATOM 2229 C CA . ALA A 1 328 ? -28.435 -13.100 -40.191 1.00 28.95 328 ALA A CA 1
ATOM 2230 C C . ALA A 1 328 ? -28.899 -11.752 -39.614 1.00 28.95 328 ALA A C 1
ATOM 2232 O O . ALA A 1 328 ? -29.905 -11.198 -40.045 1.00 28.95 328 ALA A O 1
ATOM 2233 N N . GLY A 1 329 ? -28.130 -11.173 -38.686 1.00 31.23 329 GLY A N 1
ATOM 2234 C CA . GLY A 1 329 ? -28.231 -9.731 -38.424 1.00 31.23 329 GLY A CA 1
ATOM 2235 C C . GLY A 1 329 ? -29.018 -9.267 -37.195 1.00 31.23 329 GLY A C 1
ATOM 2236 O O . GLY A 1 329 ? -29.639 -8.210 -37.243 1.00 31.23 329 GLY A O 1
ATOM 2237 N N . ARG A 1 330 ? -28.880 -9.932 -36.042 1.00 29.14 330 ARG A N 1
ATOM 2238 C CA . ARG A 1 330 ? -28.872 -9.208 -34.753 1.00 29.14 330 ARG A CA 1
ATOM 2239 C C . ARG A 1 330 ? -27.529 -9.376 -34.055 1.00 29.14 330 ARG A C 1
ATOM 2241 O O . ARG A 1 330 ? -27.402 -10.074 -33.056 1.00 29.14 330 ARG A O 1
ATOM 2248 N N . ARG A 1 331 ? -26.511 -8.697 -34.599 1.00 31.98 331 ARG A N 1
ATOM 2249 C CA . ARG A 1 331 ? -25.311 -8.370 -33.819 1.00 31.98 331 ARG A CA 1
ATOM 2250 C C . ARG A 1 331 ? -25.778 -7.524 -32.636 1.00 31.98 331 ARG A C 1
ATOM 2252 O O . ARG A 1 331 ? -26.378 -6.473 -32.853 1.00 31.98 331 ARG A O 1
ATOM 2259 N N . GLY A 1 332 ? -25.539 -7.999 -31.414 1.00 27.52 332 GLY A N 1
ATOM 2260 C CA . GLY A 1 332 ? -25.768 -7.196 -30.215 1.00 27.52 332 GLY A CA 1
ATOM 2261 C C . GLY A 1 332 ? -25.014 -5.873 -30.327 1.00 27.52 332 GLY A C 1
ATOM 2262 O O . GLY A 1 332 ? -23.937 -5.825 -30.927 1.00 27.52 332 GLY A O 1
ATOM 2263 N N . ALA A 1 333 ? -25.596 -4.800 -29.791 1.00 27.56 333 ALA A N 1
ATOM 2264 C CA . ALA A 1 333 ? -24.975 -3.484 -29.798 1.00 27.56 333 ALA A CA 1
ATOM 2265 C C . ALA A 1 333 ? -23.667 -3.536 -28.997 1.00 27.56 333 ALA A C 1
ATOM 2267 O O . ALA A 1 333 ? -23.672 -3.483 -27.768 1.00 27.56 333 ALA A O 1
ATOM 2268 N N . GLY A 1 334 ? -22.545 -3.681 -29.703 1.00 25.12 334 GLY A N 1
ATOM 2269 C CA . GLY A 1 334 ? -21.226 -3.618 -29.096 1.00 25.12 334 GLY A CA 1
ATOM 2270 C C . GLY A 1 334 ? -21.040 -2.254 -28.444 1.00 25.12 334 GLY A C 1
ATOM 2271 O O . GLY A 1 334 ? -21.287 -1.225 -29.075 1.00 25.12 334 GLY A O 1
ATOM 2272 N N . LEU A 1 335 ? -20.597 -2.252 -27.187 1.00 31.41 335 LEU A N 1
ATOM 2273 C CA . LEU A 1 335 ? -20.144 -1.050 -26.496 1.00 31.41 335 LEU A CA 1
ATOM 2274 C C . LEU A 1 335 ? -19.050 -0.381 -27.337 1.00 31.41 335 LEU A C 1
ATOM 2276 O O . LEU A 1 335 ? -17.917 -0.857 -27.387 1.00 31.41 335 LEU A O 1
ATOM 2280 N N . ALA A 1 336 ? -19.402 0.722 -28.000 1.00 27.58 336 ALA A N 1
ATOM 2281 C CA . ALA A 1 336 ? -18.473 1.553 -28.753 1.00 27.58 336 ALA A CA 1
ATOM 2282 C C . ALA A 1 336 ? -17.532 2.276 -27.774 1.00 27.58 336 ALA A C 1
ATOM 2284 O O . ALA A 1 336 ? -17.771 3.410 -27.354 1.00 27.58 336 ALA A O 1
ATOM 2285 N N . LEU A 1 337 ? -16.479 1.576 -27.356 1.00 39.69 337 LEU A N 1
ATOM 2286 C CA . LEU A 1 337 ? -15.487 2.078 -26.417 1.00 39.69 337 LEU A CA 1
ATOM 2287 C C . LEU A 1 337 ? -14.508 3.029 -27.113 1.00 39.69 337 LEU A C 1
ATOM 2289 O O . LEU A 1 337 ? -13.613 2.612 -27.834 1.00 39.69 337 LEU A O 1
ATOM 2293 N N . VAL A 1 338 ? -14.705 4.320 -26.845 1.00 41.34 338 VAL A N 1
ATOM 2294 C CA . VAL A 1 338 ? -13.668 5.326 -26.543 1.00 41.34 338 VAL A CA 1
ATOM 2295 C C . VAL A 1 338 ? -12.291 5.126 -27.213 1.00 41.34 338 VAL A C 1
ATOM 2297 O O . VAL A 1 338 ? -11.319 4.824 -26.531 1.00 41.34 338 VAL A O 1
ATOM 2300 N N . GLY A 1 339 ? -12.213 5.455 -28.506 1.00 42.25 339 GLY A N 1
ATOM 2301 C CA . GLY A 1 339 ? -11.025 6.014 -29.176 1.00 42.25 339 GLY A CA 1
ATOM 2302 C C . GLY A 1 339 ? -9.821 5.094 -29.432 1.00 42.25 339 GLY A C 1
ATOM 2303 O O . GLY A 1 339 ? -9.463 4.248 -28.620 1.00 42.25 339 GLY A O 1
ATOM 2304 N N . ASP A 1 340 ? -9.131 5.338 -30.551 1.00 42.03 340 ASP A N 1
ATOM 2305 C CA . ASP A 1 340 ? -7.832 4.722 -30.838 1.00 42.03 340 ASP A CA 1
ATOM 2306 C C . ASP A 1 340 ? -6.846 4.995 -29.692 1.00 42.03 340 ASP A C 1
ATOM 2308 O O . ASP A 1 340 ? -6.460 6.146 -29.441 1.00 42.03 340 ASP A O 1
ATOM 2312 N N . VAL A 1 341 ? -6.409 3.934 -29.011 1.00 46.62 341 VAL A N 1
ATOM 2313 C CA . VAL A 1 341 ? -5.368 4.011 -27.982 1.00 46.62 341 VAL A CA 1
ATOM 2314 C C . VAL A 1 341 ? -4.038 4.285 -28.678 1.00 46.62 341 VAL A C 1
ATOM 2316 O O . VAL A 1 341 ? -3.315 3.376 -29.077 1.00 46.62 341 VAL A O 1
ATOM 2319 N N . ARG A 1 342 ? -3.710 5.568 -28.845 1.00 53.91 342 ARG A N 1
ATOM 2320 C CA . ARG A 1 342 ? -2.386 5.983 -29.314 1.00 53.91 342 ARG A CA 1
ATOM 2321 C C . ARG A 1 342 ? -1.349 5.573 -28.269 1.00 53.91 342 ARG A C 1
ATOM 2323 O O . ARG A 1 342 ? -1.437 5.993 -27.117 1.00 53.91 342 ARG A O 1
ATOM 2330 N N . TYR A 1 343 ? -0.370 4.768 -28.670 1.00 53.81 343 TYR A N 1
ATOM 2331 C CA . TYR A 1 343 ? 0.758 4.407 -27.813 1.00 53.81 343 TYR A CA 1
ATOM 2332 C C . TYR A 1 343 ? 1.462 5.666 -27.283 1.00 53.81 343 TYR A C 1
ATOM 2334 O O . TYR A 1 343 ? 1.599 6.656 -28.005 1.00 53.81 343 TYR A O 1
ATOM 2342 N N . GLY A 1 344 ? 1.888 5.645 -26.016 1.00 60.03 344 GLY A N 1
ATOM 2343 C CA . GLY A 1 344 ? 2.486 6.820 -25.374 1.00 60.03 344 GLY A CA 1
ATOM 2344 C C . GLY A 1 344 ? 1.489 7.912 -24.957 1.00 60.03 344 GLY A C 1
ATOM 2345 O O . GLY A 1 344 ? 1.881 9.078 -24.917 1.00 60.03 344 GLY A O 1
ATOM 2346 N N . ALA A 1 345 ? 0.218 7.573 -24.686 1.00 74.25 345 ALA A N 1
ATOM 2347 C CA . ALA A 1 345 ? -0.849 8.529 -24.332 1.00 74.25 345 ALA A CA 1
ATOM 2348 C C . ALA A 1 345 ? -1.470 8.358 -22.924 1.00 74.25 345 ALA A C 1
ATOM 2350 O O . ALA A 1 345 ? -2.392 9.105 -22.584 1.00 74.25 345 ALA A O 1
ATOM 2351 N N . VAL A 1 346 ? -1.005 7.410 -22.099 1.00 92.50 346 VAL A N 1
ATOM 2352 C CA . VAL A 1 346 ? -1.561 7.181 -20.748 1.00 92.50 346 VAL A CA 1
ATOM 2353 C C . VAL A 1 346 ? -0.862 8.012 -19.672 1.00 92.50 346 VAL A C 1
ATOM 2355 O O . VAL A 1 346 ? 0.325 8.312 -19.759 1.00 92.50 346 VAL A O 1
ATOM 2358 N N . ARG A 1 347 ? -1.586 8.371 -18.615 1.00 95.00 347 ARG A N 1
ATOM 2359 C CA . ARG A 1 347 ? -1.050 8.960 -17.376 1.00 95.00 347 ARG A CA 1
ATOM 2360 C C . ARG A 1 347 ? -1.374 8.044 -16.196 1.00 95.00 347 ARG A C 1
ATOM 2362 O O . ARG A 1 347 ? -2.193 7.144 -16.334 1.00 95.00 347 ARG A O 1
ATOM 2369 N N . PHE A 1 348 ? -0.779 8.286 -15.028 1.00 95.31 348 PHE A N 1
ATOM 2370 C CA . PHE A 1 348 ? -1.030 7.492 -13.815 1.00 95.31 348 PHE A CA 1
ATOM 2371 C C . PHE A 1 348 ? -2.525 7.199 -13.546 1.00 95.31 348 PHE A C 1
ATOM 2373 O O . PHE A 1 348 ? -2.857 6.020 -13.429 1.00 95.31 348 PHE A O 1
ATOM 2380 N N . PRO A 1 349 ? -3.466 8.173 -13.608 1.00 94.88 349 PRO A N 1
ATOM 2381 C CA . PRO A 1 349 ? -4.893 7.902 -13.381 1.00 94.88 349 PRO A CA 1
ATOM 2382 C C . PRO A 1 349 ? -5.561 6.948 -14.389 1.00 94.88 349 PRO A C 1
ATOM 2384 O O . PRO A 1 349 ? -6.706 6.551 -14.181 1.00 94.88 349 PRO A O 1
ATOM 2387 N N . ASP A 1 350 ? -4.892 6.591 -15.488 1.00 94.81 350 ASP A N 1
ATOM 2388 C CA . ASP A 1 350 ? -5.428 5.689 -16.508 1.00 94.81 350 ASP A CA 1
ATOM 2389 C C . ASP A 1 350 ? -5.147 4.208 -16.219 1.00 94.81 350 ASP A C 1
ATOM 2391 O O . ASP A 1 350 ? -5.848 3.356 -16.767 1.00 94.81 350 ASP A O 1
ATOM 2395 N N . TYR A 1 351 ? -4.161 3.888 -15.368 1.00 97.06 351 TYR A N 1
ATOM 2396 C CA . TYR A 1 351 ? -3.793 2.496 -15.068 1.00 97.06 351 TYR A CA 1
ATOM 2397 C C . TYR A 1 351 ? -3.327 2.212 -13.633 1.00 97.06 351 TYR A C 1
ATOM 2399 O O . TYR A 1 351 ? -3.419 1.066 -13.201 1.00 97.06 351 TYR A O 1
ATOM 2407 N N . ASP A 1 352 ? -2.813 3.189 -12.890 1.00 97.88 352 ASP A N 1
ATOM 2408 C CA . ASP A 1 352 ? -1.985 2.906 -11.716 1.00 97.88 352 ASP A CA 1
ATOM 2409 C C . ASP A 1 352 ? -2.758 2.518 -10.440 1.00 97.88 352 ASP A C 1
ATOM 2411 O O . ASP A 1 352 ? -3.992 2.432 -10.417 1.00 97.88 352 ASP A O 1
ATOM 2415 N N . LEU A 1 353 ? -2.004 2.223 -9.376 1.00 98.12 353 LEU A N 1
ATOM 2416 C CA . LEU A 1 353 ? -2.539 1.836 -8.073 1.00 98.12 353 LEU A CA 1
ATOM 2417 C C . LEU A 1 353 ? -2.925 3.059 -7.224 1.00 98.12 353 LEU A C 1
ATOM 2419 O O . LEU A 1 353 ? -3.889 2.983 -6.466 1.00 98.12 353 LEU A O 1
ATOM 2423 N N . ILE A 1 354 ? -2.228 4.195 -7.352 1.00 97.06 354 ILE A N 1
ATOM 2424 C CA . ILE A 1 354 ? -2.489 5.374 -6.510 1.00 97.06 354 ILE A CA 1
ATOM 2425 C C . ILE A 1 354 ? -3.765 6.123 -6.927 1.00 97.06 354 ILE A C 1
ATOM 2427 O O . ILE A 1 354 ? -4.643 6.388 -6.097 1.00 97.06 354 ILE A O 1
ATOM 2431 N N . LEU A 1 355 ? -3.875 6.456 -8.212 1.00 95.31 355 LEU A N 1
ATOM 2432 C CA . LEU A 1 355 ? -4.888 7.345 -8.787 1.00 95.31 355 LEU A CA 1
ATOM 2433 C C . LEU A 1 355 ? -5.850 6.620 -9.744 1.00 95.31 355 LEU A C 1
ATOM 2435 O O . LEU A 1 355 ? -6.950 7.116 -10.000 1.00 95.31 355 LEU A O 1
ATOM 2439 N N . GLY A 1 356 ? -5.424 5.483 -10.291 1.00 95.38 356 GLY A N 1
ATOM 2440 C CA . GLY A 1 356 ? -6.055 4.794 -11.406 1.00 95.38 356 GLY A CA 1
ATOM 2441 C C . GLY A 1 356 ? -6.876 3.541 -11.062 1.00 95.38 356 GLY A C 1
ATOM 2442 O O . GLY A 1 356 ? -7.195 3.253 -9.902 1.00 95.38 356 GLY A O 1
ATOM 2443 N N . PRO A 1 357 ? -7.276 2.781 -12.101 1.00 95.94 357 PRO A N 1
ATOM 2444 C CA . PRO A 1 357 ? -8.157 1.627 -11.971 1.00 95.94 357 PRO A CA 1
ATOM 2445 C C . PRO A 1 357 ? -7.536 0.425 -11.246 1.0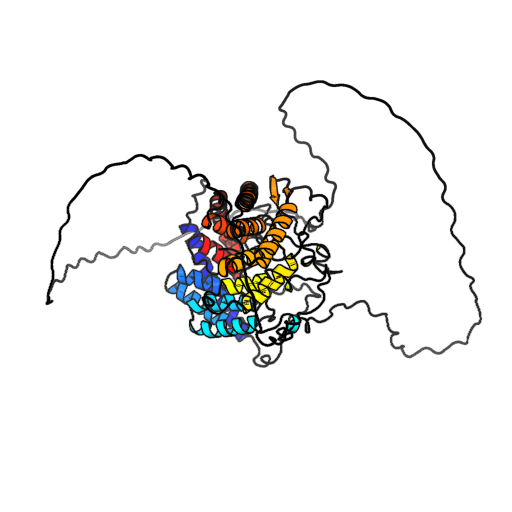0 95.94 357 PRO A C 1
ATOM 2447 O O . PRO A 1 357 ? -8.305 -0.389 -10.736 1.00 95.94 357 PRO A O 1
ATOM 2450 N N . SER A 1 358 ? -6.205 0.304 -11.131 1.00 97.81 358 SER A N 1
ATOM 2451 C CA . SER A 1 358 ? -5.607 -0.774 -10.322 1.00 97.81 358 SER A CA 1
ATOM 2452 C C . SER A 1 358 ? -5.949 -0.591 -8.841 1.00 97.81 358 SER A C 1
ATOM 2454 O O . SER A 1 358 ? -6.392 -1.535 -8.188 1.00 97.81 358 SER A O 1
ATOM 2456 N N . GLY A 1 359 ? -5.866 0.642 -8.330 1.00 97.00 359 GLY A N 1
ATOM 2457 C CA . GLY A 1 359 ? -6.265 0.970 -6.957 1.00 97.00 359 GLY A CA 1
ATOM 2458 C C . GLY A 1 359 ? -7.762 0.785 -6.711 1.00 97.00 359 GLY A C 1
ATOM 2459 O O . GLY A 1 359 ? -8.174 0.298 -5.659 1.00 97.00 359 GLY A O 1
ATOM 2460 N N . LEU A 1 360 ? -8.587 1.115 -7.708 1.00 95.06 360 LEU A N 1
ATOM 2461 C CA . LEU A 1 360 ? -10.036 0.919 -7.648 1.00 95.06 360 LEU A CA 1
ATOM 2462 C C . LEU A 1 360 ? -10.424 -0.570 -7.598 1.00 95.06 360 LEU A C 1
ATOM 2464 O O . LEU A 1 360 ? -11.258 -0.957 -6.781 1.00 95.06 360 LEU A O 1
ATOM 2468 N N . LEU A 1 361 ? -9.796 -1.417 -8.422 1.00 94.88 361 LEU A N 1
ATOM 2469 C CA . LEU A 1 361 ? -9.990 -2.870 -8.375 1.00 94.88 361 LEU A CA 1
ATOM 2470 C C . LEU A 1 361 ? -9.596 -3.444 -7.011 1.00 94.88 361 LEU A C 1
ATOM 2472 O O . LEU A 1 361 ? -10.332 -4.255 -6.453 1.00 94.88 361 LEU A O 1
ATOM 2476 N N . LEU A 1 362 ? -8.480 -2.985 -6.443 1.00 96.06 362 LEU A N 1
ATOM 2477 C CA . LEU A 1 362 ? -8.022 -3.395 -5.117 1.00 96.06 362 LEU A CA 1
ATOM 2478 C C . LEU A 1 362 ? -8.967 -2.932 -3.990 1.00 96.06 362 LEU A C 1
ATOM 2480 O O . LEU A 1 362 ? -9.263 -3.715 -3.086 1.00 96.06 362 LEU A O 1
ATOM 2484 N N . ALA A 1 363 ? -9.545 -1.729 -4.074 1.00 95.38 363 ALA A N 1
ATOM 2485 C CA . ALA A 1 363 ? -10.611 -1.295 -3.163 1.00 95.38 363 ALA A CA 1
ATOM 2486 C C . ALA A 1 363 ? -11.858 -2.193 -3.248 1.00 95.38 363 ALA A C 1
ATOM 2488 O O . ALA A 1 363 ? -12.462 -2.523 -2.227 1.00 95.38 363 ALA A O 1
ATOM 2489 N N . PHE A 1 364 ? -12.222 -2.647 -4.450 1.00 92.50 364 PHE A N 1
ATOM 2490 C CA . PHE A 1 364 ? -13.298 -3.622 -4.632 1.00 92.50 364 PHE A CA 1
ATOM 2491 C C . PHE A 1 364 ? -12.927 -5.048 -4.182 1.00 92.50 364 PHE A C 1
ATOM 2493 O O . PHE A 1 364 ? -13.820 -5.880 -4.021 1.00 92.50 364 PHE A O 1
ATOM 2500 N N . VAL A 1 365 ? -11.642 -5.356 -3.965 1.00 89.81 365 VAL A N 1
ATOM 2501 C CA . VAL A 1 365 ? -11.205 -6.612 -3.329 1.00 89.81 365 VAL A CA 1
ATOM 2502 C C . VAL A 1 365 ? -11.380 -6.544 -1.809 1.00 89.81 365 VAL A C 1
ATOM 2504 O O . VAL A 1 365 ? -11.845 -7.526 -1.235 1.00 89.81 365 VAL A O 1
ATOM 2507 N N . VAL A 1 366 ? -11.117 -5.389 -1.179 1.00 87.00 366 VAL A N 1
ATOM 2508 C CA . VAL A 1 366 ? -11.455 -5.127 0.242 1.00 87.00 366 VAL A CA 1
ATOM 2509 C C . VAL A 1 366 ? -12.964 -5.258 0.500 1.00 87.00 366 VAL A C 1
ATOM 2511 O O . VAL A 1 366 ? -13.383 -5.644 1.590 1.00 87.00 366 VAL A O 1
ATOM 2514 N N . ASP A 1 367 ? -13.798 -4.958 -0.499 1.00 81.44 367 ASP A N 1
ATOM 2515 C CA . ASP A 1 367 ? -15.246 -5.136 -0.413 1.00 81.44 367 ASP A CA 1
ATOM 2516 C C . ASP A 1 367 ? -15.673 -6.604 -0.637 1.00 81.44 367 ASP A C 1
ATOM 2518 O O . ASP A 1 367 ? -16.005 -7.041 -1.744 1.00 81.44 367 ASP A O 1
ATOM 2522 N N . ASP A 1 368 ? -15.681 -7.394 0.438 1.00 67.81 368 ASP A N 1
ATOM 2523 C CA . ASP A 1 368 ? -16.170 -8.785 0.446 1.00 67.81 368 ASP A CA 1
ATOM 2524 C C . ASP A 1 368 ? -17.667 -8.915 0.080 1.00 67.81 368 ASP A C 1
ATOM 2526 O O . ASP A 1 368 ? -18.106 -10.004 -0.284 1.00 67.81 368 ASP A O 1
ATOM 2530 N N . ALA A 1 369 ? -18.462 -7.832 0.112 1.00 59.94 369 ALA A N 1
ATOM 2531 C CA . ALA A 1 369 ? -19.906 -7.891 -0.154 1.00 59.94 369 ALA A CA 1
ATOM 2532 C C . ALA A 1 369 ? -20.265 -8.218 -1.620 1.00 59.94 369 ALA A C 1
ATOM 2534 O O . ALA A 1 369 ? -21.427 -8.467 -1.924 1.00 59.94 369 ALA A O 1
ATOM 2535 N N . VAL A 1 370 ? -19.282 -8.271 -2.526 1.00 51.97 370 VAL A N 1
ATOM 2536 C CA . VAL A 1 370 ? -19.457 -8.754 -3.909 1.00 51.97 370 VAL A CA 1
ATOM 2537 C C . VAL A 1 370 ? -19.058 -10.232 -4.032 1.00 51.97 370 VAL A C 1
ATOM 2539 O O . VAL A 1 370 ? -18.254 -10.616 -4.883 1.00 51.97 370 VAL A O 1
ATOM 2542 N N . ARG A 1 371 ? -19.583 -11.075 -3.139 1.00 54.34 371 ARG A N 1
ATOM 2543 C CA . ARG A 1 371 ? -19.666 -12.527 -3.343 1.00 54.34 371 ARG A CA 1
ATOM 2544 C C . ARG A 1 371 ? -21.074 -12.852 -3.838 1.00 54.34 371 ARG A C 1
ATOM 2546 O O . ARG A 1 371 ? -21.964 -13.097 -3.033 1.00 54.34 371 ARG A O 1
ATOM 2553 N N . GLY A 1 372 ? -21.268 -12.835 -5.158 1.00 52.97 372 GLY A N 1
ATOM 2554 C CA . GLY A 1 372 ? -22.500 -13.317 -5.800 1.00 52.97 372 GLY A CA 1
ATOM 2555 C C . GLY A 1 372 ? -23.271 -12.308 -6.655 1.00 52.97 372 GLY A C 1
ATOM 2556 O O . GLY A 1 372 ? -24.166 -12.729 -7.377 1.00 52.97 372 GLY A O 1
ATOM 2557 N N . THR A 1 373 ? -22.929 -11.016 -6.643 1.00 52.31 373 THR A N 1
ATOM 2558 C CA . THR A 1 373 ? -23.381 -10.087 -7.693 1.00 52.31 373 THR A CA 1
ATOM 2559 C C . THR A 1 373 ? -22.447 -10.188 -8.900 1.00 52.31 373 THR A C 1
ATOM 2561 O O . THR A 1 373 ? -21.224 -10.216 -8.748 1.00 52.31 373 THR A O 1
ATOM 2564 N N . GLU A 1 374 ? -23.025 -10.333 -10.093 1.00 51.59 374 GLU A N 1
ATOM 2565 C CA . GLU A 1 374 ? -22.305 -10.756 -11.299 1.00 51.59 374 GLU A CA 1
ATOM 2566 C C . GLU A 1 374 ? -21.201 -9.766 -11.714 1.00 51.59 374 GLU A C 1
ATOM 2568 O O . GLU A 1 374 ? -21.317 -8.549 -11.572 1.00 51.59 374 GLU A O 1
ATOM 2573 N N . GLY A 1 375 ? -20.080 -10.306 -12.205 1.00 56.12 375 GLY A N 1
ATOM 2574 C CA . GLY A 1 375 ? -18.787 -9.613 -12.286 1.00 56.12 375 GLY A CA 1
ATOM 2575 C C . GLY A 1 375 ? -18.647 -8.501 -13.336 1.00 56.12 375 GLY A C 1
ATOM 2576 O O . GLY A 1 375 ? -17.516 -8.153 -13.680 1.00 56.12 375 GLY A O 1
ATOM 2577 N N . GLU A 1 376 ? -19.738 -7.940 -13.858 1.00 60.94 376 GLU A N 1
ATOM 2578 C CA . GLU A 1 376 ? -19.723 -6.956 -14.952 1.00 60.94 376 GLU A CA 1
ATOM 2579 C C . GLU A 1 376 ? -18.934 -5.686 -14.591 1.00 60.94 376 GLU A C 1
ATOM 2581 O O . GLU A 1 376 ? -18.063 -5.239 -15.345 1.00 60.94 376 GLU A O 1
ATOM 2586 N N . GLY A 1 377 ? -19.169 -5.147 -13.390 1.00 67.56 377 GLY A N 1
ATOM 2587 C CA . GLY A 1 377 ? -18.523 -3.921 -12.915 1.00 67.56 377 GLY A CA 1
ATOM 2588 C C . GLY A 1 377 ? -17.003 -4.046 -12.722 1.00 67.56 377 GLY A C 1
ATOM 2589 O O . GLY A 1 377 ? -16.255 -3.132 -13.072 1.00 67.56 377 GLY A O 1
ATOM 2590 N N . TYR A 1 378 ? -16.531 -5.199 -12.233 1.00 78.69 378 TYR A N 1
ATOM 2591 C CA . TYR A 1 378 ? -15.099 -5.524 -12.146 1.00 78.69 378 TYR A CA 1
ATOM 2592 C C . TYR A 1 378 ? -14.507 -5.758 -13.538 1.00 78.69 378 TYR A C 1
ATOM 2594 O O . TYR A 1 378 ? -13.414 -5.278 -13.848 1.00 78.69 378 TYR A O 1
ATOM 2602 N N . GLY A 1 379 ? -15.248 -6.489 -14.379 1.00 83.19 379 GLY A N 1
ATOM 2603 C CA . GLY A 1 379 ? -14.832 -6.915 -15.709 1.00 83.19 379 GLY A CA 1
ATOM 2604 C C . GLY A 1 379 ? -14.405 -5.752 -16.596 1.00 83.19 379 GLY A C 1
ATOM 2605 O O . GLY A 1 379 ? -13.399 -5.871 -17.285 1.00 83.19 379 GLY A O 1
ATOM 2606 N N . ARG A 1 380 ? -15.092 -4.606 -16.517 1.00 87.81 380 ARG A N 1
ATOM 2607 C CA . ARG A 1 380 ? -14.714 -3.371 -17.224 1.00 87.81 380 ARG A CA 1
ATOM 2608 C C . ARG A 1 380 ? -13.299 -2.890 -16.883 1.00 87.81 380 ARG A C 1
ATOM 2610 O O . ARG A 1 380 ? -12.500 -2.656 -17.787 1.00 87.81 380 ARG A O 1
ATOM 2617 N N . TYR A 1 381 ? -13.002 -2.687 -15.599 1.00 91.81 381 TYR A N 1
ATOM 2618 C CA . TYR A 1 381 ? -11.720 -2.115 -15.174 1.00 91.81 381 TYR A CA 1
ATOM 2619 C C . TYR A 1 381 ? -10.572 -3.116 -15.367 1.00 91.81 381 TYR A C 1
ATOM 2621 O O . TYR A 1 381 ? -9.486 -2.734 -15.800 1.00 91.81 381 TYR A O 1
ATOM 2629 N N . ALA A 1 382 ? -10.832 -4.408 -15.140 1.00 93.94 382 ALA A N 1
ATOM 2630 C CA . ALA A 1 382 ? -9.874 -5.473 -15.420 1.00 93.94 382 ALA A CA 1
ATOM 2631 C C . ALA A 1 382 ? -9.585 -5.618 -16.927 1.00 93.94 382 ALA A C 1
ATOM 2633 O O . ALA A 1 382 ? -8.424 -5.721 -17.313 1.00 93.94 382 ALA A O 1
ATOM 2634 N N . ALA A 1 383 ? -10.610 -5.552 -17.787 1.00 93.25 383 ALA A N 1
ATOM 2635 C CA . ALA A 1 383 ? -10.444 -5.595 -19.241 1.00 93.25 383 ALA A CA 1
ATOM 2636 C C . ALA A 1 383 ? -9.679 -4.375 -19.779 1.00 93.25 383 ALA A C 1
ATOM 2638 O O . ALA A 1 383 ? -8.841 -4.533 -20.660 1.00 93.25 383 ALA A O 1
ATOM 2639 N N . GLN A 1 384 ? -9.900 -3.177 -19.220 1.00 93.69 384 GLN A N 1
ATOM 2640 C CA . GLN A 1 384 ? -9.102 -1.990 -19.550 1.00 93.69 384 GLN A CA 1
ATOM 2641 C C . GLN A 1 384 ? -7.613 -2.218 -19.246 1.00 93.69 384 GLN A C 1
ATOM 2643 O O . GLN A 1 384 ? -6.772 -1.988 -20.110 1.00 93.69 384 GLN A O 1
ATOM 2648 N N . LEU A 1 385 ? -7.274 -2.687 -18.040 1.00 96.56 385 LEU A N 1
ATOM 2649 C CA . LEU A 1 385 ? -5.881 -2.975 -17.678 1.00 96.56 385 LEU A CA 1
ATOM 2650 C C . LEU A 1 385 ? -5.271 -4.078 -18.551 1.00 96.56 385 LEU A C 1
ATOM 2652 O O . LEU A 1 385 ? -4.126 -3.954 -18.985 1.00 96.56 385 LEU A O 1
ATOM 2656 N N . ALA A 1 386 ? -6.045 -5.122 -18.857 1.00 96.69 386 ALA A N 1
ATOM 2657 C CA . ALA A 1 386 ? -5.610 -6.190 -19.746 1.00 96.69 386 ALA A CA 1
ATOM 2658 C C . ALA A 1 386 ? -5.369 -5.700 -21.183 1.00 96.69 386 ALA A C 1
ATOM 2660 O O . ALA A 1 386 ? -4.397 -6.118 -21.802 1.00 96.69 386 ALA A O 1
ATOM 2661 N N . GLN A 1 387 ? -6.181 -4.763 -21.686 1.00 95.75 387 GLN A N 1
ATOM 2662 C CA . GLN A 1 387 ? -5.976 -4.123 -22.987 1.00 95.75 387 GLN A CA 1
ATOM 2663 C C . GLN A 1 387 ? -4.672 -3.310 -23.026 1.00 95.75 387 GLN A C 1
ATOM 2665 O O . GLN A 1 387 ? -3.922 -3.416 -23.993 1.00 95.75 387 GLN A O 1
ATOM 2670 N N . LEU A 1 388 ? -4.358 -2.544 -21.972 1.00 96.38 388 LEU A N 1
ATOM 2671 C CA . LEU A 1 388 ? -3.089 -1.800 -21.883 1.00 96.38 388 LEU A CA 1
ATOM 2672 C C . LEU A 1 388 ? -1.857 -2.723 -21.838 1.00 96.38 388 LEU A C 1
ATOM 2674 O O . LEU A 1 388 ? -0.771 -2.322 -22.257 1.00 96.38 388 LEU A O 1
ATOM 2678 N N . CYS A 1 389 ? -2.041 -3.958 -21.366 1.00 97.56 389 CYS A N 1
ATOM 2679 C CA . CYS A 1 389 ? -1.027 -5.010 -21.308 1.00 97.56 389 CYS A CA 1
ATOM 2680 C C . CYS A 1 389 ? -1.182 -6.059 -22.427 1.00 97.56 389 CYS A C 1
ATOM 2682 O O . CYS A 1 389 ? -0.671 -7.165 -22.284 1.00 97.56 389 CYS A O 1
ATOM 2684 N N . GLY A 1 390 ? -1.903 -5.755 -23.514 1.00 95.56 390 GLY A N 1
ATOM 2685 C CA . GLY A 1 390 ? -2.275 -6.733 -24.549 1.00 95.56 390 GLY A CA 1
ATOM 2686 C C . GLY A 1 390 ? -1.138 -7.215 -25.461 1.00 95.56 390 GLY A C 1
ATOM 2687 O O . GLY A 1 390 ? -1.348 -8.121 -26.263 1.00 95.56 390 GLY A O 1
ATOM 2688 N N . GLU A 1 391 ? 0.057 -6.632 -25.342 1.00 94.94 391 GLU A N 1
ATOM 2689 C CA . GLU A 1 391 ? 1.230 -6.892 -26.184 1.00 94.94 391 GLU A CA 1
ATOM 2690 C C . GLU A 1 391 ? 2.498 -7.023 -25.324 1.00 94.94 391 GLU A C 1
ATOM 2692 O O . GLU A 1 391 ? 2.635 -6.341 -24.306 1.00 94.94 391 GLU A O 1
ATOM 2697 N N . GLU A 1 392 ? 3.463 -7.847 -25.749 1.00 90.38 392 GLU A N 1
ATOM 2698 C CA . GLU A 1 392 ? 4.624 -8.229 -24.920 1.00 90.38 392 GLU A CA 1
ATOM 2699 C C . GLU A 1 392 ? 5.549 -7.064 -24.519 1.00 90.38 392 GLU A C 1
ATOM 2701 O O . GLU A 1 392 ? 6.218 -7.137 -23.492 1.00 90.38 392 GLU A O 1
ATOM 2706 N N . GLY A 1 393 ? 5.578 -5.982 -25.304 1.00 93.06 393 GLY A N 1
ATOM 2707 C CA . GLY A 1 393 ? 6.359 -4.772 -25.010 1.00 93.06 393 GLY A CA 1
ATOM 2708 C C . GLY A 1 393 ? 5.632 -3.725 -24.155 1.00 93.06 393 GLY A C 1
ATOM 2709 O O . GLY A 1 393 ? 6.137 -2.611 -24.028 1.00 93.06 393 GLY A O 1
ATOM 2710 N N . LEU A 1 394 ? 4.426 -4.039 -23.659 1.00 96.25 394 LEU A N 1
ATOM 2711 C CA . LEU A 1 394 ? 3.526 -3.150 -22.903 1.00 96.25 394 LEU A CA 1
ATOM 2712 C C . LEU A 1 394 ? 3.414 -1.702 -23.450 1.00 96.25 394 LEU A C 1
ATOM 2714 O O . LEU A 1 394 ? 3.408 -0.748 -22.664 1.00 96.25 394 LEU A O 1
ATOM 2718 N N . PRO A 1 395 ? 3.299 -1.472 -24.775 1.00 95.12 395 PRO A N 1
ATOM 2719 C CA . PRO A 1 395 ? 3.304 -0.119 -25.337 1.00 95.12 395 PRO A CA 1
ATOM 2720 C C . PRO A 1 395 ? 2.088 0.719 -24.893 1.00 95.12 395 PRO A C 1
ATOM 2722 O O . PRO A 1 395 ? 2.151 1.951 -24.908 1.00 95.12 395 PRO A O 1
ATOM 2725 N N . GLY A 1 396 ? 1.009 0.072 -24.430 1.00 95.38 396 GLY A N 1
ATOM 2726 C CA . GLY A 1 396 ? -0.140 0.717 -23.788 1.00 95.38 396 GLY A CA 1
ATOM 2727 C C . GLY A 1 396 ? 0.152 1.329 -22.410 1.00 95.38 396 GLY A C 1
ATOM 2728 O O . GLY A 1 396 ? -0.598 2.200 -21.979 1.00 95.38 396 GLY A O 1
ATOM 2729 N N . LEU A 1 397 ? 1.247 0.948 -21.739 1.00 96.62 397 LEU A N 1
ATOM 2730 C CA . LEU A 1 397 ? 1.686 1.528 -20.458 1.00 96.62 397 LEU A CA 1
ATOM 2731 C C . LEU A 1 397 ? 2.749 2.636 -20.604 1.00 96.62 397 LEU A C 1
ATOM 2733 O O . LEU A 1 397 ? 3.205 3.179 -19.595 1.00 96.62 397 LEU A O 1
ATOM 2737 N N . ARG A 1 398 ? 3.149 3.008 -21.832 1.00 96.00 398 ARG A N 1
ATOM 2738 C CA . ARG A 1 398 ? 4.091 4.121 -22.060 1.00 96.00 398 ARG A CA 1
ATOM 2739 C C . ARG A 1 398 ? 3.451 5.460 -21.684 1.00 96.00 398 ARG A C 1
ATOM 2741 O O . ARG A 1 398 ? 2.418 5.843 -22.238 1.00 96.00 398 ARG A O 1
ATOM 2748 N N . ALA A 1 399 ? 4.065 6.171 -20.743 1.00 95.44 399 A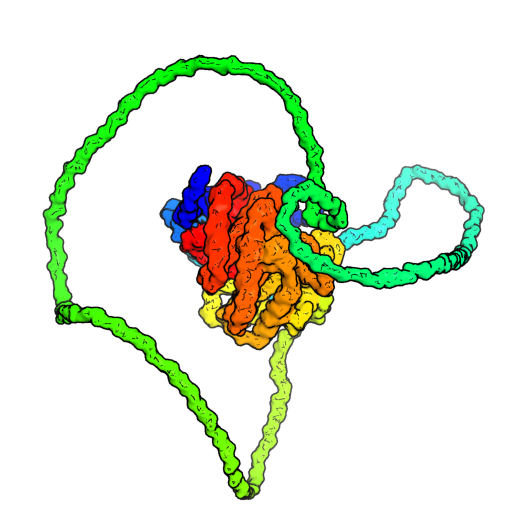LA A N 1
ATOM 2749 C CA . ALA A 1 399 ? 3.447 7.320 -20.092 1.00 95.44 399 ALA A CA 1
ATOM 2750 C C . ALA A 1 399 ? 3.579 8.639 -20.878 1.00 95.44 399 ALA A C 1
ATOM 2752 O O . ALA A 1 399 ? 4.561 8.884 -21.579 1.00 95.44 399 ALA A O 1
ATOM 2753 N N . HIS A 1 400 ? 2.609 9.539 -20.699 1.00 94.31 400 HIS A N 1
ATOM 2754 C CA . HIS A 1 400 ? 2.486 10.799 -21.429 1.00 94.31 400 HIS A CA 1
ATOM 2755 C C . HIS A 1 400 ? 2.644 12.037 -20.535 1.00 94.31 400 HIS A C 1
ATOM 2757 O O . HIS A 1 400 ? 1.667 12.690 -20.136 1.00 94.31 400 HIS A O 1
ATOM 2763 N N . TYR A 1 401 ? 3.905 12.383 -20.269 1.00 93.44 401 TYR A N 1
ATOM 2764 C CA . TYR A 1 401 ? 4.302 13.541 -19.459 1.00 93.44 401 TYR A CA 1
ATOM 2765 C C . TYR A 1 401 ? 5.261 14.507 -20.188 1.00 93.44 401 TYR A C 1
ATOM 2767 O O . TYR A 1 401 ? 6.327 14.805 -19.650 1.00 93.44 401 TYR A O 1
ATOM 2775 N N . PRO A 1 402 ? 4.932 14.986 -21.409 1.00 92.25 402 PRO A N 1
ATOM 2776 C CA . PRO A 1 402 ? 5.774 15.974 -22.086 1.00 92.25 402 PRO A CA 1
ATOM 2777 C C . PRO A 1 402 ? 5.897 17.224 -21.208 1.00 92.25 402 PRO A C 1
ATOM 2779 O O . PRO A 1 402 ? 4.913 17.647 -20.597 1.00 92.25 402 PRO A O 1
ATOM 2782 N N . ASP A 1 403 ? 7.115 17.754 -21.104 1.00 89.75 403 ASP A N 1
ATOM 2783 C CA . ASP A 1 403 ? 7.469 18.978 -20.370 1.00 89.75 403 ASP A CA 1
ATOM 2784 C C . ASP A 1 403 ? 7.049 19.025 -18.882 1.00 89.75 403 ASP A C 1
ATOM 2786 O O . ASP A 1 403 ? 7.112 20.075 -18.242 1.00 89.75 403 ASP A O 1
ATOM 2790 N N . HIS A 1 404 ? 6.643 17.896 -18.282 1.00 91.88 404 HIS A N 1
ATOM 2791 C CA . HIS A 1 404 ? 6.207 17.877 -16.887 1.00 91.88 404 HIS A CA 1
ATOM 2792 C C . HIS A 1 404 ? 7.419 17.980 -15.943 1.00 91.88 404 HIS A C 1
ATOM 2794 O O . HIS A 1 404 ? 8.237 17.054 -15.920 1.00 91.88 404 HIS A O 1
ATOM 2800 N N . PRO A 1 405 ? 7.520 19.012 -15.083 1.00 92.12 405 PRO A N 1
ATOM 2801 C CA . PRO A 1 405 ? 8.757 19.330 -14.358 1.00 92.12 405 PRO A CA 1
ATOM 2802 C C . PRO A 1 405 ? 9.244 18.210 -13.427 1.00 92.12 405 PRO A C 1
ATOM 2804 O O . PRO A 1 405 ? 10.438 18.091 -13.183 1.00 92.12 405 PRO A O 1
ATOM 2807 N N . LEU A 1 406 ? 8.328 17.368 -12.932 1.00 91.00 406 LEU A N 1
ATOM 2808 C CA . LEU A 1 406 ? 8.633 16.255 -12.022 1.00 91.00 406 LEU A CA 1
ATOM 2809 C C . LEU A 1 406 ? 8.502 14.858 -12.659 1.00 91.00 406 LEU A C 1
ATOM 2811 O O . LEU A 1 406 ? 8.834 13.867 -12.015 1.00 91.00 406 LEU A O 1
ATOM 2815 N N . LEU A 1 407 ? 7.975 14.754 -13.889 1.00 94.12 407 LEU A N 1
ATOM 2816 C CA . LEU A 1 407 ? 7.620 13.466 -14.525 1.00 94.12 407 LEU A CA 1
ATOM 2817 C C . LEU A 1 407 ? 8.092 13.338 -15.983 1.00 94.12 407 LEU A C 1
ATOM 2819 O O . LEU A 1 407 ? 7.866 12.300 -16.598 1.00 94.12 407 LEU A O 1
ATOM 2823 N N . GLY A 1 408 ? 8.781 14.343 -16.537 1.00 92.12 408 GLY A N 1
ATOM 2824 C CA . GLY A 1 408 ? 9.331 14.292 -17.895 1.00 92.12 408 GLY A CA 1
ATOM 2825 C C . GLY A 1 408 ? 10.305 13.129 -18.116 1.00 92.12 408 GLY A C 1
ATOM 2826 O O . GLY A 1 408 ? 10.334 12.566 -19.203 1.00 92.12 408 GLY A O 1
ATOM 2827 N N . TRP A 1 409 ? 11.008 12.685 -17.065 1.00 91.56 409 TRP A N 1
ATOM 2828 C CA . TRP A 1 409 ? 11.862 11.486 -17.077 1.00 91.56 409 TRP A CA 1
ATOM 2829 C C . TRP A 1 409 ? 11.114 10.191 -17.435 1.00 91.56 409 TRP A C 1
ATOM 2831 O O . TRP A 1 409 ? 11.733 9.228 -17.879 1.00 91.56 409 TRP A O 1
ATOM 2841 N N . LEU A 1 410 ? 9.791 10.163 -17.247 1.00 94.75 410 LEU A N 1
ATOM 2842 C CA . LEU A 1 410 ? 8.928 9.024 -17.546 1.00 94.75 410 LEU A CA 1
ATOM 2843 C C . LEU A 1 410 ? 8.240 9.151 -18.920 1.00 94.75 410 LEU A C 1
ATOM 2845 O O . LEU A 1 410 ? 7.597 8.205 -19.371 1.00 94.75 410 LEU A O 1
ATOM 2849 N N . HIS A 1 411 ? 8.343 10.294 -19.606 1.00 94.19 411 HIS A N 1
ATOM 2850 C CA . HIS A 1 411 ? 7.698 10.485 -20.905 1.00 94.19 411 HIS A CA 1
ATOM 2851 C C . HIS A 1 411 ? 8.184 9.443 -21.926 1.00 94.19 411 HIS A C 1
ATOM 2853 O O . HIS A 1 411 ? 9.381 9.284 -22.150 1.00 94.19 411 HIS A O 1
ATOM 2859 N N . GLY A 1 412 ? 7.247 8.714 -22.535 1.00 93.88 412 GLY A N 1
ATOM 2860 C CA . GLY A 1 412 ? 7.530 7.632 -23.480 1.00 93.88 412 GLY A CA 1
ATOM 2861 C C . GLY A 1 412 ? 8.010 6.320 -22.845 1.00 93.88 412 GLY A C 1
ATOM 2862 O O . GLY A 1 412 ? 8.051 5.310 -23.547 1.00 93.88 412 GLY A O 1
ATOM 2863 N N . ARG A 1 413 ? 8.315 6.288 -21.541 1.00 95.00 413 ARG A N 1
ATOM 2864 C CA . ARG A 1 413 ? 8.788 5.100 -20.804 1.00 95.00 413 ARG A CA 1
ATOM 2865 C C . ARG A 1 413 ? 7.647 4.440 -20.026 1.00 95.00 413 ARG A C 1
ATOM 2867 O O . ARG A 1 413 ? 6.590 5.036 -19.811 1.00 95.00 413 ARG A O 1
ATOM 2874 N N . ILE A 1 414 ? 7.859 3.199 -19.596 1.00 97.00 414 ILE A N 1
ATOM 2875 C CA . ILE A 1 414 ? 6.925 2.447 -18.743 1.00 97.00 414 ILE A CA 1
ATOM 2876 C C . ILE A 1 414 ? 7.412 2.533 -17.295 1.00 97.00 414 ILE A C 1
ATOM 2878 O O . ILE A 1 414 ? 8.593 2.324 -17.024 1.00 97.00 414 ILE A O 1
ATOM 2882 N N . ASN A 1 415 ? 6.521 2.833 -16.352 1.00 98.06 415 ASN A N 1
ATOM 2883 C CA . ASN A 1 415 ? 6.845 2.840 -14.925 1.00 98.06 415 ASN A CA 1
ATOM 2884 C C . ASN A 1 415 ? 6.864 1.397 -14.386 1.00 98.06 415 ASN A C 1
ATOM 2886 O O . ASN A 1 415 ? 5.965 0.615 -14.691 1.00 98.06 415 ASN A O 1
ATOM 2890 N N . THR A 1 416 ? 7.868 1.026 -13.594 1.00 98.38 416 THR A N 1
ATOM 2891 C CA . THR A 1 416 ? 8.030 -0.345 -13.059 1.00 98.38 416 THR A CA 1
ATOM 2892 C C . THR A 1 416 ? 7.330 -0.561 -11.716 1.00 98.38 416 THR A C 1
ATOM 2894 O O . THR A 1 416 ? 7.011 -1.697 -11.371 1.00 98.38 416 THR A O 1
ATOM 2897 N N . GLY A 1 417 ? 7.105 0.511 -10.952 1.00 98.38 417 GLY A N 1
ATOM 2898 C CA . GLY A 1 417 ? 6.774 0.464 -9.530 1.00 98.38 417 GLY A CA 1
ATOM 2899 C C . GLY A 1 417 ? 5.395 -0.111 -9.199 1.00 98.38 417 GLY A C 1
ATOM 2900 O O . GLY A 1 417 ? 4.504 -0.209 -10.042 1.00 98.38 417 GLY A O 1
ATOM 2901 N N . MET A 1 418 ? 5.202 -0.460 -7.927 1.00 98.69 418 MET A N 1
ATOM 2902 C CA . MET A 1 418 ? 3.909 -0.907 -7.394 1.00 98.69 418 MET A CA 1
ATOM 2903 C C . MET A 1 418 ? 2.891 0.236 -7.336 1.00 98.69 418 MET A C 1
ATOM 2905 O O . MET A 1 418 ? 1.726 0.036 -7.653 1.00 98.69 418 MET A O 1
ATOM 2909 N N . GLY A 1 419 ? 3.313 1.444 -6.944 1.00 98.12 419 GLY A N 1
ATOM 2910 C CA . GLY A 1 419 ? 2.384 2.572 -6.817 1.00 98.12 419 GLY A CA 1
ATOM 2911 C C . GLY A 1 419 ? 1.899 3.071 -8.181 1.00 98.12 419 GLY A C 1
ATOM 2912 O O . GLY A 1 419 ? 0.701 3.165 -8.442 1.00 98.12 419 GLY A O 1
ATOM 2913 N N . HIS A 1 420 ? 2.852 3.358 -9.064 1.00 98.00 420 HIS A N 1
ATOM 2914 C CA . HIS A 1 420 ? 2.622 4.130 -10.285 1.00 98.00 420 HIS A CA 1
ATOM 2915 C C . HIS A 1 420 ? 2.877 3.350 -11.586 1.00 98.00 420 HIS A C 1
ATOM 2917 O O . HIS A 1 420 ? 2.927 3.959 -12.651 1.00 98.00 420 HIS A O 1
ATOM 2923 N N . GLY A 1 421 ? 3.083 2.029 -11.523 1.00 98.12 421 GLY A N 1
ATOM 2924 C CA . GLY A 1 421 ? 3.669 1.255 -12.619 1.00 98.12 421 GLY A CA 1
ATOM 2925 C C . GLY A 1 421 ? 3.099 -0.142 -12.840 1.00 98.12 421 GLY A C 1
ATOM 2926 O O . GLY A 1 421 ? 2.066 -0.532 -12.292 1.00 98.12 421 GLY A O 1
ATOM 2927 N N . ALA A 1 422 ? 3.798 -0.896 -13.689 1.00 98.62 422 ALA A N 1
ATOM 2928 C CA . ALA A 1 422 ? 3.404 -2.224 -14.139 1.00 98.62 422 ALA A CA 1
ATOM 2929 C C . ALA A 1 422 ? 3.251 -3.228 -12.984 1.00 98.62 422 ALA A C 1
ATOM 2931 O O . ALA A 1 422 ? 2.352 -4.063 -13.040 1.00 98.62 422 ALA A O 1
ATOM 2932 N N . ALA A 1 423 ? 4.043 -3.134 -11.907 1.00 98.88 423 ALA A N 1
ATOM 2933 C CA . ALA A 1 423 ? 3.865 -4.014 -10.748 1.00 98.88 423 ALA A CA 1
ATOM 2934 C C . ALA A 1 423 ? 2.526 -3.775 -10.022 1.00 98.88 423 ALA A C 1
ATOM 2936 O O . ALA A 1 423 ? 1.905 -4.735 -9.568 1.00 98.88 423 ALA A O 1
ATOM 2937 N N . GLY A 1 424 ? 2.028 -2.532 -9.990 1.00 98.75 424 GLY A N 1
ATOM 2938 C CA . GLY A 1 424 ? 0.692 -2.212 -9.470 1.00 98.75 424 GLY A CA 1
ATOM 2939 C C . GLY A 1 424 ? -0.430 -2.822 -10.308 1.00 98.75 424 GLY A C 1
ATOM 2940 O O . GLY A 1 424 ? -1.386 -3.381 -9.766 1.00 98.75 424 GLY A O 1
ATOM 2941 N N . VAL A 1 425 ? -0.271 -2.791 -11.636 1.00 98.75 425 VAL A N 1
ATOM 2942 C CA . VAL A 1 425 ? -1.188 -3.444 -12.584 1.00 98.75 425 VAL A CA 1
ATOM 2943 C C . VAL A 1 425 ? -1.172 -4.965 -12.405 1.00 98.75 425 VAL A C 1
ATOM 2945 O O . VAL A 1 425 ? -2.234 -5.583 -12.333 1.00 98.75 425 VAL A O 1
ATOM 2948 N N . VAL A 1 426 ? 0.011 -5.572 -12.260 1.00 98.88 426 VAL A N 1
ATOM 2949 C CA . VAL A 1 426 ? 0.166 -7.013 -11.991 1.00 98.88 426 VAL A CA 1
ATOM 2950 C C . VAL A 1 426 ? -0.499 -7.410 -10.671 1.00 98.88 426 VAL A C 1
ATOM 2952 O O . VAL A 1 426 ? -1.229 -8.402 -10.643 1.00 98.88 426 VAL A O 1
ATOM 2955 N N . ALA A 1 427 ? -0.317 -6.637 -9.597 1.00 98.75 427 ALA A N 1
ATOM 2956 C CA . ALA A 1 427 ? -0.950 -6.909 -8.307 1.00 98.75 427 ALA A CA 1
ATOM 2957 C C . ALA A 1 427 ? -2.488 -6.846 -8.392 1.00 98.75 427 ALA A C 1
ATOM 2959 O O . ALA A 1 427 ? -3.174 -7.761 -7.929 1.00 98.75 427 ALA A O 1
ATOM 2960 N N . ALA A 1 428 ? -3.041 -5.817 -9.046 1.00 98.25 428 ALA A N 1
ATOM 2961 C CA . ALA A 1 428 ? -4.486 -5.682 -9.229 1.00 98.25 428 ALA A CA 1
ATOM 2962 C C . ALA A 1 428 ? -5.081 -6.789 -10.117 1.00 98.25 428 ALA A C 1
ATOM 2964 O O . ALA A 1 428 ? -6.094 -7.389 -9.752 1.00 98.25 428 ALA A O 1
ATOM 2965 N N . LEU A 1 429 ? -4.446 -7.113 -11.249 1.00 98.00 429 LEU A N 1
ATOM 2966 C CA . LEU A 1 429 ? -4.893 -8.200 -12.127 1.00 98.00 429 LEU A CA 1
ATOM 2967 C C . LEU A 1 429 ? -4.804 -9.571 -11.438 1.00 98.00 429 LEU A C 1
ATOM 2969 O O . LEU A 1 429 ? -5.730 -10.373 -11.571 1.00 98.00 429 LEU A O 1
ATOM 2973 N N . SER A 1 430 ? -3.754 -9.826 -10.651 1.00 98.25 430 SER A N 1
ATOM 2974 C CA . SER A 1 430 ? -3.609 -11.069 -9.877 1.00 98.25 430 SER A CA 1
ATOM 2975 C C . SER A 1 430 ? -4.706 -11.199 -8.818 1.00 98.25 430 SER A C 1
ATOM 2977 O O . SER A 1 430 ? -5.320 -12.258 -8.697 1.00 98.25 430 SER A O 1
ATOM 2979 N N . ALA A 1 431 ? -5.034 -10.111 -8.112 1.00 96.06 431 ALA A N 1
ATOM 2980 C CA . ALA A 1 431 ? -6.131 -10.092 -7.146 1.00 96.06 431 ALA A CA 1
ATOM 2981 C C . ALA A 1 431 ? -7.505 -10.334 -7.807 1.00 96.06 431 ALA A C 1
ATOM 2983 O O . ALA A 1 431 ? -8.330 -11.072 -7.264 1.00 96.06 431 ALA A O 1
ATOM 2984 N N . VAL A 1 432 ? -7.742 -9.777 -9.004 1.00 93.50 432 VAL A N 1
ATOM 2985 C CA . VAL A 1 432 ? -8.964 -10.037 -9.786 1.00 93.50 432 VAL A CA 1
ATOM 2986 C C . VAL A 1 432 ? -9.038 -11.492 -10.245 1.00 93.50 432 VAL A C 1
ATOM 2988 O O . VAL A 1 432 ? -10.070 -12.127 -10.042 1.00 93.50 432 VAL A O 1
ATOM 2991 N N . VAL A 1 433 ? -7.965 -12.050 -10.813 1.00 95.06 433 VAL A N 1
ATOM 2992 C CA . VAL A 1 433 ? -7.937 -13.450 -11.275 1.00 95.06 433 VAL A CA 1
ATOM 2993 C C . VAL A 1 433 ? -8.083 -14.422 -10.100 1.00 95.06 433 VAL A C 1
ATOM 2995 O O . VAL A 1 433 ? -8.815 -15.403 -10.210 1.00 95.06 433 VAL A O 1
ATOM 2998 N N . ARG A 1 434 ? -7.490 -14.126 -8.936 1.00 93.69 434 ARG A N 1
ATOM 2999 C CA . ARG A 1 434 ? -7.695 -14.913 -7.709 1.00 93.69 434 ARG A CA 1
ATOM 3000 C C . ARG A 1 434 ? -9.156 -14.899 -7.237 1.00 93.69 434 ARG A C 1
ATOM 3002 O O . ARG A 1 434 ? -9.616 -15.899 -6.693 1.00 93.69 434 ARG A O 1
ATOM 3009 N N . ARG A 1 435 ? -9.880 -13.787 -7.425 1.00 89.44 435 ARG A N 1
ATOM 3010 C CA . ARG A 1 435 ? -11.273 -13.619 -6.970 1.00 89.44 435 ARG A CA 1
ATOM 3011 C C . ARG A 1 435 ? -12.318 -14.136 -7.963 1.00 89.44 435 ARG A C 1
ATOM 3013 O O . ARG A 1 435 ? -13.328 -14.680 -7.528 1.00 89.44 435 ARG A O 1
ATOM 3020 N N . LEU A 1 436 ? -12.105 -13.938 -9.264 1.00 86.44 436 LEU A N 1
ATOM 3021 C CA . LEU A 1 436 ? -13.071 -14.253 -10.330 1.00 86.44 436 LEU A CA 1
ATOM 3022 C C . LEU A 1 436 ? -12.706 -15.503 -11.149 1.00 86.44 436 LEU A C 1
ATOM 3024 O O . LEU A 1 436 ? -13.500 -15.942 -11.976 1.00 86.44 436 LEU A O 1
ATOM 3028 N N . GLY A 1 437 ? -11.519 -16.069 -10.931 1.00 90.75 437 GLY A N 1
ATOM 3029 C CA . GLY A 1 437 ? -10.959 -17.149 -11.736 1.00 90.75 437 GLY A CA 1
ATOM 3030 C C . GLY A 1 437 ? -10.196 -16.660 -12.979 1.00 90.75 437 GLY A C 1
ATOM 3031 O O . GLY A 1 437 ? -10.236 -15.477 -13.339 1.00 90.75 437 GLY A O 1
ATOM 3032 N N . PRO A 1 438 ? -9.467 -17.568 -13.653 1.00 94.62 438 PRO A N 1
ATOM 3033 C CA . PRO A 1 438 ? -8.696 -17.250 -14.849 1.00 94.62 438 PRO A CA 1
ATOM 3034 C C . PRO A 1 438 ? -9.597 -16.952 -16.050 1.00 94.62 438 PRO A C 1
ATOM 3036 O O . PRO A 1 438 ? -10.435 -17.760 -16.446 1.00 94.62 438 PRO A O 1
ATOM 3039 N N . ARG A 1 439 ? -9.343 -15.812 -16.695 1.00 94.62 439 ARG A N 1
ATOM 3040 C CA . ARG A 1 439 ? -9.829 -15.481 -18.040 1.00 94.62 439 ARG A CA 1
ATOM 3041 C C . ARG A 1 439 ? -8.640 -15.337 -18.985 1.00 94.62 439 ARG A C 1
ATOM 3043 O O . ARG A 1 439 ? -7.589 -14.850 -18.572 1.00 94.62 439 ARG A O 1
ATOM 3050 N N . ALA A 1 440 ? -8.798 -15.736 -20.245 1.00 96.62 440 ALA A N 1
ATOM 3051 C CA . ALA A 1 440 ? -7.698 -15.778 -21.214 1.00 96.62 440 ALA A CA 1
ATOM 3052 C C . ALA A 1 440 ? -7.048 -14.404 -21.484 1.00 96.62 440 ALA A C 1
ATOM 3054 O O . ALA A 1 440 ? -5.833 -14.329 -21.676 1.00 96.62 440 ALA A O 1
ATOM 3055 N N . ASP A 1 441 ? -7.839 -13.328 -21.453 1.00 96.19 441 ASP A N 1
ATOM 3056 C CA . ASP A 1 441 ? -7.376 -11.945 -21.592 1.00 96.19 441 ASP A CA 1
ATOM 3057 C C . ASP A 1 441 ? -6.536 -11.505 -20.384 1.00 96.19 441 ASP A C 1
ATOM 3059 O O . ASP A 1 441 ? -5.393 -11.080 -20.549 1.00 96.19 441 ASP A O 1
ATOM 3063 N N . LEU A 1 442 ? -7.054 -11.698 -19.166 1.00 96.44 442 LEU A N 1
ATOM 3064 C CA . LEU A 1 442 ? -6.356 -11.337 -17.927 1.00 96.44 442 LEU A CA 1
ATOM 3065 C C . LEU A 1 442 ? -5.071 -12.162 -17.726 1.00 96.44 442 LEU A C 1
ATOM 3067 O O . LEU A 1 442 ? -4.052 -11.627 -17.297 1.00 96.44 442 LEU A O 1
ATOM 3071 N N . VAL A 1 443 ? -5.100 -13.456 -18.066 1.00 98.12 443 VAL A N 1
ATOM 3072 C CA . VAL A 1 443 ? -3.944 -14.365 -17.969 1.00 98.12 443 VAL A CA 1
ATOM 3073 C C . VAL A 1 443 ? -2.849 -13.997 -18.973 1.00 98.12 443 VAL A C 1
ATOM 3075 O O . VAL A 1 443 ? -1.672 -14.012 -18.614 1.00 98.12 443 VAL A O 1
ATOM 3078 N N . SER A 1 444 ? -3.207 -13.644 -20.212 1.00 98.12 444 SER A N 1
ATOM 3079 C CA . SER A 1 444 ? -2.231 -13.177 -21.210 1.00 98.12 444 SER A CA 1
ATOM 3080 C C . SER A 1 444 ? -1.605 -11.845 -20.793 1.00 98.12 444 SER A C 1
ATOM 3082 O O . SER A 1 444 ? -0.382 -11.735 -20.766 1.00 98.12 444 SER A O 1
ATOM 3084 N N . ALA A 1 445 ? -2.427 -10.882 -20.363 1.00 98.25 445 ALA A N 1
ATOM 3085 C CA . ALA A 1 445 ? -1.974 -9.592 -19.846 1.00 98.25 445 ALA A CA 1
ATOM 3086 C C . ALA A 1 445 ? -1.004 -9.732 -18.660 1.00 98.25 445 ALA A C 1
ATOM 3088 O O . ALA A 1 445 ? 0.061 -9.115 -18.659 1.00 98.25 445 ALA A O 1
ATOM 3089 N N . LEU A 1 446 ? -1.334 -10.586 -17.680 1.00 98.50 446 LEU A N 1
ATOM 3090 C CA . LEU A 1 446 ? -0.442 -10.907 -16.562 1.00 98.50 446 LEU A CA 1
ATOM 3091 C C . LEU A 1 446 ? 0.884 -11.497 -17.047 1.00 98.50 446 LEU A C 1
ATOM 3093 O O . LEU A 1 446 ? 1.941 -11.021 -16.648 1.00 98.50 446 LEU A O 1
ATOM 3097 N N . ARG A 1 447 ? 0.857 -12.493 -17.941 1.00 98.69 447 ARG A N 1
ATOM 3098 C CA . ARG A 1 447 ? 2.080 -13.126 -18.468 1.00 98.69 447 ARG A CA 1
ATOM 3099 C C . ARG A 1 447 ? 2.982 -12.138 -19.204 1.00 98.69 447 ARG A C 1
ATOM 3101 O O . ARG A 1 447 ? 4.196 -12.184 -19.008 1.00 98.69 447 ARG A O 1
ATOM 3108 N N . TYR A 1 448 ? 2.416 -11.249 -20.017 1.00 98.62 448 TYR A N 1
ATOM 3109 C CA . TYR A 1 448 ? 3.175 -10.208 -20.711 1.00 98.62 448 TYR A CA 1
ATOM 3110 C C . TYR A 1 448 ? 3.775 -9.203 -19.721 1.00 98.62 448 TYR A C 1
ATOM 3112 O O . TYR A 1 448 ? 4.981 -8.958 -19.762 1.00 98.62 448 TYR A O 1
ATOM 3120 N N . ALA A 1 449 ? 2.987 -8.713 -18.759 1.00 98.62 449 ALA A N 1
ATOM 3121 C CA . ALA A 1 449 ? 3.467 -7.779 -17.745 1.00 98.62 449 ALA A CA 1
ATOM 3122 C C . ALA A 1 449 ? 4.558 -8.381 -16.838 1.00 98.62 449 ALA A C 1
ATOM 3124 O O . ALA A 1 449 ? 5.575 -7.734 -16.578 1.00 98.62 449 ALA A O 1
ATOM 3125 N N . CYS A 1 450 ? 4.404 -9.640 -16.416 1.00 98.81 450 CYS A N 1
ATOM 3126 C CA . CYS A 1 450 ? 5.403 -10.358 -15.625 1.00 98.81 450 CYS A CA 1
ATOM 3127 C C . CYS A 1 450 ? 6.691 -10.634 -16.412 1.00 98.81 450 CYS A C 1
ATOM 3129 O O . CYS A 1 450 ? 7.781 -10.467 -15.865 1.00 98.81 450 CYS A O 1
ATOM 3131 N N . ARG A 1 451 ? 6.593 -11.025 -17.693 1.00 98.50 451 ARG A N 1
ATOM 3132 C CA . ARG A 1 451 ? 7.769 -11.252 -18.550 1.00 98.50 451 ARG A CA 1
ATOM 3133 C C . ARG A 1 451 ? 8.551 -9.961 -18.771 1.00 98.50 451 ARG A C 1
ATOM 3135 O O . ARG A 1 451 ? 9.773 -9.980 -18.642 1.00 98.50 451 ARG A O 1
ATOM 3142 N N . TRP A 1 452 ? 7.853 -8.861 -19.052 1.00 98.19 452 TRP A N 1
ATOM 3143 C CA . TRP A 1 452 ? 8.461 -7.543 -19.210 1.00 98.19 452 TRP A CA 1
ATOM 3144 C C . TRP A 1 452 ? 9.170 -7.106 -17.921 1.00 98.19 452 TRP A C 1
ATOM 3146 O O . TRP A 1 452 ? 10.380 -6.903 -17.936 1.00 98.19 452 TRP A O 1
ATOM 3156 N N . LEU A 1 453 ? 8.474 -7.099 -16.776 1.00 98.50 453 LEU A N 1
ATOM 3157 C CA . LEU A 1 453 ? 9.077 -6.766 -15.477 1.00 98.50 453 LEU A CA 1
ATOM 3158 C C . LEU A 1 453 ? 10.295 -7.644 -15.149 1.00 98.50 453 LEU A C 1
ATOM 3160 O O . LEU A 1 453 ? 11.299 -7.132 -14.664 1.00 98.50 453 LEU A O 1
ATOM 3164 N N . ARG A 1 454 ? 10.251 -8.951 -15.430 1.00 97.94 454 ARG A N 1
ATOM 3165 C CA . ARG A 1 454 ? 11.403 -9.848 -15.239 1.00 97.94 454 ARG A CA 1
ATOM 3166 C C . ARG A 1 454 ? 12.593 -9.446 -16.123 1.00 97.94 454 ARG A C 1
ATOM 3168 O O . ARG A 1 454 ? 13.726 -9.470 -15.643 1.00 97.94 454 ARG A O 1
ATOM 3175 N N . GLY A 1 455 ? 12.344 -9.054 -17.374 1.00 96.88 455 GLY A N 1
ATOM 3176 C CA . GLY A 1 455 ? 13.364 -8.571 -18.314 1.00 96.88 455 GLY A CA 1
ATOM 3177 C C . GLY A 1 455 ? 14.004 -7.235 -17.918 1.00 96.88 455 GLY A C 1
ATOM 3178 O O . GLY A 1 455 ? 15.200 -7.056 -18.121 1.00 96.88 455 GLY A O 1
ATOM 3179 N N . GLU A 1 456 ? 13.239 -6.343 -17.285 1.00 97.31 456 GLU A N 1
ATOM 3180 C CA . GLU A 1 456 ? 13.697 -5.025 -16.810 1.00 97.31 456 GLU A CA 1
ATOM 3181 C C . GLU A 1 456 ? 14.477 -5.060 -15.481 1.00 97.31 456 GLU A C 1
ATOM 3183 O O . GLU A 1 456 ? 14.895 -4.019 -14.968 1.00 97.31 456 GLU A O 1
ATOM 3188 N N . SER A 1 457 ? 14.671 -6.246 -14.900 1.00 97.31 457 SER A N 1
ATOM 3189 C CA . SER A 1 457 ? 15.434 -6.408 -13.661 1.00 97.31 457 SER A CA 1
ATOM 3190 C C . SER A 1 457 ? 16.950 -6.425 -13.889 1.00 97.31 457 SER A C 1
ATOM 3192 O O . SER A 1 457 ? 17.461 -6.846 -14.933 1.00 97.31 457 SER A O 1
ATOM 3194 N N . PHE A 1 458 ? 17.696 -5.993 -12.877 1.00 96.94 458 PHE A N 1
ATOM 3195 C CA . PHE A 1 458 ? 19.150 -6.101 -12.832 1.00 96.94 458 PHE A CA 1
ATOM 3196 C C . PHE A 1 458 ? 19.639 -6.273 -11.397 1.00 96.94 458 PHE A C 1
ATOM 3198 O O . PHE A 1 458 ? 18.958 -5.878 -10.458 1.00 96.94 458 PHE A O 1
ATOM 3205 N N . ASP A 1 459 ? 20.830 -6.838 -11.241 1.00 97.19 459 ASP A N 1
ATOM 3206 C CA . ASP A 1 459 ? 21.507 -6.929 -9.949 1.00 97.19 459 ASP A CA 1
ATOM 3207 C C . ASP A 1 459 ? 22.378 -5.668 -9.772 1.00 97.19 459 ASP A C 1
ATOM 3209 O O . ASP A 1 459 ? 23.079 -5.266 -10.711 1.00 97.19 459 ASP A O 1
ATOM 3213 N N . ASP A 1 460 ? 22.260 -4.987 -8.629 1.00 96.94 460 ASP A N 1
ATOM 3214 C CA . ASP A 1 460 ? 22.957 -3.727 -8.331 1.00 96.94 460 ASP A CA 1
ATOM 3215 C C . ASP A 1 460 ? 24.318 -3.943 -7.629 1.00 96.94 460 ASP A C 1
ATOM 3217 O O . ASP A 1 460 ? 24.741 -5.071 -7.390 1.00 96.94 460 ASP A O 1
ATOM 3221 N N . ALA A 1 461 ? 25.035 -2.869 -7.272 1.00 96.81 461 ALA A N 1
ATOM 3222 C CA . ALA A 1 461 ? 26.336 -2.987 -6.589 1.00 96.81 461 ALA A CA 1
ATOM 3223 C C . ALA A 1 461 ? 26.269 -3.423 -5.103 1.00 96.81 461 ALA A C 1
ATOM 3225 O O . ALA A 1 461 ? 27.280 -3.344 -4.403 1.00 96.81 461 ALA A O 1
ATOM 3226 N N . ARG A 1 462 ? 25.098 -3.840 -4.604 1.00 96.38 462 ARG A N 1
ATOM 3227 C CA . ARG A 1 462 ? 24.894 -4.549 -3.327 1.00 96.38 462 ARG A CA 1
ATOM 3228 C C . ARG A 1 462 ? 24.414 -5.991 -3.551 1.00 96.38 462 ARG A C 1
ATOM 3230 O O . ARG A 1 462 ? 23.929 -6.609 -2.607 1.00 96.38 462 ARG A O 1
ATOM 3237 N N . ASP A 1 463 ? 24.508 -6.487 -4.785 1.00 97.25 463 ASP A N 1
ATOM 3238 C CA . ASP A 1 463 ? 23.975 -7.775 -5.239 1.00 97.25 463 ASP A CA 1
ATOM 3239 C C . ASP A 1 463 ? 22.449 -7.915 -5.044 1.00 97.25 463 ASP A C 1
ATOM 3241 O O . ASP A 1 463 ? 21.905 -9.021 -5.042 1.00 97.25 463 ASP A O 1
ATOM 3245 N N . ILE A 1 464 ? 21.724 -6.792 -4.925 1.00 98.31 464 ILE A N 1
ATOM 3246 C CA . ILE A 1 464 ? 20.262 -6.785 -4.842 1.00 98.31 464 ILE A CA 1
ATOM 3247 C C . ILE A 1 464 ? 19.693 -6.836 -6.255 1.00 98.31 464 ILE A C 1
ATOM 3249 O O . ILE A 1 464 ? 19.894 -5.913 -7.050 1.00 98.31 464 ILE A O 1
ATOM 3253 N N . ARG A 1 465 ? 18.885 -7.860 -6.549 1.00 98.25 465 ARG A N 1
ATOM 3254 C CA . ARG A 1 465 ? 18.043 -7.852 -7.747 1.00 98.25 465 ARG A CA 1
ATOM 3255 C C . ARG A 1 465 ? 16.966 -6.788 -7.612 1.00 98.25 465 ARG A C 1
ATOM 3257 O O . ARG A 1 465 ? 16.109 -6.876 -6.730 1.00 98.25 465 ARG A O 1
ATOM 3264 N N . THR A 1 466 ? 16.990 -5.796 -8.490 1.00 98.00 466 THR A N 1
ATOM 3265 C CA . THR A 1 466 ? 16.153 -4.603 -8.398 1.00 98.00 466 THR A CA 1
ATOM 3266 C C . THR A 1 466 ? 15.701 -4.068 -9.761 1.00 98.00 466 THR A C 1
ATOM 3268 O O . THR A 1 466 ? 15.962 -4.662 -10.809 1.00 98.00 466 THR A O 1
ATOM 3271 N N . TRP A 1 467 ? 14.974 -2.951 -9.719 1.00 97.62 467 TRP A N 1
ATOM 3272 C CA . TRP A 1 467 ? 14.385 -2.256 -10.859 1.00 97.62 467 TRP A CA 1
ATOM 3273 C C . TRP A 1 467 ? 14.632 -0.753 -10.739 1.00 97.62 467 TRP A C 1
ATOM 3275 O O . TRP A 1 467 ? 14.427 -0.167 -9.673 1.00 97.62 467 TRP A O 1
ATOM 3285 N N . ALA A 1 468 ? 14.985 -0.112 -11.852 1.00 96.00 468 ALA A N 1
ATOM 3286 C CA . ALA A 1 468 ? 14.930 1.343 -11.963 1.00 96.00 468 ALA A CA 1
ATOM 3287 C C . ALA A 1 468 ? 13.461 1.808 -11.934 1.00 96.00 468 ALA A C 1
ATOM 3289 O O . ALA A 1 468 ? 12.560 1.028 -12.240 1.00 96.00 468 ALA A O 1
ATOM 3290 N N . GLY A 1 469 ? 13.193 3.077 -11.598 1.00 94.38 469 GLY A N 1
ATOM 3291 C CA . GLY A 1 469 ? 11.819 3.614 -11.492 1.00 94.38 469 GLY A CA 1
ATOM 3292 C C . GLY A 1 469 ? 11.003 3.606 -12.798 1.00 94.38 469 GLY A C 1
ATOM 3293 O O . GLY A 1 469 ? 9.783 3.773 -12.778 1.00 94.38 469 GLY A O 1
ATOM 3294 N N . CYS A 1 470 ? 11.665 3.386 -13.931 1.00 95.19 470 CYS A N 1
ATOM 3295 C CA . CYS A 1 470 ? 11.066 3.091 -15.227 1.00 95.19 470 CYS A CA 1
ATOM 3296 C C . CYS A 1 470 ? 11.870 1.998 -15.939 1.00 95.19 470 CYS A C 1
ATOM 3298 O O . CYS A 1 470 ? 13.011 1.725 -15.564 1.00 95.19 470 CYS A O 1
ATOM 3300 N N . GLY A 1 471 ? 11.263 1.376 -16.951 1.00 92.88 471 GLY A N 1
ATOM 3301 C CA . GLY A 1 471 ? 11.930 0.394 -17.800 1.00 92.88 471 GLY A CA 1
ATOM 3302 C C . GLY A 1 471 ? 13.161 0.996 -18.469 1.00 92.88 471 GLY A C 1
ATOM 3303 O O . GLY A 1 471 ? 13.138 2.149 -18.912 1.00 92.88 471 GLY A O 1
ATOM 3304 N N . LEU A 1 472 ? 14.232 0.214 -18.522 1.00 90.25 472 LEU A N 1
ATOM 3305 C CA . LEU A 1 472 ? 15.485 0.526 -19.190 1.00 90.25 472 LEU A CA 1
ATOM 3306 C C . LEU A 1 472 ? 15.299 0.608 -20.708 1.00 90.25 472 LEU A C 1
ATOM 3308 O O . LEU A 1 472 ? 16.047 1.339 -21.339 1.00 90.25 472 LEU A O 1
ATOM 3312 N N . ASP A 1 473 ? 14.325 -0.094 -21.303 1.00 85.06 473 ASP A N 1
ATOM 3313 C CA . ASP A 1 473 ? 14.072 -0.064 -22.758 1.00 85.06 473 ASP A CA 1
ATOM 3314 C C . ASP A 1 473 ? 15.331 -0.423 -23.595 1.00 85.06 473 ASP A C 1
ATOM 3316 O O . ASP A 1 473 ? 15.533 0.051 -24.712 1.00 85.06 473 ASP A O 1
ATOM 3320 N N . GLY A 1 474 ? 16.208 -1.270 -23.040 1.00 83.69 474 GLY A N 1
ATOM 3321 C CA . GLY A 1 474 ? 17.502 -1.639 -23.630 1.00 83.69 474 GLY A CA 1
ATOM 3322 C C . GLY A 1 474 ? 18.663 -0.675 -23.332 1.00 83.69 474 GLY A C 1
ATOM 3323 O O . GLY A 1 474 ? 19.788 -0.936 -23.761 1.00 83.69 474 GLY A O 1
ATOM 3324 N N . GLU A 1 475 ? 18.436 0.407 -22.581 1.00 87.62 475 GLU A N 1
ATOM 3325 C CA . GLU A 1 475 ? 19.499 1.280 -22.073 1.00 87.62 475 GLU A CA 1
ATOM 3326 C C . GLU A 1 475 ? 20.459 0.536 -21.127 1.00 87.62 475 GLU A C 1
ATOM 3328 O O . GLU A 1 475 ? 20.158 -0.506 -20.535 1.00 87.62 475 GLU A O 1
ATOM 3333 N N . ARG A 1 476 ? 21.657 1.105 -20.948 1.00 87.56 476 ARG A N 1
ATOM 3334 C CA . ARG A 1 476 ? 22.642 0.574 -20.006 1.00 87.56 476 ARG A CA 1
ATOM 3335 C C . ARG A 1 476 ? 22.106 0.670 -18.573 1.00 87.56 476 ARG A C 1
ATOM 3337 O O . ARG A 1 476 ? 21.724 1.746 -18.123 1.00 87.56 476 ARG A O 1
ATOM 3344 N N . ARG A 1 477 ? 22.187 -0.446 -17.843 1.00 89.75 477 ARG A N 1
ATOM 3345 C CA . ARG A 1 477 ? 21.890 -0.539 -16.403 1.00 89.75 477 ARG A CA 1
ATOM 3346 C C . ARG A 1 477 ? 22.575 0.591 -15.610 1.00 89.75 477 ARG A C 1
ATOM 3348 O O . ARG A 1 477 ? 23.766 0.832 -15.853 1.00 89.75 477 ARG A O 1
ATOM 3355 N N . PRO A 1 478 ? 21.879 1.238 -14.655 1.00 88.56 478 PRO A N 1
ATOM 3356 C CA . PRO A 1 478 ? 22.490 2.209 -13.754 1.00 88.56 478 PRO A CA 1
ATOM 3357 C C . PRO A 1 478 ? 23.703 1.606 -13.024 1.00 88.56 478 PRO A C 1
ATOM 3359 O O . PRO A 1 478 ? 23.616 0.475 -12.543 1.00 88.56 478 PRO A O 1
ATOM 3362 N N . PRO A 1 479 ? 24.844 2.312 -12.939 1.00 90.25 479 PRO A N 1
ATOM 3363 C CA . PRO A 1 479 ? 25.976 1.865 -12.139 1.00 90.25 479 PRO A CA 1
ATOM 3364 C C . PRO A 1 479 ? 25.725 2.114 -10.644 1.00 90.25 479 PRO A C 1
ATOM 3366 O O . PRO A 1 479 ? 25.099 3.102 -10.269 1.00 90.25 479 PRO A O 1
ATOM 3369 N N . GLY A 1 480 ? 26.308 1.276 -9.785 1.00 94.31 480 GLY A N 1
ATOM 3370 C CA . GLY A 1 480 ? 26.278 1.469 -8.333 1.00 94.31 480 GLY A CA 1
ATOM 3371 C C . GLY A 1 480 ? 25.100 0.789 -7.631 1.00 94.31 480 GLY A C 1
ATOM 3372 O O . GLY A 1 480 ? 24.456 -0.102 -8.178 1.00 94.31 480 GLY A O 1
ATOM 3373 N N . ALA A 1 481 ? 24.885 1.166 -6.371 1.00 93.62 481 ALA A N 1
ATOM 3374 C CA . ALA A 1 481 ? 23.838 0.615 -5.515 1.00 93.62 481 ALA A CA 1
ATOM 3375 C C . ALA A 1 481 ? 22.566 1.466 -5.613 1.00 93.62 481 ALA A C 1
ATOM 3377 O O . ALA A 1 481 ? 22.630 2.694 -5.511 1.00 93.62 481 ALA A O 1
ATOM 3378 N N . HIS A 1 482 ? 21.408 0.833 -5.773 1.00 93.56 482 HIS A N 1
ATOM 3379 C CA . HIS A 1 482 ? 20.146 1.522 -5.997 1.00 93.56 482 HIS A CA 1
ATOM 3380 C C . HIS A 1 482 ? 19.449 1.823 -4.664 1.00 93.56 482 HIS A C 1
ATOM 3382 O O . HIS A 1 482 ? 18.794 0.965 -4.075 1.00 93.56 482 HIS A O 1
ATOM 3388 N N . ALA A 1 483 ? 19.579 3.067 -4.188 1.00 92.19 483 ALA A N 1
ATOM 3389 C CA . ALA A 1 483 ? 19.110 3.474 -2.861 1.00 92.19 483 ALA A CA 1
ATOM 3390 C C . ALA A 1 483 ? 17.600 3.265 -2.633 1.00 92.19 483 ALA A C 1
ATOM 3392 O O . ALA A 1 483 ? 17.180 2.936 -1.527 1.00 92.19 483 ALA A O 1
ATOM 3393 N N . ARG A 1 484 ? 16.749 3.442 -3.651 1.00 94.88 484 ARG A N 1
ATOM 3394 C CA . ARG A 1 484 ? 15.295 3.292 -3.478 1.00 94.88 484 ARG A CA 1
ATOM 3395 C C . ARG A 1 484 ? 14.892 1.816 -3.510 1.00 94.88 484 ARG A C 1
ATOM 3397 O O . ARG A 1 484 ? 14.770 1.242 -4.589 1.00 94.88 484 ARG A O 1
ATOM 3404 N N . GLN A 1 485 ? 14.650 1.251 -2.325 1.00 97.81 485 GLN A N 1
ATOM 3405 C CA . GLN A 1 485 ? 14.103 -0.094 -2.117 1.00 97.81 485 GLN A CA 1
ATOM 3406 C C . GLN A 1 485 ? 12.858 -0.025 -1.223 1.00 97.81 485 GLN A C 1
ATOM 3408 O O . GLN A 1 485 ? 12.933 -0.147 -0.002 1.00 97.81 485 GLN A O 1
ATOM 3413 N N . ALA A 1 486 ? 11.710 0.220 -1.849 1.00 98.31 486 ALA A N 1
ATOM 3414 C CA . ALA A 1 486 ? 10.452 0.592 -1.212 1.00 98.31 486 ALA A CA 1
ATOM 3415 C C . ALA A 1 486 ? 9.282 -0.296 -1.670 1.00 98.31 486 ALA A C 1
ATOM 3417 O O . ALA A 1 486 ? 9.376 -1.021 -2.661 1.00 98.31 486 ALA A O 1
ATOM 3418 N N . TRP A 1 487 ? 8.135 -0.193 -0.989 1.00 98.75 487 TRP A N 1
ATOM 3419 C CA . TRP A 1 487 ? 6.887 -0.752 -1.516 1.00 98.75 487 TRP A CA 1
ATOM 3420 C C . TRP A 1 487 ? 6.536 -0.100 -2.860 1.00 98.75 487 TRP A C 1
ATOM 3422 O O . TRP A 1 487 ? 6.349 -0.811 -3.841 1.00 98.75 487 TRP A O 1
ATOM 3432 N N . CYS A 1 488 ? 6.513 1.237 -2.947 1.00 98.50 488 CYS A N 1
ATOM 3433 C CA . CYS A 1 488 ? 6.061 1.931 -4.156 1.00 98.50 488 CYS A CA 1
ATOM 3434 C C . CYS A 1 488 ? 6.991 1.755 -5.374 1.00 98.50 488 CYS A C 1
ATOM 3436 O O . CYS A 1 488 ? 6.493 1.742 -6.502 1.00 98.50 488 CYS A O 1
ATOM 3438 N N . TYR A 1 489 ? 8.302 1.587 -5.156 1.00 98.25 489 TYR A N 1
ATOM 3439 C CA . TYR A 1 489 ? 9.345 1.445 -6.183 1.00 98.25 489 TYR A CA 1
ATOM 3440 C C . TYR A 1 489 ? 10.527 0.604 -5.678 1.00 98.25 489 TYR A C 1
ATOM 3442 O O . TYR A 1 489 ? 10.993 0.808 -4.558 1.00 98.25 489 TYR A O 1
ATOM 3450 N N . GLY A 1 490 ? 11.082 -0.250 -6.539 1.00 97.69 490 GLY A N 1
ATOM 3451 C CA . GLY A 1 490 ? 12.205 -1.134 -6.209 1.00 97.69 490 GLY A CA 1
ATOM 3452 C C . GLY A 1 490 ? 11.754 -2.529 -5.768 1.00 97.69 490 GLY A C 1
ATOM 3453 O O . GLY A 1 490 ? 10.606 -2.929 -5.984 1.00 97.69 490 GLY A O 1
ATOM 3454 N N . THR A 1 491 ? 12.672 -3.295 -5.181 1.00 98.69 491 THR A N 1
ATOM 3455 C CA . THR A 1 491 ? 12.511 -4.747 -5.015 1.00 98.69 491 THR A CA 1
ATOM 3456 C C . THR A 1 491 ? 11.292 -5.190 -4.196 1.00 98.69 491 THR A C 1
ATOM 3458 O O . THR A 1 491 ? 10.636 -6.128 -4.653 1.00 98.69 491 THR A O 1
ATOM 3461 N N . PRO A 1 492 ? 10.918 -4.570 -3.055 1.00 98.62 492 PRO A N 1
ATOM 3462 C CA . PRO A 1 492 ? 9.821 -5.066 -2.215 1.00 98.62 492 PRO A CA 1
ATOM 3463 C C . PRO A 1 492 ? 8.494 -5.206 -2.965 1.00 98.62 492 PRO A C 1
ATOM 3465 O O . PRO A 1 492 ? 7.936 -6.299 -3.037 1.00 98.62 492 PRO A O 1
ATOM 3468 N N . GLY A 1 493 ? 8.004 -4.118 -3.568 1.00 98.75 493 GLY A N 1
ATOM 3469 C CA . GLY A 1 493 ? 6.735 -4.143 -4.294 1.00 98.75 493 GLY A CA 1
ATOM 3470 C C . GLY A 1 493 ? 6.786 -5.039 -5.531 1.00 98.75 493 GLY A C 1
ATOM 3471 O O . GLY A 1 493 ? 5.898 -5.867 -5.732 1.00 98.75 493 GLY A O 1
ATOM 3472 N N . VAL A 1 494 ? 7.833 -4.907 -6.353 1.00 98.88 494 VAL A N 1
ATOM 3473 C CA . VAL A 1 494 ? 7.901 -5.614 -7.642 1.00 98.88 494 VAL A CA 1
ATOM 3474 C C . VAL A 1 494 ? 8.074 -7.125 -7.455 1.00 98.88 494 VAL A C 1
ATOM 3476 O O . VAL A 1 494 ? 7.373 -7.895 -8.110 1.00 98.88 494 VAL A O 1
ATOM 3479 N N . SER A 1 495 ? 8.931 -7.568 -6.527 1.00 98.81 495 SER A N 1
ATOM 3480 C CA . SER A 1 495 ? 9.087 -9.002 -6.230 1.00 98.81 495 SER A CA 1
ATOM 3481 C C . SER A 1 495 ? 7.801 -9.617 -5.674 1.00 98.81 495 SER A C 1
ATOM 3483 O O . SER A 1 495 ? 7.409 -10.688 -6.129 1.00 98.81 495 SER A O 1
ATOM 3485 N N . TRP A 1 496 ? 7.076 -8.924 -4.786 1.00 98.81 496 TRP A N 1
ATOM 3486 C CA . TRP A 1 496 ? 5.769 -9.395 -4.318 1.00 98.81 496 TRP A CA 1
ATOM 3487 C C . TRP A 1 496 ? 4.746 -9.524 -5.456 1.00 98.81 496 TRP A C 1
ATOM 3489 O O . TRP A 1 496 ? 4.085 -10.556 -5.557 1.00 98.81 496 TRP A O 1
ATOM 3499 N N . ALA A 1 497 ? 4.632 -8.520 -6.335 1.00 98.81 497 ALA A N 1
ATOM 3500 C CA . ALA A 1 497 ? 3.694 -8.566 -7.460 1.00 98.81 497 ALA A CA 1
ATOM 3501 C C . ALA A 1 497 ? 3.966 -9.763 -8.387 1.00 98.81 497 ALA A C 1
ATOM 3503 O O . ALA A 1 497 ? 3.035 -10.452 -8.802 1.00 98.81 497 ALA A O 1
ATOM 3504 N N . LEU A 1 498 ? 5.241 -10.034 -8.684 1.00 98.88 498 LEU A N 1
ATOM 3505 C CA . LEU A 1 498 ? 5.654 -11.167 -9.514 1.00 98.88 498 LEU A CA 1
ATOM 3506 C C . LEU A 1 498 ? 5.449 -12.516 -8.812 1.00 98.88 498 LEU A C 1
ATOM 3508 O O . LEU A 1 498 ? 4.999 -13.461 -9.455 1.00 98.88 498 LEU A O 1
ATOM 3512 N N . TRP A 1 499 ? 5.724 -12.600 -7.508 1.00 98.69 499 TRP A N 1
ATOM 3513 C CA . TRP A 1 499 ? 5.492 -13.806 -6.709 1.00 98.69 499 TRP A CA 1
ATOM 3514 C C . TRP A 1 499 ? 4.000 -14.165 -6.654 1.00 98.69 499 TRP A C 1
ATOM 3516 O O . TRP A 1 499 ? 3.612 -15.292 -6.956 1.00 98.69 499 TRP A O 1
ATOM 3526 N N . GLU A 1 500 ? 3.147 -13.180 -6.361 1.00 98.31 500 GLU A N 1
ATOM 3527 C CA . GLU A 1 500 ? 1.692 -13.348 -6.318 1.00 98.31 500 GLU A CA 1
ATOM 3528 C C . GLU A 1 500 ? 1.116 -13.719 -7.694 1.00 98.31 500 GLU A C 1
ATOM 3530 O O . GLU A 1 500 ? 0.230 -14.572 -7.777 1.00 98.31 500 GLU A O 1
ATOM 3535 N N . ALA A 1 501 ? 1.644 -13.141 -8.778 1.00 98.69 501 ALA A N 1
ATOM 3536 C CA . ALA A 1 501 ? 1.280 -13.537 -10.134 1.00 98.69 501 ALA A CA 1
ATOM 3537 C C . ALA A 1 501 ? 1.711 -14.977 -10.452 1.00 98.69 501 ALA A C 1
ATOM 3539 O O . ALA A 1 501 ? 0.935 -15.709 -11.063 1.00 98.69 501 ALA A O 1
ATOM 3540 N N . GLY A 1 502 ? 2.893 -15.411 -9.999 1.00 98.50 502 GLY A N 1
ATOM 3541 C CA . GLY A 1 502 ? 3.345 -16.803 -10.093 1.00 98.50 502 GLY A CA 1
ATOM 3542 C C . GLY A 1 502 ? 2.356 -17.773 -9.443 1.00 98.50 502 GLY A C 1
ATOM 3543 O O . GLY A 1 502 ? 1.869 -18.692 -10.104 1.00 98.50 502 GLY A O 1
ATOM 3544 N N . GLU A 1 503 ? 1.948 -17.507 -8.196 1.00 97.94 503 GLU A N 1
ATOM 3545 C CA . GLU A 1 503 ? 0.942 -18.323 -7.498 1.00 97.94 503 GLU A CA 1
ATOM 3546 C C . GLU A 1 503 ? -0.418 -18.351 -8.213 1.00 97.94 503 GLU A C 1
ATOM 3548 O O . GLU A 1 503 ? -1.071 -19.392 -8.259 1.00 97.94 503 GLU A O 1
ATOM 3553 N N . VAL A 1 504 ? -0.871 -17.219 -8.762 1.00 97.81 504 VAL A N 1
ATOM 3554 C CA . VAL A 1 504 ? -2.170 -17.118 -9.454 1.00 97.81 504 VAL A CA 1
ATOM 3555 C C . VAL A 1 504 ? -2.145 -17.770 -10.844 1.00 97.81 504 VAL A C 1
ATOM 3557 O O . VAL A 1 504 ? -3.156 -18.322 -11.280 1.00 97.81 504 VAL A O 1
ATOM 3560 N N . LEU A 1 505 ? -1.003 -17.742 -11.535 1.00 98.25 505 LEU A N 1
ATOM 3561 C CA . LEU A 1 505 ? -0.807 -18.365 -12.849 1.00 98.25 505 LEU A CA 1
ATOM 3562 C C . LEU A 1 505 ? -0.437 -19.857 -12.770 1.00 98.25 505 LEU A C 1
ATOM 3564 O O . LEU A 1 505 ? -0.468 -20.533 -13.801 1.00 98.25 505 LEU A O 1
ATOM 3568 N N . GLY A 1 506 ? -0.071 -20.362 -11.586 1.00 97.94 506 GLY A N 1
ATOM 3569 C CA . GLY A 1 506 ? 0.530 -21.689 -11.409 1.00 97.94 506 GLY A CA 1
ATOM 3570 C C . GLY A 1 506 ? 1.977 -21.779 -11.916 1.00 97.94 506 GLY A C 1
ATOM 3571 O O . GLY A 1 506 ? 2.470 -22.877 -12.169 1.00 97.94 506 GLY A O 1
ATOM 3572 N N . ASP A 1 507 ? 2.646 -20.638 -12.084 1.00 98.38 507 ASP A N 1
ATOM 3573 C CA . ASP A 1 507 ? 4.007 -20.508 -12.604 1.00 98.38 507 ASP A CA 1
ATOM 3574 C C . ASP A 1 507 ? 5.007 -20.497 -11.436 1.00 98.38 507 ASP A C 1
ATOM 3576 O O . ASP A 1 507 ? 5.307 -19.455 -10.844 1.00 98.38 507 ASP A O 1
ATOM 3580 N N . ARG A 1 508 ? 5.484 -21.695 -11.070 1.00 98.00 508 ARG A N 1
ATOM 3581 C CA . ARG A 1 508 ? 6.454 -21.878 -9.978 1.00 98.00 508 ARG A CA 1
ATOM 3582 C C . ARG A 1 508 ? 7.816 -21.271 -10.306 1.00 98.00 508 ARG A C 1
ATOM 3584 O O . ARG A 1 508 ? 8.411 -20.672 -9.421 1.00 98.00 508 ARG A O 1
ATOM 3591 N N . ASP A 1 509 ? 8.258 -21.319 -11.562 1.00 98.62 509 ASP A N 1
ATOM 3592 C CA . ASP A 1 509 ? 9.528 -20.714 -11.984 1.00 98.62 509 ASP A CA 1
ATOM 3593 C C . ASP A 1 509 ? 9.514 -19.188 -11.791 1.00 98.62 509 ASP A C 1
ATOM 3595 O O . ASP A 1 509 ? 10.527 -18.595 -11.411 1.00 98.62 509 ASP A O 1
ATOM 3599 N N . LEU A 1 510 ? 8.374 -18.532 -12.041 1.00 98.69 510 LEU A N 1
ATOM 3600 C CA . LEU A 1 510 ? 8.184 -17.110 -11.750 1.00 98.69 510 LEU A CA 1
ATOM 3601 C C . LEU A 1 510 ? 8.148 -16.833 -10.240 1.00 98.69 510 LEU A C 1
ATOM 3603 O O . LEU A 1 510 ? 8.798 -15.885 -9.792 1.00 98.69 510 LEU A O 1
ATOM 3607 N N . ALA A 1 511 ? 7.425 -17.648 -9.465 1.00 98.50 511 ALA A N 1
ATOM 3608 C CA . ALA A 1 511 ? 7.338 -17.499 -8.013 1.00 98.50 511 ALA A CA 1
ATOM 3609 C C . ALA A 1 511 ? 8.710 -17.682 -7.336 1.00 98.50 511 ALA A C 1
ATOM 3611 O O . ALA A 1 511 ? 9.132 -16.819 -6.566 1.00 98.50 511 ALA A O 1
ATOM 3612 N N . ASP A 1 512 ? 9.454 -18.733 -7.678 1.00 98.50 512 ASP A N 1
ATOM 3613 C CA . ASP A 1 512 ? 10.784 -19.015 -7.129 1.00 98.50 512 ASP A CA 1
ATOM 3614 C C . ASP A 1 512 ? 11.800 -17.934 -7.531 1.00 98.50 512 ASP A C 1
ATOM 3616 O O . ASP A 1 512 ? 12.580 -17.465 -6.698 1.00 98.50 512 ASP A O 1
ATOM 3620 N N . TRP A 1 513 ? 11.751 -17.454 -8.780 1.00 98.81 513 TRP A N 1
ATOM 3621 C CA . TRP A 1 513 ? 12.590 -16.343 -9.242 1.00 98.81 513 TRP A CA 1
ATOM 3622 C C . TRP A 1 513 ? 12.295 -15.037 -8.488 1.00 98.81 513 TRP A C 1
ATOM 3624 O O . TRP A 1 513 ? 13.220 -14.319 -8.099 1.00 98.81 513 TRP A O 1
ATOM 3634 N N . ALA A 1 514 ? 11.017 -14.734 -8.246 1.00 98.75 514 ALA A N 1
ATOM 3635 C CA . ALA A 1 514 ? 10.602 -13.560 -7.485 1.00 98.75 514 ALA A CA 1
ATOM 3636 C C . ALA A 1 514 ? 10.961 -13.687 -5.993 1.00 98.75 514 ALA A C 1
ATOM 3638 O O . ALA A 1 514 ? 11.403 -12.713 -5.381 1.00 98.75 514 ALA A O 1
ATOM 3639 N N . GLY A 1 515 ? 10.862 -14.895 -5.431 1.00 98.75 515 GLY A N 1
ATOM 3640 C CA . GLY A 1 515 ? 11.341 -15.222 -4.090 1.00 98.75 515 GLY A CA 1
ATOM 3641 C C . GLY A 1 515 ? 12.851 -15.022 -3.952 1.00 98.75 515 GLY A C 1
ATOM 3642 O O . GLY A 1 515 ? 13.293 -14.387 -2.999 1.00 98.75 515 GLY A O 1
ATOM 3643 N N . ALA A 1 516 ? 13.646 -15.465 -4.930 1.00 98.75 516 ALA A N 1
ATOM 3644 C CA . ALA A 1 516 ? 15.089 -15.225 -4.955 1.00 98.75 516 ALA A CA 1
ATOM 3645 C C . ALA A 1 516 ? 15.433 -13.724 -5.031 1.00 98.75 516 ALA A C 1
ATOM 3647 O O . ALA A 1 516 ? 16.333 -13.264 -4.325 1.00 98.75 516 ALA A O 1
ATOM 3648 N N . ALA A 1 517 ? 14.686 -12.939 -5.819 1.00 98.75 517 ALA A N 1
ATOM 3649 C CA . ALA A 1 517 ? 14.838 -11.484 -5.847 1.00 98.75 517 ALA A CA 1
ATOM 3650 C C . ALA A 1 517 ? 14.529 -10.852 -4.476 1.00 98.75 517 ALA A C 1
ATOM 3652 O O . ALA A 1 517 ? 15.320 -10.046 -3.984 1.00 98.75 517 ALA A O 1
ATOM 3653 N N . PHE A 1 518 ? 13.439 -11.265 -3.819 1.00 98.81 518 PHE A N 1
ATOM 3654 C CA . PHE A 1 518 ? 13.106 -10.810 -2.466 1.00 98.81 518 PHE A CA 1
ATOM 3655 C C . PHE A 1 518 ? 14.193 -11.179 -1.439 1.00 98.81 518 PHE A C 1
ATOM 3657 O O . PHE A 1 518 ? 14.560 -10.334 -0.625 1.00 98.81 518 PHE A O 1
ATOM 3664 N N . THR A 1 519 ? 14.746 -12.396 -1.497 1.00 98.81 519 THR A N 1
ATOM 3665 C CA . THR A 1 519 ? 15.867 -12.821 -0.640 1.00 98.81 519 THR A CA 1
ATOM 3666 C C . THR A 1 519 ? 17.093 -11.929 -0.842 1.00 98.81 519 THR A C 1
ATOM 3668 O O . THR A 1 519 ? 17.583 -11.375 0.136 1.00 98.81 519 THR A O 1
ATOM 3671 N N . SER A 1 520 ? 17.519 -11.680 -2.091 1.00 98.69 520 SER A N 1
ATOM 3672 C CA . SER A 1 520 ? 18.663 -10.790 -2.371 1.00 98.69 520 SER A CA 1
ATOM 3673 C C . SER A 1 520 ? 18.469 -9.382 -1.795 1.00 98.69 520 SER A C 1
ATOM 3675 O O . SER A 1 520 ? 19.394 -8.791 -1.243 1.00 98.69 520 SER A O 1
ATOM 3677 N N . PHE A 1 521 ? 17.235 -8.869 -1.839 1.00 98.62 521 PHE A N 1
ATOM 3678 C CA . PHE A 1 521 ? 16.876 -7.610 -1.200 1.00 98.62 521 PHE A CA 1
ATOM 3679 C C . PHE A 1 521 ? 16.957 -7.686 0.323 1.00 98.62 521 PHE A C 1
ATOM 3681 O O . PHE A 1 521 ? 17.547 -6.791 0.916 1.00 98.62 521 PHE A O 1
ATOM 3688 N N . ALA A 1 522 ? 16.399 -8.716 0.959 1.00 98.50 522 ALA A N 1
ATOM 3689 C CA . ALA A 1 522 ? 16.415 -8.853 2.414 1.00 98.50 522 ALA A CA 1
ATOM 3690 C C . ALA A 1 522 ? 17.845 -8.980 2.975 1.00 98.50 522 ALA A C 1
ATOM 3692 O O . ALA A 1 522 ? 18.146 -8.369 4.005 1.00 98.50 522 ALA A O 1
ATOM 3693 N N . ASP A 1 523 ? 18.716 -9.702 2.265 1.00 98.12 523 ASP A N 1
ATOM 3694 C CA . ASP A 1 523 ? 20.130 -9.885 2.607 1.00 98.12 523 ASP A CA 1
ATOM 3695 C C . ASP A 1 523 ? 20.931 -8.584 2.402 1.00 98.12 523 ASP A C 1
ATOM 3697 O O . ASP A 1 523 ? 21.667 -8.153 3.292 1.00 98.12 523 ASP A O 1
ATOM 3701 N N . GLY A 1 524 ? 20.744 -7.905 1.262 1.00 97.75 524 GLY A N 1
ATOM 3702 C CA . GLY A 1 524 ? 21.414 -6.639 0.942 1.00 97.75 524 GLY A CA 1
ATOM 3703 C C . GLY A 1 524 ? 20.819 -5.395 1.623 1.00 97.75 524 GLY A C 1
ATOM 3704 O O . GLY A 1 524 ? 21.405 -4.305 1.540 1.00 97.75 524 GLY A O 1
ATOM 3705 N N . PHE A 1 525 ? 19.659 -5.506 2.286 1.00 98.19 525 PHE A N 1
ATOM 3706 C CA . PHE A 1 525 ? 18.955 -4.356 2.855 1.00 98.19 525 PHE A CA 1
ATOM 3707 C C . PHE A 1 525 ? 19.773 -3.684 3.958 1.00 98.19 525 PHE A C 1
ATOM 3709 O O . PHE A 1 525 ? 20.244 -4.334 4.892 1.00 98.19 525 PHE A O 1
ATOM 3716 N N . HIS A 1 526 ? 19.884 -2.358 3.898 1.00 97.75 526 HIS A N 1
ATOM 3717 C CA . HIS A 1 526 ? 20.536 -1.543 4.914 1.00 97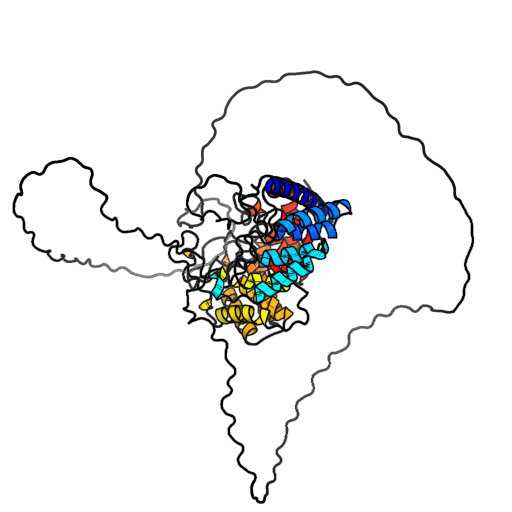.75 526 HIS A CA 1
ATOM 3718 C C . HIS A 1 526 ? 19.701 -0.290 5.195 1.00 97.75 526 HIS A C 1
ATOM 3720 O O . HIS A 1 526 ? 19.548 0.562 4.319 1.00 97.75 526 HIS A O 1
ATOM 3726 N N . GLU A 1 527 ? 19.184 -0.157 6.417 1.00 97.38 527 GLU A N 1
ATOM 3727 C CA . GLU A 1 527 ? 18.252 0.900 6.825 1.00 97.38 527 GLU A CA 1
ATOM 3728 C C . GLU A 1 527 ? 18.832 2.286 6.562 1.00 97.38 527 GLU A C 1
ATOM 3730 O O . GLU A 1 527 ? 18.249 3.057 5.812 1.00 97.38 527 GLU A O 1
ATOM 3735 N N . GLY A 1 528 ? 20.040 2.569 7.061 1.00 96.81 528 GLY A N 1
ATOM 3736 C CA . GLY A 1 528 ? 20.710 3.865 6.880 1.00 96.81 528 GLY A CA 1
ATOM 3737 C C . GLY A 1 528 ? 21.152 4.190 5.443 1.00 96.81 528 GLY A C 1
ATOM 3738 O O . GLY A 1 528 ? 21.912 5.130 5.249 1.00 96.81 528 GLY A O 1
ATOM 3739 N N . PHE A 1 529 ? 20.745 3.393 4.449 1.00 97.38 529 PHE A N 1
ATOM 3740 C CA . PHE A 1 529 ? 20.970 3.662 3.025 1.00 97.38 529 PHE A CA 1
ATOM 3741 C C . PHE A 1 529 ? 19.662 3.620 2.218 1.00 97.38 529 PHE A C 1
ATOM 3743 O O . PHE A 1 529 ? 19.447 4.492 1.382 1.00 97.38 529 PHE A O 1
ATOM 3750 N N . HIS A 1 530 ? 18.778 2.650 2.482 1.00 98.19 530 HIS A N 1
ATOM 3751 C CA . HIS A 1 530 ? 17.508 2.514 1.762 1.00 98.19 530 HIS A CA 1
ATOM 3752 C C . HIS A 1 530 ? 16.336 3.285 2.394 1.00 98.19 530 HIS A C 1
ATOM 3754 O O . HIS A 1 530 ? 15.393 3.630 1.686 1.00 98.19 530 HIS A O 1
ATOM 3760 N N . LEU A 1 531 ? 16.384 3.576 3.699 1.00 97.56 531 LEU A N 1
ATOM 3761 C CA . LEU A 1 531 ? 15.392 4.394 4.403 1.00 97.56 531 LEU A CA 1
ATOM 3762 C C . LEU A 1 531 ? 15.910 5.833 4.496 1.00 97.56 531 LEU A C 1
ATOM 3764 O O . LEU A 1 531 ? 16.487 6.248 5.501 1.00 97.56 531 LEU A O 1
ATOM 3768 N N . PHE A 1 532 ? 15.729 6.585 3.412 1.00 94.69 532 PHE A N 1
ATOM 3769 C CA . PHE A 1 532 ? 16.202 7.962 3.270 1.00 94.69 532 PHE A CA 1
ATOM 3770 C C . PHE A 1 532 ? 15.053 8.936 2.980 1.00 94.69 532 PHE A C 1
ATOM 3772 O O . PHE A 1 532 ? 14.006 8.556 2.459 1.00 94.69 532 PHE A O 1
ATOM 3779 N N . GLY A 1 533 ? 15.285 10.206 3.301 1.00 94.38 533 GLY A N 1
ATOM 3780 C CA . GLY A 1 533 ? 14.318 11.295 3.186 1.00 94.38 533 GLY A CA 1
ATOM 3781 C C . GLY A 1 533 ? 14.380 12.203 4.411 1.00 94.38 533 GLY A C 1
ATOM 3782 O O . GLY A 1 533 ? 14.786 11.768 5.494 1.00 94.38 533 GLY A O 1
ATOM 3783 N N . ASP A 1 534 ? 14.011 13.467 4.220 1.00 92.19 534 ASP A N 1
ATOM 3784 C CA . ASP A 1 534 ? 14.140 14.503 5.250 1.00 92.19 534 ASP A CA 1
ATOM 3785 C C . ASP A 1 534 ? 13.014 14.418 6.296 1.00 92.19 534 ASP A C 1
ATOM 3787 O O . ASP A 1 534 ? 13.201 14.800 7.451 1.00 92.19 534 ASP A O 1
ATOM 3791 N N . ASP A 1 535 ? 11.850 13.882 5.916 1.00 94.25 535 ASP A N 1
ATOM 3792 C CA . ASP A 1 535 ? 10.678 13.742 6.782 1.00 94.25 535 ASP A CA 1
ATOM 3793 C C . ASP A 1 535 ? 10.608 12.329 7.412 1.00 94.25 535 ASP A C 1
ATOM 3795 O O . ASP A 1 535 ? 10.866 11.334 6.724 1.00 94.25 535 ASP A O 1
ATOM 3799 N N . PRO A 1 536 ? 10.220 12.179 8.697 1.00 95.62 536 PRO A N 1
ATOM 3800 C CA . PRO A 1 536 ? 9.988 10.868 9.317 1.00 95.62 536 PRO A CA 1
ATOM 3801 C C . PRO A 1 536 ? 9.054 9.947 8.514 1.00 95.62 536 PRO A C 1
ATOM 3803 O O . PRO A 1 536 ? 9.254 8.735 8.474 1.00 95.62 536 PRO A O 1
ATOM 3806 N N . GLY A 1 537 ? 8.054 10.498 7.825 1.00 95.75 537 GLY A N 1
ATOM 3807 C CA . GLY A 1 537 ? 7.145 9.751 6.956 1.00 95.75 537 GLY A CA 1
ATOM 3808 C C . GLY A 1 537 ? 7.809 9.175 5.701 1.00 95.75 537 GLY A C 1
ATOM 3809 O O . GLY A 1 537 ? 7.314 8.175 5.183 1.00 95.75 537 GLY A O 1
ATOM 3810 N N . ASP A 1 538 ? 8.939 9.727 5.244 1.00 96.38 538 ASP A N 1
ATOM 3811 C CA . ASP A 1 538 ? 9.724 9.127 4.159 1.00 96.38 538 ASP A CA 1
ATOM 3812 C C . ASP A 1 538 ? 10.485 7.889 4.645 1.00 96.38 538 ASP A C 1
ATOM 3814 O O . ASP A 1 538 ? 10.485 6.855 3.980 1.00 96.38 538 ASP A O 1
ATOM 3818 N N . ARG A 1 539 ? 11.089 7.970 5.837 1.00 97.62 539 ARG A N 1
ATOM 3819 C CA . ARG A 1 539 ? 11.899 6.885 6.416 1.00 97.62 539 ARG A CA 1
ATOM 3820 C C . ARG A 1 539 ? 11.058 5.779 7.055 1.00 97.62 539 ARG A C 1
ATOM 3822 O O . ARG A 1 539 ? 11.440 4.612 7.005 1.00 97.62 539 ARG A O 1
ATOM 3829 N N . LEU A 1 540 ? 9.900 6.115 7.625 1.00 98.50 540 LEU A N 1
ATOM 3830 C CA . LEU A 1 540 ? 9.077 5.195 8.423 1.00 98.50 540 LEU A CA 1
ATOM 3831 C C . LEU A 1 540 ? 7.767 4.782 7.729 1.00 98.50 540 LEU A C 1
ATOM 3833 O O . LEU A 1 540 ? 7.236 3.723 8.053 1.00 98.50 540 LEU A O 1
ATOM 3837 N N . GLY A 1 541 ? 7.258 5.576 6.777 1.00 98.44 541 GLY A N 1
ATOM 3838 C CA . GLY A 1 541 ? 5.936 5.417 6.151 1.00 98.44 541 GLY A CA 1
ATOM 3839 C C . GLY A 1 541 ? 5.714 4.142 5.325 1.00 98.44 541 GLY A C 1
ATOM 3840 O O . GLY A 1 541 ? 6.634 3.383 5.024 1.00 98.44 541 GLY A O 1
ATOM 3841 N N . LEU A 1 542 ? 4.461 3.911 4.916 1.00 98.50 542 LEU A N 1
ATOM 3842 C CA . LEU A 1 542 ? 4.081 2.768 4.074 1.00 98.50 542 LEU A CA 1
ATOM 3843 C C . LEU A 1 542 ? 4.538 2.906 2.616 1.00 98.50 542 LEU A C 1
ATOM 3845 O O . LEU A 1 542 ? 4.832 1.898 1.981 1.00 98.50 542 LEU A O 1
ATOM 3849 N N . CYS A 1 543 ? 4.590 4.126 2.075 1.00 98.25 543 CYS A N 1
ATOM 3850 C CA . CYS A 1 543 ? 4.909 4.340 0.663 1.00 98.25 543 CYS A CA 1
ATOM 3851 C C . CYS A 1 543 ? 6.342 3.885 0.333 1.00 98.25 543 CYS A C 1
ATOM 3853 O O . CYS A 1 543 ? 6.556 3.042 -0.544 1.00 98.25 543 CYS A O 1
ATOM 3855 N N . HIS A 1 544 ? 7.320 4.419 1.071 1.00 97.94 544 HIS A N 1
ATOM 3856 C CA . HIS A 1 544 ? 8.748 4.181 0.835 1.00 97.94 544 HIS A CA 1
ATOM 3857 C C . HIS A 1 544 ? 9.619 4.069 2.091 1.00 97.94 544 HIS A C 1
ATOM 3859 O O . HIS A 1 544 ? 10.839 4.070 1.968 1.00 97.94 544 HIS A O 1
ATOM 3865 N N . GLY A 1 545 ? 9.006 3.899 3.263 1.00 98.38 545 GLY A N 1
ATOM 3866 C CA . GLY A 1 545 ? 9.707 3.715 4.531 1.00 98.38 545 GLY A CA 1
ATOM 3867 C C . GLY A 1 545 ? 9.633 2.291 5.095 1.00 98.38 545 GLY A C 1
ATOM 3868 O O . GLY A 1 545 ? 9.136 1.351 4.462 1.00 98.38 545 GLY A O 1
ATOM 3869 N N . ALA A 1 546 ? 10.108 2.144 6.334 1.00 98.75 546 ALA A N 1
ATOM 3870 C CA . ALA A 1 546 ? 10.194 0.876 7.060 1.00 98.75 546 ALA A CA 1
ATOM 3871 C C . ALA A 1 546 ? 8.856 0.125 7.165 1.00 98.75 546 ALA A C 1
ATOM 3873 O O . ALA A 1 546 ? 8.835 -1.102 7.064 1.00 98.75 546 ALA A O 1
ATOM 3874 N N . ALA A 1 547 ? 7.728 0.827 7.328 1.00 98.88 547 ALA A N 1
ATOM 3875 C CA . ALA A 1 547 ? 6.418 0.180 7.388 1.00 98.88 547 ALA A CA 1
ATOM 3876 C C . ALA A 1 547 ? 6.031 -0.494 6.065 1.00 98.88 547 ALA A C 1
ATOM 3878 O O . ALA A 1 547 ? 5.408 -1.555 6.084 1.00 98.88 547 ALA A O 1
ATOM 3879 N N . GLY A 1 548 ? 6.404 0.093 4.922 1.00 98.81 548 GLY A N 1
ATOM 3880 C CA . GLY A 1 548 ? 6.161 -0.501 3.605 1.00 98.81 548 GLY A CA 1
ATOM 3881 C C . GLY A 1 548 ? 6.936 -1.805 3.429 1.00 98.81 548 GLY A C 1
ATOM 3882 O O . GLY A 1 548 ? 6.375 -2.818 3.013 1.00 98.81 548 GLY A O 1
ATOM 3883 N N . VAL A 1 549 ? 8.208 -1.801 3.840 1.00 98.81 549 VAL A N 1
ATOM 3884 C CA . VAL A 1 549 ? 9.060 -3.000 3.862 1.00 98.81 549 VAL A CA 1
ATOM 3885 C C . VAL A 1 549 ? 8.498 -4.063 4.813 1.00 98.81 549 VAL A C 1
ATOM 3887 O O . VAL A 1 549 ? 8.390 -5.225 4.424 1.00 98.81 549 VAL A O 1
ATOM 3890 N N . LEU A 1 550 ? 8.067 -3.673 6.020 1.00 98.88 550 LEU A N 1
ATOM 3891 C CA . LEU A 1 550 ? 7.419 -4.562 6.990 1.00 98.88 550 LEU A CA 1
ATOM 3892 C C . LEU A 1 550 ? 6.158 -5.226 6.417 1.00 98.88 550 LEU A C 1
ATOM 3894 O O . LEU A 1 550 ? 5.989 -6.435 6.560 1.00 98.88 550 LEU A O 1
ATOM 3898 N N . ALA A 1 551 ? 5.281 -4.453 5.771 1.00 98.81 551 ALA A N 1
ATOM 3899 C CA . ALA A 1 551 ? 4.028 -4.961 5.217 1.00 98.81 551 ALA A CA 1
ATOM 3900 C C . ALA A 1 551 ? 4.272 -6.001 4.109 1.00 98.81 551 ALA A C 1
ATOM 3902 O O . ALA A 1 551 ? 3.642 -7.060 4.113 1.00 98.81 551 ALA A O 1
ATOM 3903 N N . VAL A 1 552 ? 5.225 -5.739 3.205 1.00 98.88 552 VAL A N 1
ATOM 3904 C CA . VAL A 1 552 ? 5.631 -6.698 2.163 1.00 98.88 552 VAL A CA 1
ATOM 3905 C C . VAL A 1 552 ? 6.263 -7.948 2.783 1.00 98.88 552 VAL A C 1
ATOM 3907 O O . VAL A 1 552 ? 5.861 -9.062 2.452 1.00 98.88 552 VAL A O 1
ATOM 3910 N N . ALA A 1 553 ? 7.222 -7.789 3.701 1.00 98.81 553 ALA A N 1
ATOM 3911 C CA . ALA A 1 553 ? 7.910 -8.912 4.338 1.00 98.81 553 ALA A CA 1
ATOM 3912 C C . ALA A 1 553 ? 6.941 -9.823 5.110 1.00 98.81 553 ALA A C 1
ATOM 3914 O O . ALA A 1 553 ? 7.050 -11.050 5.048 1.00 98.81 553 ALA A O 1
ATOM 3915 N N . ASP A 1 554 ? 5.945 -9.237 5.780 1.00 98.69 554 ASP A N 1
ATOM 3916 C CA . ASP A 1 554 ? 4.895 -9.990 6.453 1.00 98.69 554 ASP A CA 1
ATOM 3917 C C . ASP A 1 554 ? 3.964 -10.708 5.464 1.00 98.69 554 ASP A C 1
ATOM 3919 O O . ASP A 1 554 ? 3.625 -11.865 5.703 1.00 98.69 554 ASP A O 1
ATOM 3923 N N . ALA A 1 555 ? 3.596 -10.089 4.337 1.00 98.50 555 ALA A N 1
ATOM 3924 C CA . ALA A 1 555 ? 2.814 -10.748 3.285 1.00 98.50 555 ALA A CA 1
ATOM 3925 C C . ALA A 1 555 ? 3.557 -11.958 2.683 1.00 98.50 555 ALA A C 1
ATOM 3927 O O . ALA A 1 555 ? 2.991 -13.053 2.617 1.00 98.50 555 ALA A O 1
ATOM 3928 N N . VAL A 1 556 ? 4.845 -11.800 2.347 1.00 98.31 556 VAL A N 1
ATOM 3929 C CA . VAL A 1 556 ? 5.734 -12.880 1.871 1.00 98.31 556 VAL A CA 1
ATOM 3930 C C . VAL A 1 556 ? 5.779 -14.029 2.882 1.00 98.31 556 VAL A C 1
ATOM 3932 O O . VAL A 1 556 ? 5.469 -15.174 2.547 1.00 98.31 556 VAL A O 1
ATOM 3935 N N . ARG A 1 557 ? 6.081 -13.718 4.148 1.00 97.75 557 ARG A N 1
ATOM 3936 C CA . ARG A 1 557 ? 6.139 -14.683 5.256 1.00 97.75 557 ARG A CA 1
ATOM 3937 C C . ARG A 1 557 ? 4.817 -15.427 5.462 1.00 97.75 557 ARG A C 1
ATOM 3939 O O . ARG A 1 557 ? 4.816 -16.630 5.703 1.00 97.75 557 ARG A O 1
ATOM 3946 N N . ARG A 1 558 ? 3.685 -14.719 5.400 1.00 97.06 558 ARG A N 1
ATOM 3947 C CA . ARG A 1 558 ? 2.342 -15.284 5.627 1.00 97.06 558 ARG A CA 1
ATOM 3948 C C . ARG A 1 558 ? 1.861 -16.166 4.486 1.00 97.06 558 ARG A C 1
ATOM 3950 O O . ARG A 1 558 ? 1.085 -17.083 4.740 1.00 97.06 558 ARG A O 1
ATOM 3957 N N . CYS A 1 559 ? 2.312 -15.905 3.264 1.00 96.62 559 CYS A N 1
ATOM 3958 C CA . CYS A 1 559 ? 1.890 -16.650 2.083 1.00 96.62 559 CYS A CA 1
ATOM 3959 C C . CYS A 1 559 ? 2.811 -17.830 1.731 1.00 96.62 559 CYS A C 1
ATOM 3961 O O . CYS A 1 559 ? 2.570 -18.488 0.725 1.00 96.62 559 CYS A O 1
ATOM 3963 N N . GLY A 1 560 ? 3.817 -18.133 2.561 1.00 95.06 560 GLY A N 1
ATOM 3964 C CA . GLY A 1 560 ? 4.734 -19.257 2.340 1.00 95.06 560 GLY A CA 1
ATOM 3965 C C . GLY A 1 560 ? 5.895 -18.947 1.391 1.00 95.06 560 GLY A C 1
ATOM 3966 O O . GLY A 1 560 ? 6.467 -19.868 0.818 1.00 95.06 560 GLY A O 1
ATOM 3967 N N . GLY A 1 561 ? 6.237 -17.666 1.217 1.00 94.50 561 GLY A N 1
ATOM 3968 C CA . GLY A 1 561 ? 7.441 -17.241 0.504 1.00 94.50 561 GLY A CA 1
ATOM 3969 C C . GLY A 1 561 ? 8.743 -17.502 1.289 1.00 94.50 561 GLY A C 1
ATOM 3970 O O . GLY A 1 561 ? 8.728 -18.169 2.327 1.00 94.50 561 GLY A O 1
ATOM 3971 N N . PRO A 1 562 ? 9.892 -16.984 0.813 1.00 96.69 562 PRO A N 1
ATOM 3972 C CA . PRO A 1 562 ? 11.207 -17.276 1.386 1.00 96.69 562 PRO A CA 1
ATOM 3973 C C . PRO A 1 562 ? 11.337 -16.928 2.887 1.00 96.69 562 PRO A C 1
ATOM 3975 O O . PRO A 1 562 ? 10.816 -15.896 3.328 1.00 96.69 562 PRO A O 1
ATOM 3978 N N . PRO A 1 563 ? 12.120 -17.708 3.670 1.00 97.88 563 PRO A N 1
ATOM 3979 C CA . PRO A 1 563 ? 12.342 -17.471 5.104 1.00 97.88 563 PRO A CA 1
ATOM 3980 C C . PRO A 1 563 ? 12.860 -16.072 5.457 1.00 97.88 563 PRO A C 1
ATOM 3982 O O . PRO A 1 563 ? 12.581 -15.571 6.547 1.00 97.88 563 PRO A O 1
ATOM 3985 N N . ALA A 1 564 ? 13.557 -15.414 4.525 1.00 97.88 564 ALA A N 1
ATOM 3986 C CA . ALA A 1 564 ? 14.041 -14.043 4.663 1.00 97.88 564 ALA A CA 1
ATOM 3987 C C . ALA A 1 564 ? 12.927 -13.032 5.018 1.00 97.88 564 ALA A C 1
ATOM 3989 O O . ALA A 1 564 ? 13.189 -12.038 5.695 1.00 97.88 564 ALA A O 1
ATOM 3990 N N . GLY A 1 565 ? 11.667 -13.311 4.651 1.00 98.12 565 GLY A N 1
ATOM 3991 C CA . GLY A 1 565 ? 10.519 -12.496 5.060 1.00 98.12 565 GLY A CA 1
ATOM 3992 C C . GLY A 1 565 ? 10.316 -12.454 6.580 1.00 98.12 565 GLY A C 1
ATOM 3993 O O . GLY A 1 565 ? 9.962 -11.409 7.117 1.00 98.12 565 GLY A O 1
ATOM 3994 N N . ALA A 1 566 ? 10.591 -13.546 7.303 1.00 97.56 566 ALA A N 1
ATOM 3995 C CA . ALA A 1 566 ? 10.497 -13.568 8.766 1.00 97.56 566 ALA A CA 1
ATOM 3996 C C . ALA A 1 566 ? 11.587 -12.712 9.428 1.00 97.56 566 ALA A C 1
ATOM 3998 O O . ALA A 1 566 ? 11.274 -11.862 10.261 1.00 97.56 566 ALA A O 1
ATOM 3999 N N . VAL A 1 567 ? 12.838 -12.868 8.984 1.00 97.19 567 VAL A N 1
ATOM 4000 C CA . VAL A 1 567 ? 13.985 -12.076 9.463 1.00 97.19 567 VAL A CA 1
ATOM 4001 C C . VAL A 1 567 ? 13.739 -10.582 9.242 1.00 97.19 567 VAL A C 1
ATOM 4003 O O . VAL A 1 567 ? 13.954 -9.768 10.140 1.00 97.19 567 VAL A O 1
ATOM 4006 N N . LEU A 1 568 ? 13.227 -10.206 8.065 1.00 98.12 568 LEU A N 1
ATOM 4007 C CA . LEU A 1 568 ? 12.972 -8.805 7.747 1.00 98.12 568 LEU A CA 1
ATOM 4008 C C . LEU A 1 568 ? 11.776 -8.218 8.522 1.00 98.12 568 LEU A C 1
ATOM 4010 O O . LEU A 1 568 ? 11.819 -7.042 8.878 1.00 98.12 568 LEU A O 1
ATOM 4014 N N . VAL A 1 569 ? 10.755 -9.017 8.864 1.00 98.62 569 VAL A N 1
ATOM 4015 C CA . VAL A 1 569 ? 9.678 -8.597 9.785 1.00 98.62 569 VAL A CA 1
ATOM 4016 C C . VAL A 1 569 ? 10.236 -8.250 11.167 1.00 98.62 569 VAL A C 1
ATOM 4018 O O . VAL A 1 569 ? 9.953 -7.166 11.678 1.00 98.62 569 VAL A O 1
ATOM 4021 N N . GLU A 1 570 ? 11.050 -9.123 11.764 1.00 97.81 570 GLU A N 1
ATOM 4022 C CA . GLU A 1 570 ? 11.652 -8.892 13.088 1.00 97.81 570 GLU A CA 1
ATOM 4023 C C . GLU A 1 570 ? 12.564 -7.655 13.088 1.00 97.81 570 GLU A C 1
ATOM 4025 O O . GLU A 1 570 ? 12.494 -6.810 13.989 1.00 97.81 570 GLU A O 1
ATOM 4030 N N . ARG A 1 571 ? 13.364 -7.506 12.026 1.00 97.75 571 ARG A N 1
ATOM 4031 C CA . ARG A 1 571 ? 14.258 -6.366 11.797 1.00 97.75 571 ARG A CA 1
ATOM 4032 C C . ARG A 1 571 ? 13.488 -5.047 11.670 1.00 97.75 571 ARG A C 1
ATOM 4034 O O . ARG A 1 571 ? 13.815 -4.087 12.367 1.00 97.75 571 ARG A O 1
ATOM 4041 N N . MET A 1 572 ? 12.429 -4.995 10.856 1.00 98.56 572 MET A N 1
ATOM 4042 C CA . MET A 1 572 ? 11.626 -3.776 10.676 1.00 98.56 572 MET A CA 1
ATOM 4043 C C . MET A 1 572 ? 10.768 -3.433 11.900 1.00 98.56 572 MET A C 1
ATOM 4045 O O . MET A 1 572 ? 10.642 -2.255 12.226 1.00 98.56 572 MET A O 1
ATOM 4049 N N . LEU A 1 573 ? 10.229 -4.418 12.630 1.00 98.50 573 LEU A N 1
ATOM 4050 C CA . LEU A 1 573 ? 9.554 -4.162 13.912 1.00 98.50 573 LEU A CA 1
ATOM 4051 C C . LEU A 1 573 ? 10.521 -3.566 14.944 1.00 98.50 573 LEU A C 1
ATOM 4053 O O . LEU A 1 573 ? 10.173 -2.599 15.622 1.00 98.50 573 LEU A O 1
ATOM 4057 N N . SER A 1 574 ? 11.743 -4.101 15.023 1.00 97.62 574 SER A N 1
ATOM 4058 C CA . SER A 1 574 ? 12.798 -3.583 15.903 1.00 97.62 574 SER A CA 1
ATOM 4059 C C . SER A 1 574 ? 13.217 -2.163 15.520 1.00 97.62 574 SER A C 1
ATOM 4061 O O . SER A 1 574 ? 13.327 -1.302 16.391 1.00 97.62 574 SER A O 1
ATOM 4063 N N . HIS A 1 575 ? 13.375 -1.892 14.220 1.00 98.06 575 HIS A N 1
ATOM 4064 C CA . HIS A 1 575 ? 13.659 -0.553 13.709 1.00 98.06 575 HIS A CA 1
ATOM 4065 C C . HIS A 1 575 ? 12.543 0.442 14.060 1.00 98.06 575 HIS A C 1
ATOM 4067 O O . HIS A 1 575 ? 12.830 1.503 14.604 1.00 98.06 575 HIS A O 1
ATOM 4073 N N . LEU A 1 576 ? 11.273 0.103 13.817 1.00 98.50 576 LEU A N 1
ATOM 4074 C CA . LEU A 1 576 ? 10.143 0.995 14.102 1.00 98.50 576 LEU A CA 1
ATOM 4075 C C . LEU A 1 576 ? 9.988 1.297 15.602 1.00 98.50 576 LEU A C 1
ATOM 4077 O O . LEU A 1 576 ? 9.737 2.443 15.961 1.00 98.50 576 LEU A O 1
ATOM 4081 N N . VAL A 1 577 ? 10.195 0.312 16.486 1.00 98.12 577 VAL A N 1
ATOM 4082 C CA . VAL A 1 577 ? 10.181 0.546 17.944 1.00 98.12 577 VAL A CA 1
ATOM 4083 C C . VAL A 1 577 ? 11.357 1.416 18.398 1.00 98.12 577 VAL A C 1
ATOM 4085 O O . VAL A 1 577 ? 11.178 2.267 19.265 1.00 98.12 577 VAL A O 1
ATOM 4088 N N . ALA A 1 578 ? 12.539 1.273 17.790 1.00 97.50 578 ALA A N 1
ATOM 4089 C CA . ALA A 1 578 ? 13.683 2.140 18.083 1.00 97.50 578 ALA A CA 1
ATOM 4090 C C . ALA A 1 578 ? 13.457 3.617 17.689 1.00 97.50 578 ALA A C 1
ATOM 4092 O O . ALA A 1 578 ? 14.148 4.487 18.211 1.00 97.50 578 ALA A O 1
ATOM 4093 N N . HIS A 1 579 ? 12.477 3.903 16.823 1.00 98.06 579 HIS A N 1
ATOM 4094 C CA . HIS A 1 579 ? 12.108 5.251 16.373 1.00 98.06 579 HIS A CA 1
ATOM 4095 C C . HIS A 1 579 ? 10.737 5.703 16.928 1.00 98.06 579 HIS A C 1
ATOM 4097 O O . HIS A 1 579 ? 10.028 6.477 16.285 1.00 98.06 579 HIS A O 1
ATOM 4103 N N . GLU A 1 580 ? 10.350 5.248 18.131 1.00 98.00 580 GLU A N 1
ATOM 4104 C CA . GLU A 1 580 ? 9.084 5.626 18.795 1.00 98.00 580 GLU A CA 1
ATOM 4105 C C . GLU A 1 580 ? 8.857 7.152 18.854 1.00 98.00 580 GLU A C 1
ATOM 4107 O O . GLU A 1 580 ? 7.741 7.612 18.608 1.00 98.00 580 GLU A O 1
ATOM 4112 N N . GLU A 1 581 ? 9.895 7.946 19.136 1.00 98.00 581 GLU A N 1
ATOM 4113 C CA . GLU A 1 581 ? 9.784 9.411 19.206 1.00 98.00 581 GLU A CA 1
ATOM 4114 C C . GLU A 1 581 ? 9.451 10.038 17.841 1.00 98.00 581 GLU A C 1
ATOM 4116 O O . GLU A 1 581 ? 8.570 10.895 17.747 1.00 98.00 581 GLU A O 1
ATOM 4121 N N . GLU A 1 582 ? 10.081 9.559 16.766 1.00 97.81 582 GLU A N 1
ATOM 4122 C CA . GLU A 1 582 ? 9.784 10.005 15.402 1.00 97.81 582 GLU A CA 1
ATOM 4123 C C . GLU A 1 582 ? 8.374 9.588 14.956 1.00 97.81 582 GLU A C 1
ATOM 4125 O O . GLU A 1 582 ? 7.668 10.367 14.314 1.00 97.81 582 GLU A O 1
ATOM 4130 N N . LEU A 1 583 ? 7.920 8.388 15.340 1.00 97.62 583 LEU A N 1
ATOM 4131 C CA . LEU A 1 583 ? 6.539 7.947 15.113 1.00 97.62 583 LEU A CA 1
ATOM 4132 C C . LEU A 1 583 ? 5.532 8.818 15.869 1.00 97.62 583 LEU A C 1
ATOM 4134 O O . LEU A 1 583 ? 4.465 9.132 15.335 1.00 97.62 583 LEU A O 1
ATOM 4138 N N . TRP A 1 584 ? 5.868 9.241 17.089 1.00 97.44 584 TRP A N 1
ATOM 4139 C CA . TRP A 1 584 ? 5.047 10.169 17.855 1.00 97.44 584 TRP A CA 1
ATOM 4140 C C . TRP A 1 584 ? 4.998 11.556 17.207 1.00 97.44 584 TRP A C 1
ATOM 4142 O O . TRP A 1 584 ? 3.911 12.122 17.074 1.00 97.44 584 TRP A O 1
ATOM 4152 N N . GLN A 1 585 ? 6.127 12.089 16.726 1.00 96.12 585 GLN A N 1
ATOM 4153 C CA . GLN A 1 585 ? 6.134 13.323 15.936 1.00 96.12 585 GLN A CA 1
ATOM 4154 C C . GLN A 1 585 ? 5.249 13.183 14.688 1.00 96.12 585 GLN A C 1
ATOM 4156 O O . GLN A 1 585 ? 4.356 14.008 14.476 1.00 96.12 585 GLN A O 1
ATOM 4161 N N . LEU A 1 586 ? 5.426 12.109 13.915 1.00 96.06 586 LEU A N 1
ATOM 4162 C CA . LEU A 1 586 ? 4.646 11.853 12.707 1.00 96.06 586 LEU A CA 1
ATOM 4163 C C . LEU A 1 586 ? 3.141 11.783 13.012 1.00 96.06 586 LEU A C 1
ATOM 4165 O O . LEU A 1 586 ? 2.345 12.356 12.272 1.00 96.06 586 LEU A O 1
ATOM 4169 N N . ALA A 1 587 ? 2.735 11.173 14.131 1.00 95.75 587 ALA A N 1
ATOM 4170 C CA . ALA A 1 587 ? 1.338 11.125 14.571 1.00 95.75 587 ALA A CA 1
ATOM 4171 C C . ALA A 1 587 ? 0.756 12.509 14.914 1.00 95.75 587 ALA A C 1
ATOM 4173 O O . ALA A 1 587 ? -0.429 12.761 14.680 1.00 95.75 587 ALA A O 1
ATOM 4174 N N . ARG A 1 588 ? 1.579 13.437 15.424 1.00 94.12 588 ARG A N 1
ATOM 4175 C CA . ARG A 1 588 ? 1.172 14.834 15.669 1.00 94.12 588 ARG A CA 1
ATOM 4176 C C . ARG A 1 588 ? 0.965 15.624 14.381 1.00 94.12 588 ARG A C 1
ATOM 4178 O O . ARG A 1 588 ? 0.191 16.588 14.378 1.00 94.12 588 ARG A O 1
ATOM 4185 N N . GLU A 1 589 ? 1.627 15.221 13.304 1.00 93.62 589 GLU A N 1
ATOM 4186 C CA . GLU A 1 589 ? 1.601 15.883 12.003 1.00 93.62 589 GLU A CA 1
ATOM 4187 C C . GLU A 1 589 ? 0.540 15.281 11.069 1.00 93.62 589 GLU A C 1
ATOM 4189 O O . GLU A 1 589 ? -0.329 16.017 10.595 1.00 93.62 589 GLU A O 1
ATOM 4194 N N . ARG A 1 590 ? 0.528 13.958 10.859 1.00 94.31 590 ARG A N 1
ATOM 4195 C CA . ARG A 1 590 ? -0.327 13.273 9.873 1.00 94.31 590 ARG A CA 1
ATOM 4196 C C . ARG A 1 590 ? -0.646 11.814 10.234 1.00 94.31 590 ARG A C 1
ATOM 4198 O O . ARG A 1 590 ? 0.237 11.015 10.532 1.00 94.31 590 ARG A O 1
ATOM 4205 N N . CYS A 1 591 ? -1.918 11.437 10.102 1.00 95.44 591 CYS A N 1
ATOM 4206 C CA . CYS A 1 591 ? -2.462 10.103 10.392 1.00 95.44 591 CYS A CA 1
ATOM 4207 C C . CYS A 1 591 ? -2.964 9.359 9.128 1.00 95.44 591 CYS A C 1
ATOM 4209 O O . CYS A 1 591 ? -3.685 8.367 9.223 1.00 95.44 591 CYS A O 1
ATOM 4211 N N . GLY A 1 592 ? -2.592 9.829 7.932 1.00 95.38 592 GLY A N 1
ATOM 4212 C CA . GLY A 1 592 ? -2.918 9.159 6.665 1.00 95.38 592 GLY A CA 1
ATOM 4213 C C . GLY A 1 592 ? -2.208 7.809 6.479 1.00 95.38 592 GLY A C 1
ATOM 4214 O O . GLY A 1 592 ? -1.231 7.514 7.173 1.00 95.38 592 GLY A O 1
ATOM 4215 N N . LEU A 1 593 ? -2.679 6.989 5.533 1.00 97.25 593 LEU A N 1
ATOM 4216 C CA . LEU A 1 593 ? -2.169 5.631 5.328 1.00 97.25 593 LEU A CA 1
ATOM 4217 C C . LEU A 1 593 ? -0.752 5.629 4.726 1.00 97.25 593 LEU A C 1
ATOM 4219 O O . LEU A 1 593 ? 0.164 5.091 5.334 1.00 97.25 593 LEU A O 1
ATOM 4223 N N . LEU A 1 594 ? -0.527 6.230 3.554 1.00 97.06 594 LEU A N 1
ATOM 4224 C CA . LEU A 1 594 ? 0.747 6.033 2.837 1.00 97.06 594 LEU A CA 1
ATOM 4225 C C . LEU A 1 594 ? 1.969 6.690 3.497 1.00 97.06 594 LEU A C 1
ATOM 4227 O O . LEU A 1 594 ? 3.046 6.096 3.503 1.00 97.06 594 LEU A O 1
ATOM 4231 N N . GLY A 1 595 ? 1.820 7.903 4.031 1.00 95.81 595 GLY A N 1
ATOM 4232 C CA . GLY A 1 595 ? 2.933 8.694 4.579 1.00 95.81 595 GLY A CA 1
ATOM 4233 C C . GLY A 1 595 ? 2.715 9.212 6.000 1.00 95.81 595 GLY A C 1
ATOM 4234 O O . GLY A 1 595 ? 3.484 10.050 6.451 1.00 95.81 595 GLY A O 1
ATOM 4235 N N . GLY A 1 596 ? 1.651 8.785 6.685 1.00 96.56 596 GLY A N 1
ATOM 4236 C CA . GLY A 1 596 ? 1.352 9.186 8.061 1.00 96.56 596 GLY A CA 1
ATOM 4237 C C . GLY A 1 596 ? 1.506 8.040 9.056 1.00 96.56 596 GLY A C 1
ATOM 4238 O O . GLY A 1 596 ? 1.635 6.873 8.682 1.00 96.56 596 GLY A O 1
ATOM 4239 N N . ALA A 1 597 ? 1.440 8.366 10.348 1.00 97.88 597 ALA A N 1
ATOM 4240 C CA . ALA A 1 597 ? 1.564 7.377 11.418 1.00 97.88 597 ALA A CA 1
ATOM 4241 C C . ALA A 1 597 ? 0.441 6.324 11.390 1.00 97.88 597 ALA A C 1
ATOM 4243 O O . ALA A 1 597 ? 0.651 5.201 11.844 1.00 97.88 597 ALA A O 1
ATOM 4244 N N . GLY A 1 598 ? -0.719 6.656 10.807 1.00 98.00 598 GLY A N 1
ATOM 4245 C CA . GLY A 1 598 ? -1.850 5.744 10.634 1.00 98.00 598 GLY A CA 1
ATOM 4246 C C . GLY A 1 598 ? -1.452 4.441 9.946 1.00 98.00 598 GLY A C 1
ATOM 4247 O O . GLY A 1 598 ? -1.704 3.360 10.474 1.00 98.00 598 GLY A O 1
ATOM 4248 N N . GLY A 1 599 ? -0.754 4.537 8.811 1.00 98.56 599 GLY A N 1
ATOM 4249 C CA . GLY A 1 599 ? -0.257 3.364 8.092 1.00 98.56 599 GLY A CA 1
ATOM 4250 C C . GLY A 1 599 ? 0.884 2.630 8.787 1.00 98.56 599 GLY A C 1
ATOM 4251 O O . GLY A 1 599 ? 0.917 1.401 8.765 1.00 98.56 599 GLY A O 1
ATOM 4252 N N . VAL A 1 600 ? 1.798 3.357 9.438 1.00 98.75 600 VAL A N 1
ATOM 4253 C CA . VAL A 1 600 ? 2.936 2.739 10.141 1.00 98.75 600 VAL A CA 1
ATOM 4254 C C . VAL A 1 600 ? 2.458 1.875 11.302 1.00 98.75 600 VAL A C 1
ATOM 4256 O O . VAL A 1 600 ? 2.809 0.699 11.408 1.00 98.75 600 VAL A O 1
ATOM 4259 N N . LEU A 1 601 ? 1.580 2.434 12.133 1.00 98.81 601 LEU A N 1
ATOM 4260 C CA . LEU A 1 601 ? 1.002 1.741 13.276 1.00 98.81 601 LEU A CA 1
ATOM 4261 C C . LEU A 1 601 ? 0.066 0.613 12.818 1.00 98.81 601 LEU A C 1
ATOM 4263 O O . LEU A 1 601 ? 0.077 -0.463 13.416 1.00 98.81 601 LEU A O 1
ATOM 4267 N N . ALA A 1 602 ? -0.660 0.795 11.708 1.00 98.81 602 ALA A N 1
ATOM 4268 C CA . ALA A 1 602 ? -1.441 -0.278 11.097 1.00 98.81 602 ALA A CA 1
ATOM 4269 C C . ALA A 1 602 ? -0.565 -1.459 10.639 1.00 98.81 602 ALA A C 1
ATOM 4271 O O . ALA A 1 602 ? -0.914 -2.612 10.905 1.00 98.81 602 ALA A O 1
ATOM 4272 N N . ALA A 1 603 ? 0.592 -1.205 10.018 1.00 98.81 603 ALA A N 1
ATOM 4273 C CA . ALA A 1 603 ? 1.537 -2.249 9.614 1.00 98.81 603 ALA A CA 1
ATOM 4274 C C . ALA A 1 603 ? 2.105 -3.016 10.821 1.00 98.81 603 ALA A C 1
ATOM 4276 O O . ALA A 1 603 ? 2.090 -4.248 10.825 1.00 98.81 603 ALA A O 1
ATOM 4277 N N . MET A 1 604 ? 2.529 -2.309 11.878 1.00 98.81 604 MET A N 1
ATOM 4278 C CA . MET A 1 604 ? 3.031 -2.930 13.115 1.00 98.81 604 MET A CA 1
ATOM 4279 C C . MET A 1 604 ? 1.971 -3.804 13.801 1.00 98.81 604 MET A C 1
ATOM 4281 O O . MET A 1 604 ? 2.254 -4.943 14.184 1.00 98.81 604 MET A O 1
ATOM 4285 N N . LEU A 1 605 ? 0.737 -3.305 13.928 1.00 98.75 605 LEU A N 1
ATOM 4286 C CA . LEU A 1 605 ? -0.381 -4.061 14.500 1.00 98.75 605 LEU A CA 1
ATOM 4287 C C . LEU A 1 605 ? -0.720 -5.291 13.642 1.00 98.75 605 LEU A C 1
ATOM 4289 O O . LEU A 1 605 ? -0.861 -6.390 14.173 1.00 98.75 605 LEU A O 1
ATOM 4293 N N . THR A 1 606 ? -0.749 -5.152 12.314 1.00 98.56 606 THR A N 1
ATOM 4294 C CA . THR A 1 606 ? -1.019 -6.264 11.383 1.00 98.56 606 THR A CA 1
ATOM 4295 C C . THR A 1 606 ? 0.051 -7.363 11.480 1.00 98.56 606 THR A C 1
ATOM 4297 O O . THR A 1 606 ? -0.281 -8.533 11.691 1.00 98.56 606 THR A O 1
ATOM 4300 N N . ALA A 1 607 ? 1.340 -7.004 11.432 1.00 98.38 607 ALA A N 1
ATOM 4301 C CA . ALA A 1 607 ? 2.451 -7.957 11.549 1.00 98.38 607 ALA A CA 1
ATOM 4302 C C . ALA A 1 607 ? 2.479 -8.684 12.912 1.00 98.38 607 ALA A C 1
ATOM 4304 O O . ALA A 1 607 ? 2.856 -9.859 13.000 1.00 98.38 607 ALA A O 1
ATOM 4305 N N . THR A 1 608 ? 2.010 -8.019 13.975 1.00 98.31 608 THR A N 1
ATOM 4306 C CA . THR A 1 608 ? 1.899 -8.578 15.336 1.00 98.31 608 THR A CA 1
ATOM 4307 C C . THR A 1 608 ? 0.557 -9.269 15.636 1.00 98.31 608 THR A C 1
ATOM 4309 O O . THR A 1 608 ? 0.290 -9.629 16.785 1.00 98.31 608 THR A O 1
ATOM 4312 N N . GLY A 1 609 ? -0.254 -9.546 14.606 1.00 97.25 609 GLY A N 1
ATOM 4313 C CA . GLY A 1 609 ? -1.445 -10.405 14.689 1.00 97.25 609 GLY A CA 1
ATOM 4314 C C . GLY A 1 609 ? -2.791 -9.704 14.483 1.00 97.25 609 GLY A C 1
ATOM 4315 O O . GLY A 1 609 ? -3.820 -10.303 14.782 1.00 97.25 609 GLY A O 1
ATOM 4316 N N . GLY A 1 610 ? -2.790 -8.460 14.008 1.00 97.62 610 GLY A N 1
ATOM 4317 C CA . GLY A 1 610 ? -3.992 -7.699 13.678 1.00 97.62 610 GLY A CA 1
ATOM 4318 C C . GLY A 1 610 ? -4.701 -8.122 12.390 1.00 97.62 610 GLY A C 1
ATOM 4319 O O . GLY A 1 610 ? -4.236 -8.967 11.623 1.00 97.62 610 GLY A O 1
ATOM 4320 N N . ASP A 1 611 ? -5.852 -7.491 12.162 1.00 96.25 611 ASP A N 1
ATOM 4321 C CA . ASP A 1 611 ? -6.704 -7.676 10.986 1.00 96.25 611 ASP A CA 1
ATOM 4322 C C . ASP A 1 611 ? -5.987 -7.311 9.670 1.00 96.25 611 ASP A C 1
ATOM 4324 O O . ASP A 1 611 ? -5.322 -6.281 9.560 1.00 96.25 611 ASP A O 1
ATOM 4328 N N . ARG A 1 612 ? -6.144 -8.157 8.646 1.00 96.81 612 ARG A N 1
ATOM 4329 C CA . ARG A 1 612 ? -5.463 -8.020 7.346 1.00 96.81 612 ARG A CA 1
ATOM 4330 C C . ARG A 1 612 ? -6.326 -7.424 6.236 1.00 96.81 612 ARG A C 1
ATOM 4332 O O . ARG A 1 612 ? -5.824 -7.199 5.142 1.00 96.81 612 ARG A O 1
ATOM 4339 N N . SER A 1 613 ? -7.613 -7.171 6.470 1.00 95.69 613 SER A N 1
ATOM 4340 C CA . SER A 1 613 ? -8.583 -6.855 5.405 1.00 95.69 613 SER A CA 1
ATOM 4341 C C . SER A 1 613 ? -8.291 -5.557 4.642 1.00 95.69 613 SER A C 1
ATOM 4343 O O . SER A 1 613 ? -8.855 -5.332 3.576 1.00 95.69 613 SER A O 1
ATOM 4345 N N . TRP A 1 614 ? -7.415 -4.699 5.168 1.00 97.38 614 TRP A N 1
ATOM 4346 C CA . TRP A 1 614 ? -6.968 -3.469 4.518 1.00 97.38 614 TRP A CA 1
ATOM 4347 C C . TRP A 1 614 ? -5.760 -3.668 3.584 1.00 97.38 614 TRP A C 1
ATOM 4349 O O . TRP A 1 614 ? -5.540 -2.834 2.706 1.00 97.38 614 TRP A O 1
ATOM 4359 N N . LEU A 1 615 ? -5.003 -4.765 3.724 1.00 98.06 615 LEU A N 1
ATOM 4360 C CA . LEU A 1 615 ? -3.782 -5.037 2.953 1.00 98.06 615 LEU A CA 1
ATOM 4361 C C . LEU A 1 615 ? -3.949 -5.044 1.422 1.00 98.06 615 LEU A C 1
ATOM 4363 O O . LEU A 1 615 ? -3.006 -4.604 0.755 1.00 98.06 615 LEU A O 1
ATOM 4367 N N . PRO A 1 616 ? -5.107 -5.417 0.832 1.00 97.56 616 PRO A N 1
ATOM 4368 C CA . PRO A 1 616 ? -5.301 -5.292 -0.609 1.00 97.56 616 PRO A CA 1
ATOM 4369 C C . PRO A 1 616 ? -5.115 -3.864 -1.129 1.00 97.56 616 PRO A C 1
ATOM 4371 O O . PRO A 1 616 ? -4.732 -3.709 -2.280 1.00 97.56 616 PRO A O 1
ATOM 4374 N N . CYS A 1 617 ? -5.265 -2.819 -0.303 1.00 97.00 617 CYS A N 1
ATOM 4375 C CA . CYS A 1 617 ? -4.957 -1.442 -0.717 1.00 97.00 617 CYS A CA 1
ATOM 4376 C C . CYS A 1 617 ? -3.493 -1.269 -1.163 1.00 97.00 617 CYS A C 1
ATOM 4378 O O . CYS A 1 617 ? -3.197 -0.473 -2.044 1.00 97.00 617 CYS A O 1
ATOM 4380 N N . LEU A 1 618 ? -2.579 -2.049 -0.584 1.00 98.44 618 LEU A N 1
ATOM 4381 C CA . LEU A 1 618 ? -1.164 -2.082 -0.953 1.00 98.44 618 LEU A CA 1
ATOM 4382 C C . LEU A 1 618 ? -0.857 -3.145 -2.032 1.00 98.44 618 LEU A C 1
ATOM 4384 O O . LEU A 1 618 ? 0.307 -3.428 -2.304 1.00 98.44 618 LEU A O 1
ATOM 4388 N N . GLY A 1 619 ? -1.877 -3.794 -2.604 1.00 98.12 619 GLY A N 1
ATOM 4389 C CA . GLY A 1 619 ? -1.715 -4.978 -3.452 1.00 98.12 619 GLY A CA 1
ATOM 4390 C C . GLY A 1 619 ? -1.281 -6.238 -2.686 1.00 98.12 619 GLY A C 1
ATOM 4391 O O . GLY A 1 619 ? -0.815 -7.189 -3.310 1.00 98.12 619 GLY A O 1
ATOM 4392 N N . LEU A 1 620 ? -1.395 -6.251 -1.350 1.00 98.44 620 LEU A N 1
ATOM 4393 C CA . LEU A 1 620 ? -0.923 -7.322 -0.459 1.00 98.44 620 LEU A CA 1
ATOM 4394 C C . LEU A 1 620 ? -2.077 -8.223 0.038 1.00 98.44 620 LEU A C 1
ATOM 4396 O O . LEU A 1 620 ? -3.253 -7.908 -0.152 1.00 98.44 620 LEU A O 1
ATOM 4400 N N . ARG A 1 621 ? -1.742 -9.342 0.700 1.00 92.81 621 ARG A N 1
ATOM 4401 C CA . ARG A 1 621 ? -2.686 -10.302 1.311 1.00 92.81 621 ARG A CA 1
ATOM 4402 C C . ARG A 1 621 ? -2.283 -10.663 2.743 1.00 92.81 621 ARG A C 1
ATOM 4404 O O . ARG A 1 621 ? -1.067 -10.743 3.012 1.00 92.81 621 ARG A O 1
#